Protein AF-W2ZXK8-F1 (afdb_monomer)

Organism: NCBI:txid1317064

Structure (mmCIF, N/CA/C/O backbone):
data_AF-W2ZXK8-F1
#
_entry.id   AF-W2ZXK8-F1
#
loop_
_atom_site.group_PDB
_atom_site.id
_atom_site.type_symbol
_atom_site.label_atom_id
_atom_site.label_alt_id
_atom_site.label_comp_id
_atom_site.label_asym_id
_atom_site.label_entity_id
_atom_site.label_seq_id
_atom_site.pdbx_PDB_ins_code
_atom_site.Cartn_x
_atom_site.Cartn_y
_atom_site.Cartn_z
_atom_site.occupancy
_atom_site.B_iso_or_equiv
_atom_site.auth_seq_id
_atom_site.auth_comp_id
_atom_site.auth_asym_id
_atom_site.auth_atom_id
_atom_site.pdbx_PDB_model_num
ATOM 1 N N . MET A 1 1 ? 7.400 41.493 -54.726 1.00 33.91 1 MET A N 1
ATOM 2 C CA . MET A 1 1 ? 8.840 41.157 -54.790 1.00 33.91 1 MET A CA 1
ATOM 3 C C . MET A 1 1 ? 8.996 39.826 -55.519 1.00 33.91 1 MET A C 1
ATOM 5 O O . MET A 1 1 ? 8.579 38.809 -54.984 1.00 33.91 1 MET A O 1
ATOM 9 N N . ASN A 1 2 ? 9.531 39.827 -56.746 1.00 36.31 2 ASN A N 1
ATOM 10 C CA . ASN A 1 2 ? 9.874 38.605 -57.488 1.00 36.31 2 ASN A CA 1
ATOM 11 C C . ASN A 1 2 ? 11.132 37.977 -56.869 1.00 36.31 2 ASN A C 1
ATOM 13 O O . ASN A 1 2 ? 12.253 38.271 -57.280 1.00 36.31 2 ASN A O 1
ATOM 17 N N . GLY A 1 3 ? 10.952 37.157 -55.834 1.00 37.53 3 GLY A N 1
ATOM 18 C CA . GLY A 1 3 ? 12.049 36.441 -55.190 1.00 37.53 3 GLY A CA 1
ATOM 19 C C . GLY A 1 3 ? 12.521 35.282 -56.063 1.00 37.53 3 GLY A C 1
ATOM 20 O O . GLY A 1 3 ? 11.876 34.235 -56.096 1.00 37.53 3 GLY A O 1
ATOM 21 N N . LYS A 1 4 ? 13.651 35.444 -56.762 1.00 41.91 4 LYS A N 1
ATOM 22 C CA . LYS A 1 4 ? 14.374 34.310 -57.355 1.00 41.91 4 LYS A CA 1
ATOM 23 C C . LYS A 1 4 ? 14.779 33.368 -56.218 1.00 41.91 4 LYS A C 1
ATOM 25 O O . LYS A 1 4 ? 15.616 33.715 -55.390 1.00 41.91 4 LYS A O 1
ATOM 30 N N . SER A 1 5 ? 14.157 32.196 -56.146 1.00 55.75 5 SER A N 1
ATOM 31 C CA . SER A 1 5 ? 14.516 31.159 -55.180 1.00 55.75 5 SER A CA 1
ATOM 32 C C . SER A 1 5 ? 15.868 30.574 -55.595 1.00 55.75 5 SER A C 1
ATOM 34 O O . SER A 1 5 ? 15.981 30.003 -56.677 1.00 55.75 5 SER A O 1
ATOM 36 N N . TYR A 1 6 ? 16.903 30.724 -54.767 1.00 61.38 6 TYR A N 1
ATOM 37 C CA . TYR A 1 6 ? 18.185 30.063 -55.012 1.00 61.38 6 TYR A CA 1
ATOM 38 C C . TYR A 1 6 ? 18.042 28.563 -54.726 1.00 61.38 6 TYR A C 1
ATOM 40 O O . TYR A 1 6 ? 17.986 28.136 -53.571 1.00 61.38 6 TYR A O 1
ATOM 48 N N . VAL A 1 7 ? 17.942 27.761 -55.787 1.00 70.19 7 VAL A N 1
ATOM 49 C CA . VAL A 1 7 ? 17.949 26.296 -55.709 1.00 70.19 7 VAL A CA 1
ATOM 50 C C . VAL A 1 7 ? 19.379 25.825 -55.934 1.00 70.19 7 VAL A C 1
ATOM 52 O O . VAL A 1 7 ? 19.975 26.123 -56.966 1.00 70.19 7 VAL A O 1
ATOM 55 N N . ARG A 1 8 ? 19.939 25.087 -54.972 1.00 77.38 8 ARG A N 1
ATOM 56 C CA . ARG A 1 8 ? 21.278 24.508 -55.122 1.00 77.38 8 ARG A CA 1
ATOM 57 C C . ARG A 1 8 ? 21.256 23.442 -56.212 1.00 77.38 8 ARG A C 1
ATOM 59 O O . ARG A 1 8 ? 20.374 22.586 -56.217 1.00 77.38 8 ARG A O 1
ATOM 66 N N . GLU A 1 9 ? 22.270 23.440 -57.066 1.00 82.50 9 GLU A N 1
ATOM 67 C CA . GLU A 1 9 ? 22.397 22.497 -58.185 1.00 82.50 9 GLU A CA 1
ATOM 68 C C . GLU A 1 9 ? 22.334 21.026 -57.730 1.00 82.50 9 GLU A C 1
ATOM 70 O O . GLU A 1 9 ? 21.686 20.185 -58.353 1.00 82.50 9 GLU A O 1
ATOM 75 N N . CYS A 1 10 ? 22.907 20.723 -56.560 1.00 82.81 10 CYS A N 1
ATOM 76 C CA . CYS A 1 10 ? 22.916 19.374 -56.000 1.00 82.81 10 CYS A CA 1
ATOM 77 C C . CYS A 1 10 ? 21.535 18.858 -55.555 1.00 82.81 10 CYS A C 1
ATOM 79 O O . CYS A 1 10 ? 21.362 17.647 -55.434 1.00 82.81 10 CYS A O 1
ATOM 81 N N . TYR A 1 11 ? 20.536 19.725 -55.340 1.00 87.69 11 TYR A N 1
ATOM 82 C CA . TYR A 1 11 ? 19.218 19.295 -54.855 1.00 87.69 11 TYR A CA 1
ATOM 83 C C . TYR A 1 11 ? 18.483 18.424 -55.864 1.00 87.69 11 TYR A C 1
ATOM 85 O O . TYR A 1 11 ? 17.853 17.449 -55.469 1.00 87.69 11 TYR A O 1
ATOM 93 N N . SER A 1 12 ? 18.595 18.728 -57.160 1.00 86.00 12 SER A N 1
ATOM 94 C CA . SER A 1 12 ? 17.983 17.879 -58.185 1.00 86.00 12 SER A CA 1
ATOM 95 C C . SER A 1 12 ? 18.607 16.485 -58.173 1.00 86.00 12 SER A C 1
ATOM 97 O O . SER A 1 12 ? 17.892 15.492 -58.187 1.00 86.00 12 SER A O 1
ATOM 99 N N . ARG A 1 13 ? 19.938 16.395 -58.055 1.00 89.75 13 ARG A N 1
ATOM 100 C CA . ARG A 1 13 ? 20.642 15.108 -57.993 1.00 89.75 13 ARG A CA 1
ATOM 101 C C . ARG A 1 13 ? 20.260 14.299 -56.751 1.00 89.75 13 ARG A C 1
ATOM 103 O O . ARG A 1 13 ? 20.017 13.103 -56.862 1.00 89.75 13 ARG A O 1
ATOM 110 N N . TYR A 1 14 ? 20.184 14.935 -55.583 1.00 88.56 14 TYR A N 1
ATOM 111 C CA . TYR A 1 14 ? 19.782 14.250 -54.351 1.00 88.56 14 TYR A CA 1
ATOM 112 C C . TYR A 1 14 ? 18.307 13.845 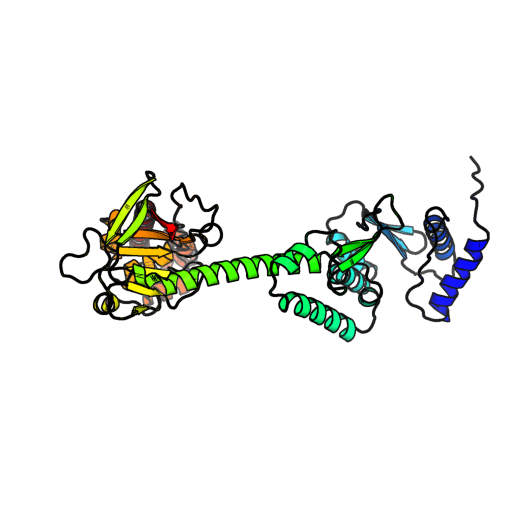-54.343 1.00 88.56 14 TYR A C 1
ATOM 114 O O . TYR A 1 14 ? 17.976 12.813 -53.768 1.00 88.56 14 TYR A O 1
ATOM 122 N N . TYR A 1 15 ? 17.434 14.609 -55.005 1.00 88.62 15 TYR A N 1
ATOM 123 C CA . TYR A 1 15 ? 16.035 14.233 -55.202 1.00 88.62 15 TYR A CA 1
ATOM 124 C C . TYR A 1 15 ? 15.919 12.922 -55.986 1.00 88.62 15 TYR A C 1
ATOM 126 O O . TYR A 1 15 ? 15.291 11.984 -55.501 1.00 88.62 15 TYR A O 1
ATOM 134 N N . GLU A 1 16 ? 16.593 12.821 -57.137 1.00 89.25 16 GLU A N 1
ATOM 135 C CA . GLU A 1 16 ? 16.587 11.588 -57.937 1.00 89.25 16 GLU A CA 1
ATOM 136 C C . GLU A 1 16 ? 17.197 10.408 -57.171 1.00 89.25 16 GLU A C 1
ATOM 138 O O . GLU A 1 16 ? 16.662 9.304 -57.206 1.00 89.25 16 GLU A O 1
ATOM 143 N N . LEU A 1 17 ? 18.285 10.634 -56.424 1.00 87.69 17 LEU A N 1
ATOM 144 C CA . LEU A 1 17 ? 18.901 9.590 -55.599 1.00 87.69 17 LEU A CA 1
ATOM 145 C C . LEU A 1 17 ? 17.955 9.083 -54.510 1.00 87.69 17 LEU A C 1
ATOM 147 O O . LEU A 1 17 ? 17.857 7.876 -54.312 1.00 87.69 17 LEU A O 1
ATOM 151 N N . ALA A 1 18 ? 17.247 9.985 -53.829 1.00 86.88 18 ALA A N 1
ATOM 152 C CA . ALA A 1 18 ? 16.287 9.616 -52.797 1.00 86.88 18 ALA A CA 1
ATOM 153 C C . ALA A 1 18 ? 15.098 8.836 -53.378 1.00 86.88 18 ALA A C 1
ATOM 155 O O . ALA A 1 18 ? 14.675 7.849 -52.779 1.00 86.88 18 ALA A O 1
ATOM 156 N N . LEU A 1 19 ? 14.598 9.219 -54.559 1.00 87.75 19 LEU A N 1
ATOM 157 C CA . LEU A 1 19 ? 13.543 8.473 -55.248 1.00 87.75 19 LEU A CA 1
ATOM 158 C C . LEU A 1 19 ? 14.010 7.105 -55.729 1.00 87.75 19 LEU A C 1
ATOM 160 O O . LEU A 1 19 ? 13.320 6.118 -55.506 1.00 87.75 19 LEU A O 1
ATOM 164 N N . HIS A 1 20 ? 15.179 7.032 -56.356 1.00 83.62 20 HIS A N 1
ATOM 165 C CA . HIS A 1 20 ? 15.743 5.777 -56.831 1.00 83.62 20 HIS A CA 1
ATOM 166 C C . HIS A 1 20 ? 15.989 4.809 -55.668 1.00 83.62 20 HIS A C 1
ATOM 168 O O . HIS A 1 20 ? 15.623 3.635 -55.727 1.00 83.62 20 HIS A O 1
ATOM 174 N N . ASP A 1 21 ? 16.560 5.300 -54.567 1.00 81.62 21 ASP A N 1
ATOM 175 C CA . ASP A 1 21 ? 16.740 4.484 -53.374 1.00 81.62 21 ASP A CA 1
ATOM 176 C C . ASP A 1 21 ? 15.386 4.034 -52.797 1.00 81.62 21 ASP A C 1
ATOM 178 O O . ASP A 1 21 ? 15.251 2.863 -52.446 1.00 81.62 21 ASP A O 1
ATOM 182 N N . ARG A 1 22 ? 14.366 4.905 -52.777 1.00 78.62 22 ARG A N 1
ATOM 183 C CA . ARG A 1 22 ? 13.041 4.590 -52.220 1.00 78.62 22 ARG A CA 1
ATOM 184 C C . ARG A 1 22 ? 12.197 3.643 -53.077 1.00 78.62 22 ARG A C 1
ATOM 186 O O . ARG A 1 22 ? 11.584 2.733 -52.530 1.00 78.62 22 ARG A O 1
ATOM 193 N N . PHE A 1 23 ? 12.126 3.877 -54.384 1.00 77.44 23 PHE A N 1
ATOM 194 C CA . PHE A 1 23 ? 11.174 3.231 -55.296 1.00 77.44 23 PHE A CA 1
ATOM 195 C C . PHE A 1 23 ? 11.812 2.185 -56.212 1.00 77.44 23 PHE A C 1
ATOM 197 O O . PHE A 1 23 ? 11.107 1.318 -56.715 1.00 77.44 23 PHE A O 1
ATOM 204 N N . THR A 1 24 ? 13.128 2.241 -56.434 1.00 74.25 24 THR A N 1
ATOM 205 C CA . THR A 1 24 ? 13.837 1.284 -57.303 1.00 74.25 24 THR A CA 1
ATOM 206 C C . THR A 1 24 ? 14.644 0.272 -56.499 1.00 74.25 24 THR A C 1
ATOM 208 O O . THR A 1 24 ? 14.690 -0.899 -56.859 1.00 74.25 24 THR A O 1
ATOM 211 N N . ARG A 1 25 ? 15.265 0.693 -55.392 1.00 70.88 25 ARG A N 1
ATOM 212 C CA . ARG A 1 25 ? 16.035 -0.197 -54.500 1.00 70.88 25 ARG A CA 1
ATOM 213 C C . ARG A 1 25 ? 15.262 -0.662 -53.265 1.00 70.88 25 ARG A C 1
ATOM 215 O O . ARG A 1 25 ? 15.863 -1.277 -52.390 1.00 70.88 25 ARG A O 1
ATOM 222 N N . ASP A 1 26 ? 13.975 -0.324 -53.186 1.00 72.88 26 ASP A N 1
ATOM 223 C CA . ASP A 1 26 ? 13.073 -0.621 -52.063 1.00 72.88 26 ASP A CA 1
ATOM 224 C C . ASP A 1 26 ? 13.656 -0.260 -50.680 1.00 72.88 26 ASP A C 1
ATOM 226 O O . ASP A 1 26 ? 13.364 -0.877 -49.652 1.00 72.88 26 ASP A O 1
ATOM 230 N N . LYS A 1 27 ? 14.509 0.773 -50.616 1.00 68.69 27 LYS A N 1
ATOM 231 C CA . LYS A 1 27 ? 14.998 1.264 -49.329 1.00 68.69 27 LYS A CA 1
ATOM 232 C C . LYS A 1 27 ? 13.866 1.986 -48.625 1.00 68.69 27 LYS A C 1
ATOM 234 O O . LYS A 1 27 ? 13.267 2.920 -49.156 1.00 68.69 27 LYS A O 1
ATOM 239 N N . ARG A 1 28 ? 13.590 1.590 -47.387 1.00 64.62 28 ARG A N 1
ATOM 240 C CA . ARG A 1 28 ? 12.499 2.179 -46.598 1.00 64.62 28 ARG A CA 1
ATOM 241 C C . ARG A 1 28 ? 12.864 3.487 -45.913 1.00 64.62 28 ARG A C 1
ATOM 243 O O . ARG A 1 28 ? 11.969 4.250 -45.572 1.00 64.62 28 ARG A O 1
ATOM 250 N N . CYS A 1 29 ? 14.158 3.769 -45.783 1.00 70.94 29 CYS A N 1
ATOM 251 C CA . CYS A 1 29 ? 14.667 4.998 -45.198 1.00 70.94 29 CYS A CA 1
ATOM 252 C C . CYS A 1 29 ? 15.804 5.575 -46.045 1.00 70.94 29 CYS A C 1
ATOM 254 O O . CYS A 1 29 ? 16.671 4.844 -46.530 1.00 70.94 29 CYS A O 1
ATOM 256 N N . VAL A 1 30 ? 15.783 6.896 -46.212 1.00 78.88 30 VAL A N 1
ATOM 257 C CA . VAL A 1 30 ? 16.837 7.671 -46.863 1.00 78.88 30 VAL A CA 1
ATOM 258 C C . VAL A 1 30 ? 17.208 8.812 -45.926 1.00 78.88 30 VAL A C 1
ATOM 260 O O . VAL A 1 30 ? 16.400 9.706 -45.681 1.00 78.88 30 VAL A O 1
ATOM 263 N N . THR A 1 31 ? 18.442 8.796 -45.427 1.00 78.06 31 THR A N 1
ATOM 264 C CA . THR A 1 31 ? 18.939 9.805 -44.487 1.00 78.06 31 THR A CA 1
ATOM 265 C C . THR A 1 31 ? 19.837 10.802 -45.209 1.00 78.06 31 THR A C 1
ATOM 267 O O . THR A 1 31 ? 20.860 10.433 -45.784 1.00 78.06 31 THR A O 1
ATOM 270 N N . ALA A 1 32 ? 19.482 12.087 -45.157 1.00 78.75 32 ALA A N 1
ATOM 271 C CA . ALA A 1 32 ? 20.325 13.170 -45.658 1.00 78.75 32 ALA A CA 1
ATOM 272 C C . ALA A 1 32 ? 21.224 13.720 -44.536 1.00 78.75 32 ALA A C 1
ATOM 274 O O . ALA A 1 32 ? 20.740 14.361 -43.601 1.00 78.75 32 ALA A O 1
ATOM 275 N N . THR A 1 33 ? 22.537 13.507 -44.639 1.00 77.81 33 THR A N 1
ATOM 276 C CA . THR A 1 33 ? 23.538 13.946 -43.649 1.00 77.81 33 THR A CA 1
ATOM 277 C C . THR A 1 33 ? 24.401 15.101 -44.178 1.00 77.81 33 THR A C 1
ATOM 279 O O . THR A 1 33 ? 24.376 15.434 -45.361 1.00 77.81 33 THR A O 1
ATOM 282 N N . GLY A 1 34 ? 25.130 15.783 -43.288 1.00 74.25 34 GLY A N 1
ATOM 283 C CA . GLY A 1 34 ? 26.052 16.867 -43.651 1.00 74.25 34 GLY A CA 1
ATOM 284 C C . GLY A 1 34 ? 26.190 17.931 -42.565 1.00 74.25 34 GLY A C 1
ATOM 285 O O . GLY A 1 34 ? 25.432 17.937 -41.592 1.00 74.25 34 GLY A O 1
ATOM 286 N N . SE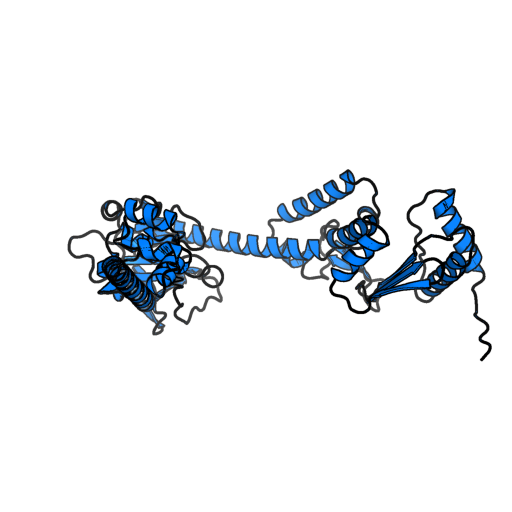R A 1 35 ? 27.118 18.870 -42.742 1.00 69.50 35 SER A N 1
ATOM 287 C CA . SER A 1 35 ? 27.425 19.908 -41.747 1.00 69.50 35 SER A CA 1
ATOM 288 C C . SER A 1 35 ? 26.239 20.850 -41.457 1.00 69.50 35 SER A C 1
ATOM 290 O O . SER A 1 35 ? 25.345 21.018 -42.303 1.00 69.50 35 SER A O 1
ATOM 292 N N . PRO A 1 36 ? 26.173 21.470 -40.263 1.00 71.56 36 PRO A N 1
ATOM 293 C CA . PRO A 1 36 ? 25.211 22.536 -39.971 1.00 71.56 36 PRO A CA 1
ATOM 294 C C . PRO A 1 36 ? 25.262 23.662 -41.019 1.00 71.56 36 PRO A C 1
ATOM 296 O O . PRO A 1 36 ? 26.309 23.930 -41.600 1.00 71.56 36 PRO A O 1
ATOM 299 N N . GLY A 1 37 ? 24.122 24.289 -41.326 1.00 69.69 37 GLY A N 1
ATOM 300 C CA . GLY A 1 37 ? 24.052 25.409 -42.283 1.00 69.69 37 GLY A CA 1
ATOM 301 C C . GLY A 1 37 ? 24.168 25.049 -43.776 1.00 69.69 37 GLY A C 1
ATOM 302 O O . GLY A 1 37 ? 23.891 25.890 -44.628 1.00 69.69 37 GLY A O 1
ATOM 303 N N . ILE A 1 38 ? 24.474 23.796 -44.139 1.00 79.50 38 ILE A N 1
ATOM 304 C CA . ILE A 1 38 ? 24.652 23.396 -45.552 1.00 79.50 38 ILE A CA 1
ATOM 305 C C . ILE A 1 38 ? 23.343 23.325 -46.367 1.00 79.50 38 ILE A C 1
ATOM 307 O O . ILE A 1 38 ? 23.369 23.078 -47.569 1.00 79.50 38 ILE A O 1
ATOM 311 N N . GLY A 1 39 ? 22.191 23.562 -45.732 1.00 77.38 39 GLY A N 1
ATOM 312 C CA . GLY A 1 39 ? 20.891 23.620 -46.407 1.00 77.38 39 GLY A CA 1
ATOM 313 C C . GLY A 1 39 ? 20.071 22.327 -46.379 1.00 77.38 39 GLY A C 1
ATOM 314 O O . GLY A 1 39 ? 19.111 22.227 -47.131 1.00 77.38 39 GLY A O 1
ATOM 315 N N . LYS A 1 40 ? 20.370 21.357 -45.502 1.00 83.12 40 LYS A N 1
ATOM 316 C CA . LYS A 1 40 ? 19.600 20.096 -45.390 1.00 83.12 40 LYS A CA 1
ATOM 317 C C . LYS A 1 40 ? 18.091 20.323 -45.228 1.00 83.12 40 LYS A C 1
ATOM 319 O O . LYS A 1 40 ? 17.305 19.740 -45.962 1.00 83.12 40 LYS A O 1
ATOM 324 N N . SER A 1 41 ? 17.678 21.233 -44.344 1.00 78.69 41 SER A N 1
ATOM 325 C CA . SER A 1 41 ? 16.257 21.573 -44.154 1.00 78.69 41 SER A CA 1
ATOM 326 C C . SER A 1 41 ? 15.631 22.192 -45.412 1.00 78.69 41 SER A C 1
ATOM 328 O O . SER A 1 41 ? 14.486 21.905 -45.749 1.00 78.69 41 SER A O 1
ATOM 330 N N . MET A 1 42 ? 16.404 22.985 -46.162 1.00 80.38 42 MET A N 1
ATOM 331 C CA . MET A 1 42 ? 15.968 23.544 -47.446 1.00 80.38 42 MET A CA 1
ATOM 332 C C . MET A 1 42 ? 15.879 22.472 -48.538 1.00 80.38 42 MET A C 1
ATOM 334 O O . MET A 1 42 ? 15.009 22.564 -49.401 1.00 80.38 42 MET A O 1
ATOM 338 N N . PHE A 1 43 ? 16.735 21.445 -48.498 1.00 83.50 43 PHE A N 1
ATOM 339 C CA . PHE A 1 43 ? 16.614 20.272 -49.362 1.00 83.50 43 PHE A CA 1
ATOM 340 C C . PHE A 1 43 ? 15.339 19.480 -49.052 1.00 83.50 43 PHE A C 1
ATOM 342 O O . PHE A 1 43 ? 14.617 19.152 -49.986 1.00 83.50 43 PHE A O 1
ATOM 349 N N . TYR A 1 44 ? 15.002 19.252 -47.776 1.00 83.12 44 TYR A N 1
ATOM 350 C CA . TYR A 1 44 ? 13.720 18.640 -47.396 1.00 83.12 44 TYR A CA 1
ATOM 351 C C . TYR A 1 44 ? 12.525 19.425 -47.957 1.00 83.12 44 TYR A C 1
ATOM 353 O O . TYR A 1 44 ? 11.637 18.836 -48.572 1.00 83.12 44 TYR A O 1
ATOM 361 N N . GLY A 1 45 ? 12.530 20.757 -47.827 1.00 80.38 45 GLY A N 1
ATOM 362 C CA . GLY A 1 45 ? 11.495 21.614 -48.416 1.00 80.38 45 GLY A CA 1
ATOM 363 C C . GLY A 1 45 ? 11.438 21.540 -49.949 1.00 80.38 45 GLY A C 1
ATOM 364 O O . GLY A 1 45 ? 10.351 21.477 -50.526 1.00 80.38 45 GLY A O 1
ATOM 365 N N . TYR A 1 46 ? 12.596 21.496 -50.620 1.00 84.06 46 TYR A N 1
ATOM 366 C CA . TYR A 1 46 ? 12.689 21.308 -52.072 1.00 84.06 46 TYR A CA 1
ATOM 367 C C . TYR A 1 46 ? 12.137 19.946 -52.508 1.00 84.06 46 TYR A C 1
ATOM 369 O O . TYR A 1 46 ? 11.318 19.890 -53.426 1.00 84.06 46 TYR A O 1
ATOM 377 N N . PHE A 1 47 ? 12.554 18.869 -51.834 1.00 87.88 47 PHE A N 1
ATOM 378 C CA . PHE A 1 47 ? 12.110 17.505 -52.101 1.00 87.88 47 PHE A CA 1
ATOM 379 C C . PHE A 1 47 ? 10.594 17.419 -51.987 1.00 87.88 47 PHE A C 1
ATOM 381 O O . PHE A 1 47 ? 9.931 17.015 -52.934 1.00 87.88 47 PHE A O 1
ATOM 388 N N . PHE A 1 48 ? 10.048 17.887 -50.867 1.00 84.00 48 PHE A N 1
ATOM 389 C CA . PHE A 1 48 ? 8.617 17.904 -50.603 1.00 84.00 48 PHE A CA 1
ATOM 390 C C . PHE A 1 48 ? 7.835 18.660 -51.685 1.00 84.00 48 PHE A C 1
ATOM 392 O O . PHE A 1 48 ? 6.905 18.115 -52.279 1.00 84.00 48 PHE A O 1
ATOM 399 N N . ASN A 1 49 ? 8.237 19.899 -51.986 1.00 81.62 49 ASN A N 1
ATOM 400 C CA . ASN A 1 49 ? 7.537 20.736 -52.959 1.00 81.62 49 ASN A CA 1
ATOM 401 C C . ASN A 1 49 ? 7.580 20.137 -54.374 1.00 81.62 49 ASN A C 1
ATOM 403 O O . ASN A 1 49 ? 6.612 20.252 -55.124 1.00 81.62 49 ASN A O 1
ATOM 407 N N . ARG A 1 50 ? 8.691 19.492 -54.750 1.00 86.44 50 ARG A N 1
ATOM 408 C CA . ARG A 1 50 ? 8.825 18.820 -56.046 1.00 86.44 50 ARG A CA 1
ATOM 409 C C . ARG A 1 50 ? 8.021 17.518 -56.093 1.00 86.44 50 ARG A C 1
ATOM 411 O O . ARG A 1 50 ? 7.255 17.335 -57.033 1.00 86.44 50 ARG A O 1
ATOM 418 N N . PHE A 1 51 ? 8.131 16.680 -55.063 1.00 87.25 51 PHE A N 1
ATOM 419 C CA . PHE A 1 51 ? 7.454 15.385 -54.964 1.00 87.25 51 PHE A CA 1
ATOM 420 C C . PHE A 1 51 ? 5.931 15.523 -55.033 1.00 87.25 51 PHE A C 1
ATOM 422 O O . PHE A 1 51 ? 5.277 14.799 -55.772 1.00 87.25 51 PHE A O 1
ATOM 429 N N . GLN A 1 52 ? 5.359 16.515 -54.344 1.00 80.25 52 GLN A N 1
ATOM 430 C CA . GLN A 1 52 ? 3.912 16.761 -54.371 1.00 80.25 52 GLN A CA 1
ATOM 431 C C . GLN A 1 52 ? 3.358 17.207 -55.725 1.00 80.25 52 GLN A C 1
ATOM 433 O O . GLN A 1 52 ? 2.164 17.055 -55.983 1.00 80.25 52 GLN A O 1
ATOM 438 N N . ARG A 1 53 ? 4.190 17.825 -56.567 1.00 79.19 53 ARG A N 1
ATOM 439 C CA . ARG A 1 53 ? 3.777 18.329 -57.885 1.00 79.19 53 ARG A CA 1
ATOM 440 C C . ARG A 1 53 ? 3.911 17.273 -58.974 1.00 79.19 53 ARG A C 1
ATOM 442 O O . ARG A 1 53 ? 3.327 17.436 -60.046 1.00 79.19 53 ARG A O 1
ATOM 449 N N . ASP A 1 54 ? 4.676 16.223 -58.711 1.00 83.25 54 ASP A N 1
ATOM 450 C CA . ASP A 1 54 ? 4.889 15.134 -59.646 1.00 83.25 54 ASP A CA 1
ATOM 451 C C . ASP A 1 54 ? 3.644 14.237 -59.704 1.00 83.25 54 ASP A C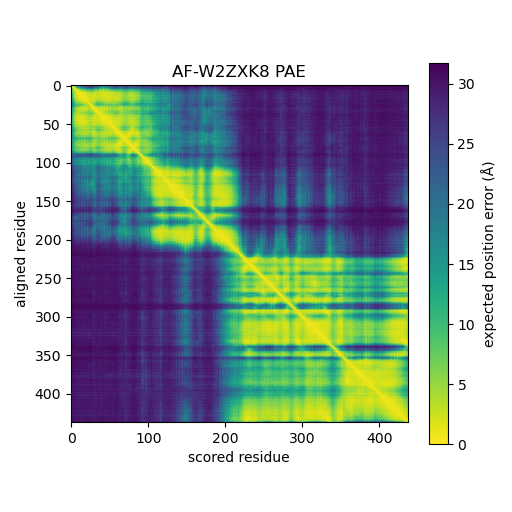 1
ATOM 453 O O . ASP A 1 54 ? 3.144 13.731 -58.697 1.00 83.25 54 ASP A O 1
ATOM 457 N N . LYS A 1 55 ? 3.107 14.060 -60.914 1.00 82.12 55 LYS A N 1
ATOM 458 C CA . LYS A 1 55 ? 1.869 13.305 -61.138 1.00 82.12 55 LYS A CA 1
ATOM 459 C C . LYS A 1 55 ? 2.037 11.818 -60.833 1.00 82.12 55 LYS A C 1
ATOM 461 O O . LYS A 1 55 ? 1.043 11.181 -60.492 1.00 82.12 55 LYS A O 1
ATOM 466 N N . ASN A 1 56 ? 3.260 11.297 -60.925 1.00 83.25 56 ASN A N 1
ATOM 467 C CA . ASN A 1 56 ? 3.562 9.885 -60.692 1.00 83.25 56 ASN A CA 1
ATOM 468 C C . ASN A 1 56 ? 3.407 9.480 -59.220 1.00 83.25 56 ASN A C 1
ATOM 470 O O . ASN A 1 56 ? 3.245 8.301 -58.927 1.00 83.25 56 ASN A O 1
ATOM 474 N N . TYR A 1 57 ? 3.409 10.453 -58.304 1.00 81.50 57 TYR A N 1
ATOM 475 C CA . TYR A 1 57 ? 3.312 10.223 -56.861 1.00 81.50 57 TYR A CA 1
ATOM 476 C C . TYR A 1 57 ? 2.032 10.814 -56.249 1.00 81.50 57 TYR A C 1
ATOM 478 O O . TYR A 1 57 ? 1.960 11.065 -55.044 1.00 81.50 57 TYR A O 1
ATOM 486 N N . ARG A 1 58 ? 0.992 11.033 -57.065 1.00 78.44 58 ARG A N 1
ATOM 487 C CA . ARG A 1 58 ? -0.345 11.390 -56.562 1.00 78.44 58 ARG A CA 1
ATOM 488 C C . ARG A 1 58 ? -0.911 10.282 -55.675 1.00 78.44 58 ARG A C 1
ATOM 490 O O . ARG A 1 58 ? -0.651 9.104 -55.891 1.00 78.44 58 ARG A O 1
ATOM 497 N N . GLY A 1 59 ? -1.694 10.671 -54.674 1.00 76.94 59 GLY A N 1
ATOM 498 C CA . GLY A 1 59 ? -2.280 9.766 -53.687 1.00 76.94 59 GLY A CA 1
ATOM 499 C C . GLY A 1 59 ? -1.399 9.497 -52.464 1.00 76.94 59 GLY A C 1
ATOM 500 O O . GLY A 1 59 ? -1.932 9.062 -51.440 1.00 76.94 59 GLY A O 1
ATOM 501 N N . PHE A 1 60 ? -0.099 9.815 -52.508 1.00 81.19 60 PHE A N 1
ATOM 502 C CA . PHE A 1 60 ? 0.773 9.704 -51.339 1.00 81.19 60 PHE A CA 1
ATOM 503 C C . PHE A 1 60 ? 0.419 10.755 -50.280 1.00 81.19 60 PHE A C 1
ATOM 505 O O . PHE A 1 60 ? 0.302 11.952 -50.565 1.00 81.19 60 PHE A O 1
ATOM 512 N N . ALA A 1 61 ? 0.288 10.300 -49.033 1.00 80.50 61 ALA A N 1
ATOM 513 C CA . ALA A 1 61 ? 0.269 11.173 -47.870 1.00 80.50 61 ALA A CA 1
ATOM 514 C C . ALA A 1 61 ? 1.712 11.452 -47.431 1.00 80.50 61 ALA A C 1
ATOM 516 O O . ALA A 1 61 ? 2.513 10.529 -47.288 1.00 80.50 61 ALA A O 1
ATOM 517 N N . ILE A 1 62 ? 2.043 12.722 -47.212 1.00 81.38 62 ILE A N 1
ATOM 518 C CA . ILE A 1 62 ? 3.355 13.142 -46.718 1.00 81.38 62 ILE A CA 1
ATOM 519 C C . ILE A 1 62 ? 3.185 13.753 -45.337 1.00 81.38 62 ILE A C 1
ATOM 521 O O . ILE A 1 62 ? 2.395 14.682 -45.160 1.00 81.38 62 ILE A O 1
ATOM 525 N N . ILE A 1 63 ? 3.958 13.252 -44.380 1.00 80.06 63 ILE A N 1
ATOM 526 C CA . ILE A 1 63 ? 3.977 13.731 -43.001 1.00 80.06 63 ILE A CA 1
ATOM 527 C C . ILE A 1 63 ? 5.339 14.364 -42.753 1.00 80.06 63 ILE A C 1
ATOM 529 O O . ILE A 1 63 ? 6.374 13.747 -42.997 1.00 80.06 63 ILE A O 1
ATOM 533 N N . THR A 1 64 ? 5.339 15.601 -42.274 1.00 80.44 64 THR A N 1
ATOM 534 C CA . THR A 1 64 ? 6.555 16.327 -41.909 1.00 80.44 64 THR A CA 1
ATOM 535 C C . THR A 1 64 ? 6.525 16.639 -40.425 1.00 80.44 64 THR A C 1
ATOM 537 O O . THR A 1 64 ? 5.541 17.207 -39.949 1.00 80.44 64 THR A O 1
ATOM 540 N N . ALA A 1 65 ? 7.603 16.313 -39.717 1.00 78.06 65 ALA A N 1
ATOM 541 C CA . ALA A 1 65 ? 7.791 16.631 -38.309 1.00 78.06 65 ALA A CA 1
ATOM 542 C C . ALA A 1 65 ? 9.006 17.551 -38.139 1.00 78.06 65 ALA A C 1
ATOM 544 O O . ALA A 1 65 ? 10.026 17.371 -38.807 1.00 78.06 65 ALA A O 1
ATOM 545 N N . SER A 1 66 ? 8.894 18.539 -37.254 1.00 75.00 66 SER A N 1
ATOM 546 C CA . SER A 1 66 ? 10.007 19.412 -36.869 1.00 75.00 66 SER A CA 1
ATOM 547 C C . SER A 1 66 ? 10.344 19.228 -35.400 1.00 75.00 66 SER A C 1
ATOM 549 O O . SER A 1 66 ? 9.433 19.161 -34.574 1.00 75.00 66 SER A O 1
ATOM 551 N N . PHE A 1 67 ? 11.636 19.234 -35.087 1.00 71.88 67 PHE A N 1
ATOM 552 C CA . PHE A 1 67 ? 12.160 19.030 -33.742 1.00 71.88 67 PHE A CA 1
ATOM 553 C C . PHE A 1 67 ? 13.000 20.232 -33.300 1.00 71.88 67 PHE A C 1
ATOM 555 O O . PHE A 1 67 ? 13.547 20.949 -34.143 1.00 71.88 67 PHE A O 1
ATOM 562 N N . SER A 1 68 ? 13.099 20.460 -31.990 1.00 69.38 68 SER A N 1
ATOM 563 C CA . SER A 1 68 ? 14.075 21.394 -31.425 1.00 69.38 68 SER A CA 1
ATOM 564 C C . SER A 1 68 ? 15.496 20.846 -31.520 1.00 69.38 68 SER A C 1
ATOM 566 O O . SER A 1 68 ? 15.724 19.684 -31.859 1.00 69.38 68 SER A O 1
ATOM 568 N N . ASN A 1 69 ? 16.464 21.685 -31.151 1.00 60.69 69 ASN A N 1
ATOM 569 C CA . ASN A 1 69 ? 17.857 21.269 -30.995 1.00 60.69 69 ASN A CA 1
ATOM 570 C C . ASN A 1 69 ? 18.035 20.185 -29.915 1.00 60.69 69 ASN A C 1
ATOM 572 O O . ASN A 1 69 ? 19.008 19.438 -29.963 1.00 60.69 69 ASN A O 1
ATOM 576 N N . ASP A 1 70 ? 17.074 20.056 -28.998 1.00 56.97 70 ASP A N 1
ATOM 577 C CA . ASP A 1 70 ? 17.041 19.028 -27.956 1.00 56.97 70 ASP A CA 1
ATOM 578 C C . ASP A 1 70 ? 16.307 17.750 -28.392 1.00 56.97 70 ASP A C 1
ATOM 580 O O . ASP A 1 70 ? 16.095 16.857 -27.580 1.00 56.97 70 ASP A O 1
ATOM 584 N N . SER A 1 71 ? 15.963 17.631 -29.681 1.00 59.06 71 SER A N 1
ATOM 585 C CA . SER A 1 71 ? 15.176 16.524 -30.253 1.00 59.06 71 SER A CA 1
ATOM 586 C C . SER A 1 71 ? 13.734 16.437 -29.740 1.00 59.06 71 SER A C 1
ATOM 588 O O . SER A 1 71 ? 13.077 15.416 -29.903 1.00 59.06 71 SER A O 1
ATOM 590 N N . GLU A 1 72 ? 13.192 17.519 -29.180 1.00 59.06 72 GLU A N 1
ATOM 591 C CA . GLU A 1 72 ? 11.780 17.567 -28.797 1.00 59.06 72 GLU A CA 1
ATOM 592 C C . GLU A 1 72 ? 10.908 17.853 -30.016 1.00 59.06 72 GLU A C 1
ATOM 594 O O . GLU A 1 72 ? 11.167 18.803 -30.761 1.00 59.06 72 GLU A O 1
ATOM 599 N N . LEU A 1 73 ? 9.835 17.087 -30.203 1.00 63.84 73 LEU A N 1
ATOM 600 C CA . LEU A 1 73 ? 8.867 17.325 -31.270 1.00 63.84 73 LEU A CA 1
ATOM 601 C C . LEU A 1 73 ? 8.163 18.679 -31.067 1.00 63.84 73 LEU A C 1
ATOM 603 O O . LEU A 1 73 ? 7.545 18.915 -30.034 1.00 63.84 73 LEU A O 1
ATOM 607 N N . LYS A 1 74 ? 8.232 19.572 -32.062 1.00 73.62 74 LYS A N 1
ATOM 608 C CA . LYS A 1 74 ? 7.617 20.913 -32.005 1.00 73.62 74 LYS A CA 1
ATOM 609 C C . LYS A 1 74 ? 6.352 21.048 -32.844 1.00 73.62 74 LYS A C 1
ATOM 611 O O . LYS A 1 74 ? 5.440 21.770 -32.454 1.00 73.62 74 LYS A O 1
ATOM 616 N N . ASN A 1 75 ? 6.294 20.401 -34.007 1.00 74.81 75 ASN A N 1
ATOM 617 C CA . ASN A 1 75 ? 5.145 20.516 -34.905 1.00 74.81 75 ASN A CA 1
ATOM 618 C C . ASN A 1 75 ? 5.078 19.321 -35.858 1.00 74.81 75 ASN A C 1
ATOM 620 O O . ASN A 1 75 ? 6.120 18.828 -36.304 1.00 74.81 75 ASN A O 1
ATOM 624 N N . VAL A 1 76 ? 3.859 18.904 -36.204 1.00 77.44 76 VAL A N 1
ATOM 625 C CA . VAL A 1 76 ? 3.601 17.921 -37.258 1.00 77.44 76 VAL A CA 1
ATOM 626 C C . VAL A 1 76 ? 2.557 18.439 -38.239 1.00 77.44 76 VAL A C 1
ATOM 628 O O . VAL A 1 76 ? 1.490 18.924 -37.861 1.00 77.44 76 VAL A O 1
ATOM 631 N N . VAL A 1 77 ? 2.853 18.295 -39.529 1.00 79.06 77 VAL A N 1
ATOM 632 C CA . VAL A 1 77 ? 1.966 18.702 -40.621 1.00 79.06 77 VAL A CA 1
ATOM 633 C C . VAL A 1 77 ? 1.821 17.555 -41.612 1.00 79.06 77 VAL A C 1
ATOM 635 O O . VAL A 1 77 ? 2.814 16.952 -42.018 1.00 79.06 77 VAL A O 1
ATOM 638 N N . ALA A 1 78 ? 0.582 17.265 -42.007 1.00 81.75 78 ALA A N 1
ATOM 639 C CA . ALA A 1 78 ? 0.270 16.238 -42.994 1.00 81.75 78 ALA A CA 1
ATOM 640 C C . ALA A 1 78 ? -0.310 16.863 -44.266 1.00 81.75 78 ALA A C 1
ATOM 642 O O . ALA A 1 78 ? -1.120 17.796 -44.213 1.00 81.75 78 ALA A O 1
ATOM 643 N N . PHE A 1 79 ? 0.082 16.317 -45.413 1.00 80.94 79 PHE A N 1
ATOM 644 C CA . PHE A 1 79 ? -0.350 16.770 -46.727 1.00 80.94 79 PHE A CA 1
ATOM 645 C C . PHE A 1 79 ? -0.733 15.599 -47.629 1.00 80.94 79 PHE A C 1
ATOM 647 O O . PHE A 1 79 ? -0.088 14.553 -47.594 1.00 80.94 79 PHE A O 1
ATOM 654 N N . LYS A 1 80 ? -1.732 15.801 -48.488 1.00 82.81 80 LYS A N 1
ATOM 655 C CA . LYS A 1 80 ? -2.134 14.852 -49.530 1.00 82.81 80 LYS A CA 1
ATOM 656 C C . LYS A 1 80 ? -2.537 15.615 -50.785 1.00 82.81 80 LYS A C 1
ATOM 658 O O . LYS A 1 80 ? -3.237 16.621 -50.694 1.00 82.81 80 LYS A O 1
ATOM 663 N N . ASP A 1 81 ? -2.046 15.172 -51.940 1.00 80.56 81 ASP A N 1
ATOM 664 C CA . ASP A 1 81 ? -2.331 15.782 -53.250 1.00 80.56 81 ASP A CA 1
ATOM 665 C C . ASP A 1 81 ? -2.113 17.309 -53.282 1.00 80.56 81 ASP A C 1
ATOM 667 O O . ASP A 1 81 ? -2.914 18.076 -53.818 1.00 80.56 81 ASP A O 1
ATOM 671 N N . GLY A 1 82 ? -1.026 17.764 -52.646 1.00 76.12 82 GLY A N 1
ATOM 672 C CA . GLY A 1 82 ? -0.649 19.180 -52.561 1.00 76.12 82 GLY A CA 1
ATOM 673 C C . GLY A 1 82 ? -1.499 20.024 -51.604 1.00 76.12 82 GLY A C 1
ATOM 674 O O . GLY A 1 82 ? -1.266 21.226 -51.486 1.00 76.12 82 GLY A O 1
ATOM 675 N N . LYS A 1 83 ? -2.467 19.427 -50.899 1.00 81.06 83 LYS A N 1
ATOM 676 C CA . LYS A 1 83 ? -3.288 20.100 -49.887 1.00 81.06 83 LYS A CA 1
ATOM 677 C C . LYS A 1 83 ? -2.833 19.712 -48.490 1.00 81.06 83 LYS A C 1
ATOM 679 O O . LYS A 1 83 ? -2.581 18.544 -48.203 1.00 81.06 83 LYS A O 1
ATOM 684 N N . LYS A 1 84 ? -2.746 20.702 -47.603 1.00 84.12 84 LYS A N 1
ATOM 685 C CA . LYS A 1 84 ? -2.559 20.470 -46.170 1.00 84.12 84 LYS A CA 1
ATOM 686 C C . LYS A 1 84 ? -3.845 19.874 -45.604 1.00 84.12 84 LYS A C 1
ATOM 688 O O . LYS A 1 84 ? -4.905 20.472 -45.766 1.00 84.12 84 LYS A O 1
ATOM 693 N N . ILE A 1 85 ? -3.737 18.714 -44.966 1.00 83.19 85 ILE A N 1
ATOM 694 C CA . ILE A 1 85 ? -4.881 17.982 -44.403 1.00 83.19 85 ILE A CA 1
ATOM 695 C C . ILE A 1 85 ? -4.901 18.005 -42.872 1.00 83.19 85 ILE A C 1
ATOM 697 O O . ILE A 1 85 ? -5.961 17.802 -42.295 1.00 83.19 85 ILE A O 1
ATOM 701 N N . ALA A 1 86 ? -3.772 18.316 -42.219 1.00 76.12 86 ALA A N 1
ATOM 702 C CA . ALA A 1 86 ? -3.741 18.603 -40.785 1.00 76.12 86 ALA A CA 1
ATOM 703 C C . ALA A 1 86 ? -2.550 19.463 -40.345 1.00 76.12 86 ALA A C 1
ATOM 705 O O . ALA A 1 86 ? -1.540 19.564 -41.047 1.00 76.12 86 ALA A O 1
ATOM 706 N N . ASN A 1 87 ? -2.693 20.085 -39.172 1.00 80.38 87 ASN A N 1
ATOM 707 C CA . ASN A 1 87 ? -1.670 20.867 -38.482 1.00 80.38 87 ASN A CA 1
ATOM 708 C C . ASN A 1 87 ? -1.749 20.613 -36.985 1.00 80.38 87 ASN A C 1
ATOM 710 O O . ASN A 1 87 ? -2.820 20.788 -36.407 1.00 80.38 87 ASN A O 1
ATOM 714 N N . PHE A 1 88 ? -0.623 20.298 -36.369 1.00 71.69 88 PHE A N 1
ATOM 715 C CA . PHE A 1 88 ? -0.578 19.942 -34.965 1.00 71.69 88 PHE A CA 1
ATOM 716 C C . PHE A 1 88 ? 0.551 20.713 -34.279 1.00 71.69 88 PHE A C 1
ATOM 718 O O . PHE A 1 88 ? 1.667 20.218 -34.135 1.00 71.69 88 PHE A O 1
ATOM 725 N N . SER A 1 89 ? 0.242 21.950 -33.885 1.00 63.03 89 SER A N 1
ATOM 726 C CA . SER A 1 89 ? 1.110 22.801 -33.069 1.00 63.03 89 SER A CA 1
ATOM 727 C C . SER A 1 89 ? 0.760 22.622 -31.591 1.00 63.03 89 SER A C 1
ATOM 729 O O . SER A 1 89 ? -0.403 22.789 -31.236 1.00 63.03 89 SER A O 1
ATOM 731 N N . GLU A 1 90 ? 1.758 22.297 -30.763 1.00 58.97 90 GLU A N 1
ATOM 732 C CA . GLU A 1 90 ? 1.648 22.181 -29.293 1.00 58.97 90 GLU A CA 1
ATOM 733 C C . GLU A 1 90 ? 0.607 21.167 -28.782 1.00 58.97 90 GLU A C 1
ATOM 735 O O . GLU A 1 90 ? -0.284 21.506 -28.006 1.00 58.97 90 GLU A O 1
ATOM 740 N N . LEU A 1 91 ? 0.698 19.898 -29.195 1.00 52.38 91 LEU A N 1
ATOM 741 C CA . LEU A 1 91 ? -0.293 18.894 -28.794 1.00 52.38 91 LEU A CA 1
ATOM 742 C C . LEU A 1 91 ? 0.150 17.922 -27.711 1.00 52.38 91 LEU A C 1
ATOM 744 O O . LEU A 1 91 ? 1.216 17.312 -27.771 1.00 52.38 91 LEU A O 1
ATOM 748 N N . ILE A 1 92 ? -0.799 17.723 -26.792 1.00 51.88 92 ILE A N 1
ATOM 749 C CA . ILE A 1 92 ? -0.987 16.546 -25.948 1.00 51.88 92 ILE A CA 1
ATOM 750 C C . ILE A 1 92 ? -0.774 15.295 -26.831 1.00 51.88 92 ILE A C 1
ATOM 752 O O . ILE A 1 92 ? -1.513 15.132 -27.808 1.00 51.88 92 ILE A O 1
ATOM 756 N N . PRO A 1 93 ? 0.204 14.419 -26.521 1.00 53.28 93 PRO A N 1
ATOM 757 C CA . PRO A 1 93 ? 0.736 13.401 -27.439 1.00 53.28 93 PRO A CA 1
ATOM 758 C C . PRO A 1 93 ? -0.288 12.465 -28.102 1.00 53.28 93 PRO A C 1
ATOM 760 O O . PRO A 1 93 ? -0.008 11.905 -29.156 1.00 53.28 93 PRO A O 1
ATOM 763 N N . TYR A 1 94 ? -1.475 12.295 -27.520 1.00 52.34 94 TYR A N 1
ATOM 764 C CA . TYR A 1 94 ? -2.417 11.238 -27.891 1.00 52.34 94 TYR A CA 1
ATOM 765 C C . TYR A 1 94 ? -3.429 11.627 -28.986 1.00 52.34 94 TYR A C 1
ATOM 767 O O . TYR A 1 94 ? -3.718 10.811 -29.857 1.00 52.34 94 TYR A O 1
ATOM 775 N N . ALA A 1 95 ? -3.898 12.881 -29.037 1.00 56.31 95 ALA A N 1
ATOM 776 C CA . ALA A 1 95 ? -4.944 13.298 -29.989 1.00 56.31 95 ALA A CA 1
ATOM 777 C C . ALA A 1 95 ? -4.471 13.289 -31.459 1.00 56.31 95 ALA A C 1
ATOM 779 O O . ALA A 1 95 ? -5.225 12.979 -32.382 1.00 56.31 95 ALA A O 1
ATOM 780 N N . PHE A 1 96 ? -3.192 13.596 -31.682 1.00 59.19 96 PHE A N 1
ATOM 781 C CA . PHE A 1 96 ? -2.546 13.493 -32.990 1.00 59.19 96 PHE A CA 1
ATOM 782 C C . PHE A 1 96 ? -2.444 12.037 -33.472 1.00 59.19 96 PHE A C 1
ATOM 784 O O . PHE A 1 96 ? -2.704 11.755 -34.642 1.00 59.19 96 PHE A O 1
ATOM 791 N N . LEU A 1 97 ? -2.082 11.115 -32.575 1.00 56.66 97 LEU A N 1
ATOM 792 C CA . LEU A 1 97 ? -1.866 9.703 -32.900 1.00 56.66 97 LEU A CA 1
ATOM 793 C C . LEU A 1 97 ? -3.165 9.011 -33.320 1.00 56.66 97 LEU A C 1
ATOM 795 O O . LEU A 1 97 ? -3.162 8.238 -34.279 1.00 56.66 97 LEU A O 1
ATOM 799 N N . GLU A 1 98 ? -4.274 9.334 -32.657 1.00 61.62 98 GLU A N 1
ATOM 800 C CA . GLU A 1 98 ? -5.602 8.827 -33.013 1.00 61.62 98 GLU A CA 1
ATOM 801 C C . GLU A 1 98 ? -6.053 9.332 -34.390 1.00 61.62 98 GLU A C 1
ATOM 803 O O . GLU A 1 98 ? -6.446 8.531 -35.243 1.00 61.62 98 GLU A O 1
ATOM 808 N N . TRP A 1 99 ? -5.914 10.639 -34.658 1.00 66.31 99 TRP A N 1
ATOM 809 C CA . TRP A 1 99 ? -6.251 11.213 -35.966 1.00 66.31 99 TRP A CA 1
ATOM 810 C C . TRP A 1 99 ? -5.416 10.599 -37.091 1.00 66.31 99 TRP A C 1
ATOM 812 O O . TRP A 1 99 ? -5.927 10.306 -38.178 1.00 66.31 99 TRP A O 1
ATOM 822 N N . LEU A 1 100 ? -4.121 10.398 -36.843 1.00 61.12 100 LEU A N 1
ATOM 823 C CA . LEU A 1 100 ? -3.206 9.948 -37.877 1.00 61.12 100 LEU A CA 1
ATOM 824 C C . LEU A 1 100 ? -3.329 8.447 -38.159 1.00 61.12 100 LEU A C 1
ATOM 826 O O . LEU A 1 100 ? -3.252 8.051 -39.322 1.00 61.12 100 LEU A O 1
ATOM 830 N N . SER A 1 101 ? -3.645 7.643 -37.140 1.00 61.16 101 SER A N 1
ATOM 831 C CA . SER A 1 101 ? -4.063 6.244 -37.300 1.00 61.16 101 SER A CA 1
ATOM 832 C C . SER A 1 101 ? -5.329 6.125 -38.156 1.00 61.16 101 SER A C 1
ATOM 834 O O . SER A 1 101 ? -5.368 5.337 -39.101 1.00 61.16 101 SER A O 1
ATOM 836 N N . ALA A 1 102 ? -6.333 6.973 -37.899 1.00 62.94 102 ALA A N 1
ATOM 837 C CA . ALA A 1 102 ? -7.588 6.976 -38.649 1.00 62.94 102 ALA A CA 1
ATOM 838 C C . ALA A 1 102 ? -7.435 7.460 -40.106 1.00 62.94 102 ALA A C 1
ATOM 840 O O . ALA A 1 102 ? -8.175 7.020 -40.984 1.00 62.94 102 ALA A O 1
ATOM 841 N N . THR A 1 103 ? -6.483 8.362 -40.374 1.00 60.81 103 THR A N 1
ATOM 842 C CA . THR A 1 103 ? -6.359 9.048 -41.677 1.00 60.81 103 THR A CA 1
ATOM 843 C C . THR A 1 103 ? -5.292 8.443 -42.594 1.00 60.81 103 THR A C 1
ATOM 845 O O . THR A 1 103 ? -5.454 8.447 -43.816 1.00 60.81 103 THR A O 1
ATOM 848 N N . VAL A 1 104 ? -4.182 7.959 -42.030 1.00 58.75 104 VAL A N 1
ATOM 849 C CA . VAL A 1 104 ? -3.016 7.452 -42.781 1.00 58.75 104 VAL A CA 1
ATOM 850 C C . VAL A 1 104 ? -2.822 5.945 -42.587 1.00 58.75 104 VAL A C 1
ATOM 852 O O . VAL A 1 104 ? -2.183 5.300 -43.414 1.00 58.75 104 VAL A O 1
ATOM 855 N N . GLY A 1 105 ? -3.436 5.370 -41.551 1.00 59.28 105 GLY A N 1
ATOM 856 C CA . GLY A 1 105 ? -3.376 3.950 -41.225 1.00 59.28 105 GLY A CA 1
ATOM 857 C C . GLY A 1 105 ? -2.557 3.660 -39.959 1.00 59.28 105 GLY A C 1
ATOM 858 O O . GLY A 1 105 ? -1.783 4.502 -39.491 1.00 59.28 105 GLY A O 1
ATOM 859 N N . PRO A 1 106 ? -2.692 2.445 -39.397 1.00 59.22 106 PRO A N 1
ATOM 860 C CA . PRO A 1 106 ? -2.137 2.078 -38.089 1.00 59.22 106 PRO A CA 1
ATOM 861 C C . PRO A 1 106 ? -0.600 2.032 -38.043 1.00 59.22 106 PRO A C 1
ATOM 863 O O . PRO A 1 106 ? -0.012 2.014 -36.963 1.00 59.22 106 PRO A O 1
ATOM 866 N N . GLU A 1 107 ? 0.076 2.043 -39.195 1.00 59.12 107 GLU A N 1
ATOM 867 C CA . GLU A 1 107 ? 1.540 1.971 -39.297 1.00 59.12 107 GLU A CA 1
ATOM 868 C C . GLU A 1 107 ? 2.253 3.153 -38.621 1.00 59.12 107 GLU A C 1
ATOM 870 O O . GLU A 1 107 ? 3.373 3.012 -38.128 1.00 59.12 107 GLU A O 1
ATOM 875 N N . VAL A 1 108 ? 1.593 4.309 -38.514 1.00 57.06 108 VAL A N 1
ATOM 876 C CA . VAL A 1 108 ? 2.177 5.489 -37.859 1.00 57.06 108 VAL A CA 1
ATOM 877 C C . VAL A 1 108 ? 2.170 5.358 -36.334 1.00 57.06 108 VAL A C 1
ATOM 879 O O . VAL A 1 108 ? 3.125 5.780 -35.678 1.00 57.06 108 VAL A O 1
ATOM 882 N N . PHE A 1 109 ? 1.159 4.698 -35.762 1.00 57.16 109 PHE A N 1
ATOM 883 C CA . PHE A 1 109 ? 1.144 4.386 -34.330 1.00 57.16 109 PHE A CA 1
ATOM 884 C C . PHE A 1 109 ? 2.313 3.466 -33.958 1.00 57.16 109 PHE A C 1
ATOM 886 O O . PHE A 1 109 ? 2.968 3.671 -32.938 1.00 57.16 109 PHE A O 1
ATOM 893 N N . ILE A 1 110 ? 2.635 2.505 -34.830 1.00 64.25 110 ILE A N 1
ATOM 894 C CA . ILE A 1 110 ? 3.773 1.595 -34.652 1.00 64.25 110 ILE A CA 1
ATOM 895 C C . ILE A 1 110 ? 5.088 2.383 -34.596 1.00 64.25 110 ILE A C 1
ATOM 897 O O . ILE A 1 110 ? 5.895 2.158 -33.698 1.00 64.25 110 ILE A O 1
ATOM 901 N N . TYR A 1 111 ? 5.295 3.334 -35.510 1.00 63.81 111 TYR A N 1
ATOM 902 C CA . TYR A 1 111 ? 6.520 4.137 -35.550 1.00 63.81 111 TYR A CA 1
ATOM 903 C C . TYR A 1 111 ? 6.675 5.052 -34.324 1.00 63.81 111 TYR A C 1
ATOM 905 O O . TYR A 1 111 ? 7.733 5.079 -33.700 1.00 63.81 111 TYR A O 1
ATOM 913 N N . MET A 1 112 ? 5.612 5.754 -33.923 1.00 60.94 112 MET A N 1
ATOM 914 C CA . MET A 1 112 ? 5.662 6.660 -32.767 1.00 60.94 112 MET A CA 1
ATOM 915 C C . MET A 1 112 ? 5.788 5.913 -31.434 1.00 60.94 112 MET A C 1
ATOM 917 O O . MET A 1 112 ? 6.545 6.340 -30.566 1.00 60.94 112 MET A O 1
ATOM 921 N N . ASN A 1 113 ? 5.130 4.758 -31.288 1.00 66.06 113 ASN A N 1
ATOM 922 C CA . ASN A 1 113 ? 5.326 3.885 -30.128 1.00 66.06 113 ASN A CA 1
ATOM 923 C C . ASN A 1 113 ? 6.784 3.403 -30.034 1.00 66.06 113 ASN A C 1
ATOM 925 O O . ASN A 1 113 ? 7.358 3.320 -28.952 1.00 66.06 113 ASN A O 1
ATOM 929 N N . ARG A 1 114 ? 7.432 3.130 -31.169 1.00 74.94 114 ARG A N 1
ATOM 930 C CA . ARG A 1 114 ? 8.853 2.764 -31.169 1.00 74.94 114 ARG A CA 1
ATOM 931 C C . ARG A 1 114 ? 9.760 3.927 -30.796 1.00 74.94 114 ARG A C 1
ATOM 933 O O . ARG A 1 114 ? 10.701 3.689 -30.053 1.00 74.94 114 ARG A O 1
ATOM 940 N N . ILE A 1 115 ? 9.449 5.156 -31.211 1.00 67.94 115 ILE A N 1
ATOM 941 C CA . ILE A 1 115 ? 10.180 6.343 -30.739 1.00 67.94 115 ILE A CA 1
ATOM 942 C C . ILE A 1 115 ? 10.040 6.491 -29.223 1.00 67.94 115 ILE A C 1
ATOM 944 O O . ILE A 1 115 ? 11.020 6.759 -28.536 1.00 67.94 115 ILE A O 1
ATOM 948 N N . TYR A 1 116 ? 8.847 6.262 -28.679 1.00 69.44 116 TYR A N 1
ATOM 949 C CA . TYR A 1 116 ? 8.652 6.282 -27.232 1.00 69.44 116 TYR A CA 1
ATOM 950 C C . TYR A 1 116 ? 9.479 5.202 -26.511 1.00 69.44 116 TYR A C 1
ATOM 952 O O . TYR A 1 116 ? 10.114 5.490 -25.499 1.00 69.44 116 TYR A O 1
ATOM 960 N N . ASN A 1 117 ? 9.524 3.979 -27.045 1.00 69.62 117 ASN A N 1
ATOM 961 C CA . ASN A 1 117 ? 10.226 2.857 -26.416 1.00 69.62 117 ASN A CA 1
ATOM 962 C C . ASN A 1 117 ? 11.754 2.922 -26.578 1.00 69.62 117 ASN A C 1
ATOM 964 O O . ASN A 1 117 ? 12.491 2.731 -25.610 1.00 69.62 117 ASN A O 1
ATOM 968 N N . PHE A 1 118 ? 12.233 3.212 -27.785 1.00 71.75 118 PHE A N 1
ATOM 969 C CA . PHE A 1 118 ? 13.638 3.103 -28.189 1.00 71.75 118 PHE A CA 1
ATOM 970 C C . PHE A 1 118 ? 14.293 4.452 -28.488 1.00 71.75 118 PHE A C 1
ATOM 972 O O . PHE A 1 118 ? 15.466 4.485 -28.842 1.00 71.75 118 PHE A O 1
ATOM 979 N N . GLY A 1 119 ? 13.567 5.564 -28.372 1.00 70.25 119 GLY A N 1
ATOM 980 C CA . GLY A 1 119 ? 14.062 6.879 -28.766 1.00 70.25 119 GLY A CA 1
ATOM 981 C C . GLY A 1 119 ? 14.171 7.007 -30.276 1.00 70.25 119 GLY A C 1
ATOM 982 O O . GLY A 1 119 ? 13.610 6.224 -31.029 1.00 70.25 119 GLY A O 1
ATOM 983 N N . HIS A 1 120 ? 14.958 7.964 -30.753 1.00 69.06 120 HIS A N 1
ATOM 984 C CA . HIS A 1 120 ? 15.219 8.137 -32.187 1.00 69.06 120 HIS A CA 1
ATOM 985 C C . HIS A 1 120 ? 16.255 7.140 -32.741 1.00 69.06 120 HIS A C 1
ATOM 987 O O . HIS A 1 120 ? 17.029 7.479 -33.634 1.00 69.06 120 HIS A O 1
ATOM 993 N N . VAL A 1 121 ? 16.316 5.917 -32.201 1.00 71.56 121 VAL A N 1
ATOM 994 C CA . VAL A 1 121 ? 17.243 4.893 -32.690 1.00 71.56 121 VAL A CA 1
ATOM 995 C C . VAL A 1 121 ? 16.651 4.235 -33.933 1.00 71.56 121 VAL A C 1
ATOM 997 O O . VAL A 1 121 ? 15.688 3.468 -33.867 1.00 71.56 121 VAL A O 1
ATOM 1000 N N . ASP A 1 122 ? 17.247 4.557 -35.081 1.00 64.19 122 ASP A N 1
ATOM 1001 C CA . ASP A 1 122 ? 16.773 4.143 -36.405 1.00 64.19 122 ASP A CA 1
ATOM 1002 C C . ASP A 1 122 ? 16.604 2.627 -36.535 1.00 64.19 122 ASP A C 1
ATOM 1004 O O . ASP A 1 122 ? 15.630 2.171 -37.137 1.00 64.19 122 ASP A O 1
ATOM 1008 N N . ARG A 1 123 ? 17.528 1.848 -35.955 1.00 73.06 123 ARG A N 1
ATOM 1009 C CA . ARG A 1 123 ? 17.536 0.385 -36.059 1.00 73.06 123 ARG A CA 1
ATOM 1010 C C . ARG A 1 123 ? 16.239 -0.216 -35.527 1.00 73.06 123 ARG A C 1
ATOM 1012 O O . ARG A 1 123 ? 15.631 -1.004 -36.228 1.00 73.06 123 ARG A O 1
ATOM 1019 N N . GLU A 1 124 ? 15.803 0.152 -34.330 1.00 76.25 124 GLU A N 1
ATOM 1020 C CA . GLU A 1 124 ? 14.589 -0.384 -33.713 1.00 76.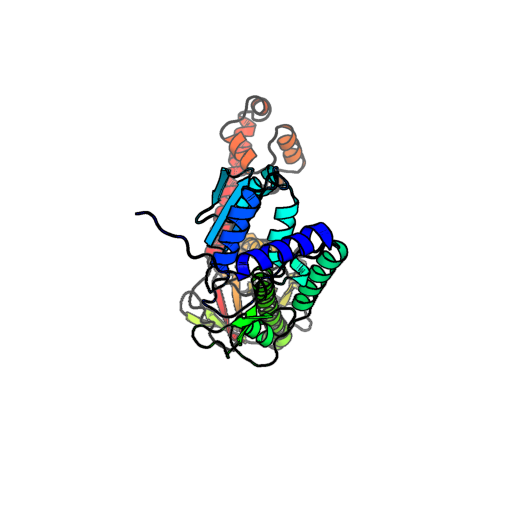25 124 GLU A CA 1
ATOM 1021 C C . GLU A 1 124 ? 13.322 0.336 -34.204 1.00 76.25 124 GLU A C 1
ATOM 1023 O O . GLU A 1 124 ? 12.273 -0.291 -34.366 1.00 76.25 124 GLU A O 1
ATOM 1028 N N . CYS A 1 125 ? 13.399 1.641 -34.493 1.00 69.75 125 CYS A N 1
ATOM 1029 C CA . CYS A 1 125 ? 12.229 2.416 -34.916 1.00 69.75 125 CYS A CA 1
ATOM 1030 C C . CYS A 1 125 ? 11.742 2.068 -36.322 1.00 69.75 125 CYS A C 1
ATOM 1032 O O . CYS A 1 125 ? 10.531 2.048 -36.567 1.00 69.75 125 CYS A O 1
ATOM 1034 N N . LEU A 1 126 ? 12.663 1.763 -37.235 1.00 67.69 126 LEU A N 1
ATOM 1035 C CA . LEU A 1 126 ? 12.364 1.507 -38.644 1.00 67.69 126 LEU A CA 1
ATOM 1036 C C . LEU A 1 126 ? 12.312 0.011 -38.993 1.00 67.69 126 LEU A C 1
ATOM 1038 O O . LEU A 1 126 ? 12.030 -0.325 -40.143 1.00 67.69 126 LEU A O 1
ATOM 1042 N N . GLU A 1 127 ? 12.542 -0.882 -38.024 1.00 72.25 127 GLU A N 1
ATOM 1043 C CA . GLU A 1 127 ? 12.560 -2.331 -38.255 1.00 72.25 127 GLU A CA 1
ATOM 1044 C C . GLU A 1 127 ? 11.180 -2.892 -38.618 1.00 72.25 127 GLU A C 1
ATOM 1046 O O . GLU A 1 127 ? 10.140 -2.490 -38.108 1.00 72.25 127 GLU A O 1
ATOM 1051 N N . LEU A 1 128 ? 11.140 -3.860 -39.512 1.00 66.06 128 LEU A N 1
ATOM 1052 C CA . LEU A 1 128 ? 9.908 -4.401 -40.073 1.00 66.06 128 LEU A CA 1
ATOM 1053 C C . LEU A 1 128 ? 9.526 -5.716 -39.422 1.00 66.06 128 LEU A C 1
ATOM 1055 O O . LEU A 1 128 ? 8.341 -6.036 -39.325 1.00 66.06 128 LEU A O 1
ATOM 1059 N N . ASP A 1 129 ? 10.533 -6.455 -38.970 1.00 75.81 129 ASP A N 1
ATOM 1060 C CA . ASP A 1 129 ? 10.331 -7.661 -38.199 1.00 75.81 129 ASP A CA 1
ATOM 1061 C C . ASP A 1 129 ? 9.767 -7.307 -36.813 1.00 75.81 129 ASP A C 1
ATOM 1063 O O . ASP A 1 129 ? 10.458 -6.787 -35.933 1.00 75.81 129 ASP A O 1
ATOM 1067 N N . ARG A 1 130 ? 8.473 -7.587 -36.618 1.00 74.19 130 ARG A N 1
ATOM 1068 C CA . ARG A 1 130 ? 7.796 -7.372 -35.332 1.00 74.19 130 ARG A CA 1
ATOM 1069 C C . ARG A 1 130 ? 8.433 -8.194 -34.220 1.00 74.19 130 ARG A C 1
ATOM 1071 O O . ARG A 1 130 ? 8.592 -7.670 -33.123 1.00 74.19 130 ARG A O 1
ATOM 1078 N N . TYR A 1 131 ? 8.855 -9.420 -34.525 1.00 77.19 131 TYR A N 1
ATOM 1079 C CA . TYR A 1 131 ? 9.495 -10.294 -33.550 1.00 77.19 131 TYR A CA 1
ATOM 1080 C C . TYR A 1 131 ? 10.834 -9.712 -33.089 1.00 77.19 131 TYR A C 1
ATOM 1082 O O . TYR A 1 131 ? 11.127 -9.707 -31.894 1.00 77.19 131 TYR A O 1
ATOM 1090 N N . PHE A 1 132 ? 11.624 -9.145 -34.007 1.00 83.38 132 PHE A N 1
ATOM 1091 C CA . PHE A 1 132 ? 12.844 -8.428 -33.637 1.00 83.38 132 PHE A CA 1
ATOM 1092 C C . PHE A 1 132 ? 12.550 -7.265 -32.684 1.00 83.38 132 PHE A C 1
ATOM 1094 O O . PHE A 1 132 ? 13.205 -7.139 -31.652 1.00 83.38 132 PHE A O 1
ATOM 1101 N N . VAL A 1 133 ? 11.566 -6.422 -33.007 1.00 74.81 133 VAL A N 1
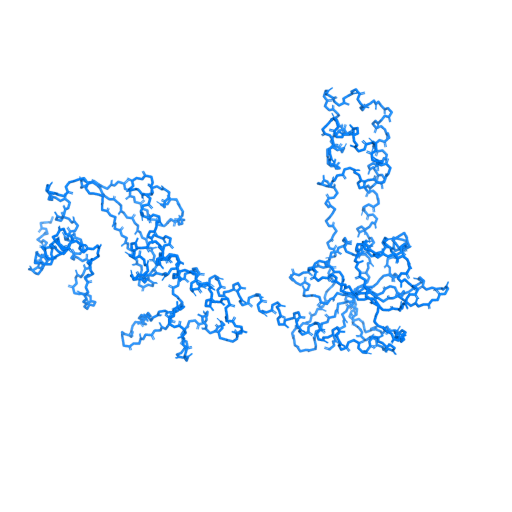ATOM 1102 C CA . VAL A 1 133 ? 11.244 -5.235 -32.198 1.00 74.81 133 VAL A CA 1
ATOM 1103 C C . VAL A 1 133 ? 10.741 -5.622 -30.809 1.00 74.81 133 VAL A C 1
ATOM 1105 O O . VAL A 1 133 ? 11.189 -5.049 -29.817 1.00 74.81 133 VAL A O 1
ATOM 1108 N N . GLU A 1 134 ? 9.860 -6.617 -30.720 1.00 78.81 134 GLU A N 1
ATOM 1109 C CA . GLU A 1 134 ? 9.371 -7.152 -29.445 1.00 78.81 134 GLU A CA 1
ATOM 1110 C C . GLU A 1 134 ? 10.524 -7.718 -28.610 1.00 78.81 134 GLU A C 1
ATOM 1112 O O . GLU A 1 134 ? 10.692 -7.340 -27.451 1.00 78.81 134 GLU A O 1
ATOM 1117 N N . LYS A 1 135 ? 11.407 -8.514 -29.222 1.00 84.69 135 LYS A N 1
ATOM 1118 C CA . LYS A 1 135 ? 12.593 -9.067 -28.557 1.00 84.69 135 LYS A CA 1
ATOM 1119 C C . LYS A 1 135 ? 13.557 -7.986 -28.065 1.00 84.69 135 LYS A C 1
ATOM 1121 O O . LYS A 1 135 ? 14.172 -8.141 -27.006 1.00 84.69 135 LYS A O 1
ATOM 1126 N N . GLN A 1 136 ? 13.710 -6.888 -28.804 1.00 83.44 136 GLN A N 1
ATOM 1127 C CA . GLN A 1 136 ? 14.534 -5.757 -28.371 1.00 83.44 136 GLN A CA 1
ATOM 1128 C C . GLN A 1 136 ? 13.895 -5.008 -27.201 1.00 83.44 136 GLN A C 1
ATOM 1130 O O . GLN A 1 136 ? 14.607 -4.647 -26.263 1.00 83.44 136 GLN A O 1
ATOM 1135 N N . LEU A 1 137 ? 12.570 -4.831 -27.205 1.00 79.19 137 LEU A N 1
ATOM 1136 C CA . LEU A 1 137 ? 11.850 -4.246 -26.073 1.00 79.19 137 LEU A CA 1
ATOM 1137 C C . LEU A 1 137 ? 11.987 -5.122 -24.824 1.00 79.19 137 LEU A C 1
ATOM 1139 O O . LEU A 1 137 ? 12.319 -4.620 -23.752 1.00 79.19 137 LEU A O 1
ATOM 1143 N N . GLU A 1 138 ? 11.799 -6.434 -24.966 1.00 79.81 138 GLU A N 1
ATOM 1144 C CA . GLU A 1 138 ? 12.003 -7.401 -23.886 1.00 79.81 138 GLU A CA 1
ATOM 1145 C C . GLU A 1 138 ? 13.431 -7.345 -23.353 1.00 79.81 138 GLU A C 1
ATOM 1147 O O . GLU A 1 138 ? 13.636 -7.257 -22.146 1.00 79.81 138 GLU A O 1
ATOM 1152 N N . THR A 1 139 ? 14.427 -7.334 -24.240 1.00 84.88 139 THR A N 1
ATOM 1153 C CA . THR A 1 139 ? 15.840 -7.245 -23.854 1.00 84.88 139 THR A CA 1
ATOM 1154 C C . THR A 1 139 ? 16.121 -5.964 -23.072 1.00 84.88 139 THR A C 1
ATOM 1156 O O . THR A 1 139 ? 16.849 -5.995 -22.079 1.00 84.88 139 THR A O 1
ATOM 1159 N N . LEU A 1 140 ? 15.534 -4.842 -23.485 1.00 81.69 140 LEU A N 1
ATOM 1160 C CA . LEU A 1 140 ? 15.671 -3.547 -22.824 1.00 81.69 140 LEU A CA 1
ATOM 1161 C C . LEU A 1 140 ? 15.013 -3.557 -21.434 1.00 81.69 140 LEU A C 1
ATOM 1163 O O . LEU A 1 140 ? 15.655 -3.177 -20.455 1.00 81.69 140 LEU A O 1
ATOM 1167 N N . VAL A 1 141 ? 13.801 -4.105 -21.310 1.00 76.12 141 VAL A N 1
ATOM 1168 C CA . VAL A 1 141 ? 13.124 -4.299 -20.016 1.00 76.12 141 VAL A CA 1
ATOM 1169 C C . VAL A 1 141 ? 13.918 -5.236 -19.100 1.00 76.12 141 VAL A C 1
ATOM 1171 O O . VAL A 1 141 ? 14.100 -4.929 -17.924 1.00 76.12 141 VAL A O 1
ATOM 1174 N N . GLN A 1 142 ? 14.416 -6.362 -19.615 1.00 79.12 142 GLN A N 1
ATOM 1175 C CA . GLN A 1 142 ? 15.205 -7.321 -18.836 1.00 79.12 142 GLN A CA 1
ATOM 1176 C C . GLN A 1 142 ? 16.538 -6.733 -18.382 1.00 79.12 142 GLN A C 1
ATOM 1178 O O . GLN A 1 142 ? 16.950 -6.961 -17.248 1.00 79.12 142 GLN A O 1
ATOM 1183 N N . THR A 1 143 ? 17.172 -5.916 -19.228 1.00 85.31 143 THR A N 1
ATOM 1184 C CA . THR A 1 143 ? 18.396 -5.198 -18.862 1.00 85.31 143 THR A CA 1
ATOM 1185 C C . THR A 1 143 ? 18.135 -4.320 -17.637 1.00 85.31 143 THR A C 1
ATOM 1187 O O . THR A 1 143 ? 18.837 -4.474 -16.644 1.00 85.31 143 THR A O 1
ATOM 1190 N N . ILE A 1 144 ? 17.079 -3.495 -17.644 1.00 81.81 144 ILE A N 1
ATOM 1191 C CA . ILE A 1 144 ? 16.708 -2.649 -16.491 1.00 81.81 144 ILE A CA 1
ATOM 1192 C C . ILE A 1 144 ? 16.361 -3.500 -15.261 1.00 81.81 144 ILE A C 1
ATOM 1194 O O . ILE A 1 144 ? 16.801 -3.196 -14.155 1.00 81.81 144 ILE A O 1
ATOM 1198 N N . LYS A 1 145 ? 15.602 -4.590 -15.436 1.00 78.38 145 LYS A N 1
ATOM 1199 C CA . LYS A 1 145 ? 15.226 -5.486 -14.328 1.00 78.38 145 LYS A CA 1
ATOM 1200 C C . LYS A 1 145 ? 16.434 -6.118 -13.639 1.00 78.38 145 LYS A C 1
ATOM 1202 O O . LYS A 1 145 ? 16.393 -6.253 -12.420 1.00 78.38 145 LYS A O 1
ATOM 1207 N N . SER A 1 146 ? 17.467 -6.474 -14.406 1.00 85.25 146 SER A N 1
ATOM 1208 C CA . SER A 1 146 ? 18.704 -7.095 -13.909 1.00 85.25 146 SER A CA 1
ATOM 1209 C C . SER A 1 146 ? 19.668 -6.130 -13.212 1.00 85.25 146 SER A C 1
ATOM 1211 O O . SER A 1 146 ? 20.664 -6.566 -12.643 1.00 85.25 146 SER A O 1
ATOM 1213 N N . MET A 1 147 ? 19.411 -4.820 -13.273 1.00 83.69 147 MET A N 1
ATOM 1214 C CA . MET A 1 147 ? 20.242 -3.825 -12.601 1.00 83.69 147 MET A CA 1
ATOM 1215 C C . MET A 1 147 ? 19.864 -3.715 -11.127 1.00 83.69 147 MET A C 1
ATOM 1217 O O . MET A 1 147 ? 18.809 -3.179 -10.803 1.00 83.69 147 MET A O 1
ATOM 1221 N N . ASP A 1 148 ? 20.757 -4.129 -10.234 1.00 82.56 148 ASP A N 1
ATOM 1222 C CA . ASP A 1 148 ? 20.515 -4.089 -8.782 1.00 82.56 148 ASP A CA 1
ATOM 1223 C C . ASP A 1 148 ? 21.379 -3.045 -8.049 1.00 82.56 148 ASP A C 1
ATOM 1225 O O . ASP A 1 148 ? 21.352 -2.929 -6.825 1.00 82.56 148 ASP A O 1
ATOM 1229 N N . SER A 1 149 ? 22.141 -2.245 -8.802 1.00 83.31 149 SER A N 1
ATOM 1230 C CA . SER A 1 149 ? 23.000 -1.182 -8.279 1.00 83.31 149 SER A CA 1
ATOM 1231 C C . SER A 1 149 ? 22.294 0.174 -8.321 1.00 83.31 149 SER A C 1
ATOM 1233 O O . SER A 1 149 ? 22.164 0.822 -9.362 1.00 83.31 149 SER A O 1
ATOM 1235 N N . LEU A 1 150 ? 21.869 0.641 -7.148 1.00 78.44 150 LEU A N 1
ATOM 1236 C CA . LEU A 1 150 ? 21.229 1.944 -6.964 1.00 78.44 150 LEU A CA 1
ATOM 1237 C C . LEU A 1 150 ? 22.125 3.127 -7.404 1.00 78.44 150 LEU A C 1
ATOM 1239 O O . LEU A 1 150 ? 21.621 4.043 -8.063 1.00 78.44 150 LEU A O 1
ATOM 1243 N N . PRO A 1 151 ? 23.449 3.127 -7.130 1.00 81.06 151 PRO A N 1
ATOM 1244 C CA . PRO A 1 151 ? 24.365 4.131 -7.673 1.00 81.06 151 PRO A CA 1
ATOM 1245 C C . PRO A 1 151 ? 24.442 4.127 -9.205 1.00 81.06 151 PRO A C 1
ATOM 1247 O O . PRO A 1 151 ? 24.477 5.195 -9.813 1.00 81.06 151 PRO A O 1
ATOM 1250 N N . GLU A 1 152 ? 24.438 2.950 -9.835 1.00 80.56 152 GLU A N 1
ATOM 1251 C CA . GLU A 1 152 ? 24.501 2.815 -11.295 1.00 80.56 152 GLU A CA 1
ATOM 1252 C C . GLU A 1 152 ? 23.227 3.352 -11.961 1.00 80.56 152 GLU A C 1
ATOM 1254 O O . GLU A 1 152 ? 23.300 4.174 -12.874 1.00 80.56 152 GLU A O 1
ATOM 1259 N N . LEU A 1 153 ? 22.053 2.988 -11.438 1.00 80.06 153 LEU A N 1
ATOM 1260 C CA . LEU A 1 153 ? 20.769 3.496 -11.928 1.00 80.06 153 LEU A CA 1
ATOM 1261 C C . LEU A 1 153 ? 20.645 5.020 -11.762 1.00 80.06 153 LEU A C 1
ATOM 1263 O O . LEU A 1 153 ? 20.175 5.708 -12.667 1.00 80.06 153 LEU A O 1
ATOM 1267 N N . ARG A 1 154 ? 21.114 5.586 -10.638 1.00 78.81 154 ARG A N 1
ATOM 1268 C CA . ARG A 1 154 ? 21.122 7.048 -10.424 1.00 78.81 154 ARG A CA 1
ATOM 1269 C C . ARG A 1 154 ? 22.023 7.780 -11.421 1.00 78.81 154 ARG A C 1
ATOM 1271 O O . ARG A 1 154 ? 21.669 8.883 -11.838 1.00 78.81 154 ARG A O 1
ATOM 1278 N N . ARG A 1 155 ? 23.158 7.187 -11.811 1.00 75.94 155 ARG A N 1
ATOM 1279 C CA . ARG A 1 155 ? 24.043 7.745 -12.848 1.00 75.94 155 ARG A CA 1
ATOM 1280 C C . ARG A 1 155 ? 23.374 7.778 -14.220 1.00 75.94 155 ARG A C 1
ATOM 1282 O O . ARG A 1 155 ? 23.573 8.741 -14.944 1.00 75.94 155 ARG A O 1
ATOM 1289 N N . LEU A 1 156 ? 22.533 6.794 -14.553 1.00 76.12 156 LEU A N 1
ATOM 1290 C CA . LEU A 1 156 ? 21.780 6.807 -15.817 1.00 76.12 156 LEU A CA 1
ATOM 1291 C C . LEU A 1 156 ? 20.789 7.977 -15.907 1.00 76.12 156 LEU A C 1
ATOM 1293 O O . LEU A 1 156 ? 20.578 8.522 -16.986 1.00 76.12 156 LEU A O 1
ATOM 1297 N N . VAL A 1 157 ? 20.187 8.372 -14.780 1.00 71.19 157 VAL A N 1
ATOM 1298 C CA . VAL A 1 157 ? 19.229 9.493 -14.728 1.00 71.19 157 VAL A CA 1
ATOM 1299 C C . VAL A 1 157 ? 19.940 10.850 -14.650 1.00 71.19 157 VAL A C 1
ATOM 1301 O O . VAL A 1 157 ? 19.444 11.837 -15.193 1.00 71.19 157 VAL A O 1
ATOM 1304 N N . LYS A 1 158 ? 21.107 10.919 -13.995 1.00 68.31 158 LYS A N 1
ATOM 1305 C CA . LYS A 1 158 ? 21.967 12.112 -13.966 1.00 68.31 158 LYS A CA 1
ATOM 1306 C C . LYS A 1 158 ? 22.784 12.202 -15.260 1.00 68.31 158 LYS A C 1
ATOM 1308 O O . LYS A 1 158 ? 23.948 11.826 -15.309 1.00 68.31 158 LYS A O 1
ATOM 1313 N N . GLU A 1 159 ? 22.150 12.694 -16.319 1.00 61.25 159 GLU A N 1
ATOM 1314 C CA . GLU A 1 159 ? 22.774 12.903 -17.632 1.00 61.25 159 GLU A CA 1
ATOM 1315 C C . GLU A 1 159 ? 24.116 13.666 -17.525 1.00 61.25 159 GLU A C 1
ATOM 1317 O O . GLU A 1 159 ? 24.169 14.759 -16.957 1.00 61.25 159 GLU A O 1
ATOM 1322 N N . GLY A 1 160 ? 25.200 13.130 -18.113 1.00 54.81 160 GLY A N 1
ATOM 1323 C CA . GLY A 1 160 ? 26.466 13.861 -18.298 1.00 54.81 160 GLY A CA 1
ATOM 1324 C C . GLY A 1 160 ? 27.738 13.357 -17.595 1.00 54.81 160 GLY A C 1
ATOM 1325 O O . GLY A 1 160 ? 28.749 14.045 -17.716 1.00 54.81 160 GLY A O 1
ATOM 1326 N N . GLU A 1 161 ? 27.751 12.201 -16.918 1.00 52.44 161 GLU A N 1
ATOM 1327 C CA . GLU A 1 161 ? 28.986 11.607 -16.350 1.00 52.44 161 GLU A CA 1
ATOM 1328 C C . GLU A 1 161 ? 29.567 10.482 -17.240 1.00 52.44 161 GLU A C 1
ATOM 1330 O O . GLU A 1 161 ? 28.898 9.500 -17.538 1.00 52.44 161 GLU A O 1
ATOM 1335 N N . GLU A 1 162 ? 30.830 10.601 -17.669 1.00 52.25 162 GLU A N 1
ATOM 1336 C CA . GLU A 1 162 ? 31.465 9.767 -18.715 1.00 52.25 162 GLU A CA 1
ATOM 1337 C C . GLU A 1 162 ? 31.856 8.324 -18.320 1.00 52.25 162 GLU A C 1
ATOM 1339 O O . GLU A 1 162 ? 32.360 7.576 -19.159 1.00 52.25 162 GLU A O 1
ATOM 1344 N N . SER A 1 163 ? 31.641 7.871 -17.083 1.00 45.12 163 SER A N 1
ATOM 1345 C CA . SER A 1 163 ? 32.163 6.560 -16.661 1.00 45.12 163 SER A CA 1
ATOM 1346 C C . SER A 1 163 ? 31.163 5.412 -16.882 1.00 45.12 163 SER A C 1
ATOM 1348 O O . SER A 1 163 ? 30.155 5.320 -16.185 1.00 45.12 163 SER A O 1
ATOM 1350 N N . SER A 1 164 ? 31.476 4.553 -17.864 1.00 51.28 164 SER A N 1
ATOM 1351 C CA . SER A 1 164 ? 30.866 3.246 -18.188 1.00 51.28 164 SER A CA 1
ATOM 1352 C C . SER A 1 164 ? 29.331 3.212 -18.250 1.00 51.28 164 SER A C 1
ATOM 1354 O O . SER A 1 164 ? 28.675 2.640 -17.382 1.00 51.28 164 SER A O 1
ATOM 1356 N N . MET A 1 165 ? 28.742 3.797 -19.296 1.00 58.34 165 MET A N 1
ATOM 1357 C CA . MET A 1 165 ? 27.295 3.712 -19.517 1.00 58.34 165 MET A CA 1
ATOM 1358 C C . MET A 1 165 ? 26.902 2.501 -20.370 1.00 58.34 165 MET A C 1
ATOM 1360 O O . MET A 1 165 ? 27.556 2.166 -21.359 1.00 58.34 165 MET A O 1
ATOM 1364 N N . ASN A 1 166 ? 25.789 1.866 -20.006 1.00 63.34 166 ASN A N 1
ATOM 1365 C CA . ASN A 1 166 ? 25.180 0.791 -20.778 1.00 63.34 166 ASN A CA 1
ATOM 1366 C C . ASN A 1 166 ? 24.628 1.349 -22.105 1.00 63.34 166 ASN A C 1
ATOM 1368 O O . ASN A 1 166 ? 23.597 2.021 -22.125 1.00 63.34 166 ASN A O 1
ATOM 1372 N N . LEU A 1 167 ? 25.305 1.048 -23.219 1.00 62.28 167 LEU A N 1
ATOM 1373 C CA . LEU A 1 167 ? 24.970 1.529 -24.572 1.00 62.28 167 LEU A CA 1
ATOM 1374 C C . LEU A 1 167 ? 23.571 1.113 -25.065 1.00 62.28 167 LEU A C 1
ATOM 1376 O O . LEU A 1 167 ? 23.126 1.588 -26.104 1.00 62.28 167 LEU A O 1
ATOM 1380 N N . ARG A 1 168 ? 22.875 0.215 -24.355 1.00 68.19 168 ARG A N 1
ATOM 1381 C CA . ARG A 1 168 ? 21.478 -0.140 -24.655 1.00 68.19 168 ARG A CA 1
ATOM 1382 C C . ARG A 1 168 ? 20.467 0.824 -24.042 1.00 68.19 168 ARG A C 1
ATOM 1384 O O . ARG A 1 168 ? 19.338 0.884 -24.510 1.00 68.19 168 ARG A O 1
ATOM 1391 N N . LEU A 1 169 ? 20.851 1.531 -22.981 1.00 74.81 169 LEU A N 1
ATOM 1392 C CA . LEU A 1 169 ? 19.975 2.431 -22.226 1.00 74.81 169 LEU A CA 1
ATOM 1393 C C . LEU A 1 169 ? 20.292 3.905 -22.486 1.00 74.81 169 LEU A C 1
ATOM 1395 O O . LEU A 1 169 ? 19.478 4.762 -22.147 1.00 74.81 169 LEU A O 1
ATOM 1399 N N . CYS A 1 170 ? 21.435 4.198 -23.112 1.00 73.69 170 CYS A N 1
ATOM 1400 C CA . CYS A 1 170 ? 21.882 5.549 -23.426 1.00 73.69 170 CYS A CA 1
ATOM 1401 C C . CYS A 1 170 ? 22.376 5.670 -24.874 1.00 73.69 170 CYS A C 1
ATOM 1403 O O . CYS A 1 170 ? 22.956 4.733 -25.417 1.00 73.69 170 CYS A O 1
ATOM 1405 N N . HIS A 1 171 ? 22.227 6.857 -25.465 1.00 68.69 171 HIS A N 1
ATOM 1406 C CA . HIS A 1 171 ? 22.877 7.254 -26.716 1.00 68.69 171 HIS A CA 1
ATOM 1407 C C . HIS A 1 171 ? 23.733 8.509 -26.509 1.00 68.69 171 HIS A C 1
ATOM 1409 O O . HIS A 1 171 ? 23.551 9.258 -25.552 1.00 68.69 171 HIS A O 1
ATOM 1415 N N . TYR A 1 172 ? 24.663 8.769 -27.426 1.00 65.38 172 TYR A N 1
ATOM 1416 C CA . TYR A 1 172 ? 25.468 9.989 -27.412 1.00 65.38 172 TYR A CA 1
ATOM 1417 C C . TYR A 1 172 ? 24.761 11.115 -28.170 1.00 65.38 172 TYR A C 1
ATOM 1419 O O . TYR A 1 172 ? 24.515 11.003 -29.369 1.00 65.38 172 TYR A O 1
ATOM 1427 N N . GLY A 1 173 ? 24.443 12.203 -27.468 1.00 58.81 173 GLY A N 1
ATOM 1428 C CA . GLY A 1 173 ? 23.898 13.435 -28.038 1.00 58.81 173 GLY A CA 1
ATOM 1429 C C . GLY A 1 173 ? 24.956 14.548 -28.121 1.00 58.81 173 GLY A C 1
ATOM 1430 O O . GLY A 1 173 ? 25.856 14.599 -27.277 1.00 58.81 173 GLY A O 1
ATOM 1431 N N . PRO A 1 174 ? 24.875 15.453 -29.113 1.00 52.28 174 PRO A N 1
ATOM 1432 C CA . PRO A 1 174 ? 25.798 16.581 -29.232 1.00 52.28 174 PRO A CA 1
ATOM 1433 C C . PRO A 1 174 ? 25.621 17.582 -28.079 1.00 52.28 174 PRO A C 1
ATOM 1435 O O . PRO A 1 174 ? 24.503 17.836 -27.630 1.00 52.28 174 PRO A O 1
ATOM 1438 N N . VAL A 1 175 ? 26.722 18.177 -27.612 1.00 58.41 175 VAL A N 1
ATOM 1439 C CA . VAL A 1 175 ? 26.690 19.267 -26.624 1.00 58.41 175 VAL A CA 1
ATOM 1440 C C . VAL A 1 175 ? 26.515 20.608 -27.331 1.00 58.41 175 VAL A C 1
ATOM 1442 O O . VAL A 1 175 ? 27.237 20.918 -28.283 1.00 58.41 175 VAL A O 1
ATOM 1445 N N . GLN A 1 176 ? 25.569 21.414 -26.842 1.00 49.25 176 GLN A N 1
ATOM 1446 C CA . GLN A 1 176 ? 25.330 22.768 -27.339 1.00 49.25 176 GLN A CA 1
ATOM 1447 C C . GLN A 1 176 ? 26.642 23.574 -27.323 1.00 49.25 176 GLN A C 1
ATOM 1449 O O . GLN A 1 176 ? 27.397 23.539 -26.351 1.00 49.25 176 GLN A O 1
ATOM 1454 N N . ASP A 1 177 ? 26.943 24.222 -28.448 1.00 54.22 177 ASP A N 1
ATOM 1455 C CA . ASP A 1 177 ? 28.132 25.055 -28.686 1.00 54.22 177 ASP A CA 1
ATOM 1456 C C . ASP A 1 177 ? 29.498 24.341 -28.689 1.00 54.22 177 ASP A C 1
ATOM 1458 O O . ASP A 1 177 ? 30.530 24.989 -28.876 1.00 54.22 177 ASP A O 1
ATOM 1462 N N . LYS A 1 178 ? 29.541 23.004 -28.561 1.00 57.16 178 LYS A N 1
ATOM 1463 C CA . LYS A 1 178 ? 30.784 22.214 -28.651 1.00 57.16 178 LYS A CA 1
ATOM 1464 C C . LYS A 1 178 ? 30.571 20.907 -29.415 1.00 57.16 178 LYS A C 1
ATOM 1466 O O . LYS A 1 178 ? 30.428 19.840 -28.829 1.00 57.16 178 LYS A O 1
ATOM 1471 N N . ALA A 1 179 ? 30.616 20.984 -30.745 1.00 53.31 179 ALA A N 1
ATOM 1472 C CA . ALA A 1 179 ? 30.341 19.858 -31.647 1.00 53.31 179 ALA A CA 1
ATOM 1473 C C . ALA A 1 179 ? 31.290 18.644 -31.503 1.00 53.31 179 ALA A C 1
ATOM 1475 O O . ALA A 1 179 ? 30.957 17.564 -31.978 1.00 53.31 179 ALA A O 1
ATOM 1476 N N . TRP A 1 180 ? 32.455 18.807 -30.865 1.00 55.66 180 TRP A N 1
ATOM 1477 C CA . TRP A 1 180 ? 33.398 17.716 -30.570 1.00 55.66 180 TRP A CA 1
ATOM 1478 C C . TRP A 1 180 ? 33.143 17.022 -29.222 1.00 55.66 180 TRP A C 1
ATOM 1480 O O . TRP A 1 180 ? 33.854 16.081 -28.884 1.00 55.66 180 TRP A O 1
ATOM 1490 N N . LEU A 1 181 ? 32.164 17.485 -28.439 1.00 56.59 181 LEU A N 1
ATOM 1491 C CA . LEU A 1 181 ? 31.772 16.876 -27.171 1.00 56.59 181 LEU A CA 1
ATOM 1492 C C . LEU A 1 181 ? 30.423 16.176 -27.334 1.00 56.59 181 LEU A C 1
ATOM 1494 O O . LEU A 1 181 ? 29.442 16.768 -27.788 1.00 56.59 181 LEU A O 1
ATOM 1498 N N . SER A 1 182 ? 30.378 14.913 -26.922 1.00 59.19 182 SER A N 1
ATOM 1499 C CA . SER A 1 182 ? 29.164 14.107 -26.865 1.00 59.19 182 SER A CA 1
ATOM 1500 C C . SER A 1 182 ? 28.808 13.802 -25.417 1.00 59.19 182 SER A C 1
ATOM 1502 O O . SER A 1 182 ? 29.653 13.310 -24.674 1.00 59.19 182 SER A O 1
ATOM 1504 N N . LYS A 1 183 ? 27.557 14.039 -25.018 1.00 63.31 183 LYS A N 1
ATOM 1505 C CA . LYS A 1 183 ? 27.036 13.612 -23.713 1.00 63.31 183 LYS A CA 1
ATOM 1506 C C . LYS A 1 183 ? 26.169 12.381 -23.888 1.00 63.31 183 LYS A C 1
ATOM 1508 O O . LYS A 1 183 ? 25.333 12.337 -24.788 1.00 63.31 183 LYS A O 1
ATOM 1513 N N . ALA A 1 184 ? 26.347 11.401 -23.014 1.00 67.62 184 ALA A N 1
ATOM 1514 C CA . ALA A 1 184 ? 25.415 10.294 -22.929 1.00 67.62 184 ALA A CA 1
ATOM 1515 C C . ALA A 1 184 ? 24.075 10.799 -22.369 1.00 67.62 184 ALA A C 1
ATOM 1517 O O . ALA A 1 184 ? 24.033 11.446 -21.319 1.00 67.62 184 ALA A O 1
ATOM 1518 N N . LYS A 1 185 ? 22.998 10.521 -23.100 1.00 69.31 185 LYS A N 1
ATOM 1519 C CA . LYS A 1 185 ? 21.609 10.786 -22.732 1.00 69.31 185 LYS A CA 1
ATOM 1520 C C . LYS A 1 185 ? 20.854 9.469 -22.686 1.00 69.31 185 LYS A C 1
ATOM 1522 O O . LYS A 1 185 ? 21.139 8.570 -23.477 1.00 69.31 185 LYS A O 1
ATOM 1527 N N . ILE A 1 186 ? 19.889 9.368 -21.778 1.00 76.31 186 ILE A N 1
ATOM 1528 C CA . ILE A 1 186 ? 18.997 8.211 -21.719 1.00 76.31 186 ILE A CA 1
ATOM 1529 C C . ILE A 1 186 ? 18.263 8.060 -23.053 1.00 76.31 186 ILE A C 1
ATOM 1531 O O . ILE A 1 186 ? 17.900 9.048 -23.694 1.00 76.31 186 ILE A O 1
ATOM 1535 N N . VAL A 1 187 ? 18.107 6.819 -23.504 1.00 74.25 187 VAL A N 1
ATOM 1536 C CA . VAL A 1 187 ? 17.744 6.551 -24.895 1.00 74.25 187 VAL A CA 1
ATOM 1537 C C . VAL A 1 187 ? 16.317 6.989 -25.223 1.00 74.25 187 VAL A C 1
ATOM 1539 O O . VAL A 1 187 ? 16.073 7.438 -26.338 1.00 74.25 187 VAL A O 1
ATOM 1542 N N . SER A 1 188 ? 15.401 6.911 -24.257 1.00 74.94 188 SER A N 1
ATOM 1543 C CA . SER A 1 188 ? 13.986 7.226 -24.438 1.00 74.94 188 SER A CA 1
ATOM 1544 C C . SER A 1 188 ? 13.297 7.585 -23.120 1.00 74.94 188 SER A C 1
ATOM 1546 O O . SER A 1 188 ? 13.792 7.263 -22.033 1.00 74.94 188 SER A O 1
ATOM 1548 N N . ASP A 1 189 ? 12.119 8.206 -23.209 1.00 67.88 189 ASP A N 1
ATOM 1549 C CA . ASP A 1 189 ? 11.279 8.492 -22.040 1.00 67.88 189 ASP A CA 1
ATOM 1550 C C . ASP A 1 189 ? 10.761 7.215 -21.376 1.00 67.88 189 ASP A C 1
ATOM 1552 O O . ASP A 1 189 ? 10.684 7.150 -20.148 1.00 67.88 189 ASP A O 1
ATOM 1556 N N . PHE A 1 190 ? 10.482 6.167 -22.159 1.00 73.75 190 PHE A N 1
ATOM 1557 C CA . PHE A 1 190 ? 10.156 4.852 -21.615 1.00 73.75 190 PHE A CA 1
ATOM 1558 C C . PHE A 1 190 ? 11.277 4.333 -20.705 1.00 73.75 190 PHE A C 1
ATOM 1560 O O . PHE A 1 190 ? 11.020 3.947 -19.565 1.00 73.75 190 PHE A O 1
ATOM 1567 N N . VAL A 1 191 ? 12.532 4.365 -21.168 1.00 76.81 191 VAL A N 1
ATOM 1568 C CA . VAL A 1 191 ? 13.679 3.913 -20.364 1.00 76.81 191 VAL A CA 1
ATOM 1569 C C . VAL A 1 191 ? 13.853 4.781 -19.122 1.00 76.81 191 VAL A C 1
ATOM 1571 O O . VAL A 1 191 ? 14.084 4.241 -18.041 1.00 76.81 191 VAL A O 1
ATOM 1574 N N . ARG A 1 192 ? 13.674 6.103 -19.238 1.00 73.94 192 ARG A N 1
ATOM 1575 C CA . ARG A 1 192 ? 13.726 7.030 -18.097 1.00 73.94 192 ARG A CA 1
ATOM 1576 C C . ARG A 1 192 ? 12.726 6.654 -17.008 1.00 73.94 192 ARG A C 1
ATOM 1578 O O . ARG A 1 192 ? 13.127 6.513 -15.854 1.00 73.94 192 ARG A O 1
ATOM 1585 N N . LEU A 1 193 ? 11.467 6.436 -17.380 1.00 65.06 193 LEU A N 1
ATOM 1586 C CA . LEU A 1 193 ? 10.410 6.044 -16.448 1.00 65.06 193 LEU A CA 1
ATOM 1587 C C . LEU A 1 193 ? 10.710 4.693 -15.789 1.00 65.06 193 LEU A C 1
ATOM 1589 O O . LEU A 1 193 ? 10.661 4.580 -14.569 1.00 65.06 193 LEU A O 1
ATOM 1593 N N . ARG A 1 194 ? 11.108 3.678 -16.565 1.00 73.69 194 ARG A N 1
ATOM 1594 C CA . ARG A 1 194 ? 11.411 2.339 -16.027 1.00 73.69 194 ARG A CA 1
ATOM 1595 C C . ARG A 1 194 ? 12.625 2.313 -15.101 1.00 73.69 194 ARG A C 1
ATOM 1597 O O . ARG A 1 194 ? 12.625 1.586 -14.109 1.00 73.69 194 ARG A O 1
ATOM 1604 N N . VAL A 1 195 ? 13.655 3.104 -15.399 1.00 77.44 195 VAL A N 1
ATOM 1605 C CA . VAL A 1 195 ? 14.819 3.262 -14.515 1.00 77.44 195 VAL A CA 1
ATOM 1606 C C . VAL A 1 195 ? 14.411 3.957 -13.214 1.00 77.44 195 VAL A C 1
ATOM 1608 O O . VAL A 1 195 ? 14.834 3.521 -12.147 1.00 77.44 195 VAL A O 1
ATOM 1611 N N . GLN A 1 196 ? 13.559 4.985 -13.272 1.00 67.56 196 GLN A N 1
ATOM 1612 C CA . GLN A 1 196 ? 13.021 5.645 -12.076 1.00 67.56 196 GLN A CA 1
ATOM 1613 C C . GLN A 1 196 ? 12.181 4.686 -11.220 1.00 67.56 196 GLN A C 1
ATOM 1615 O O . GLN A 1 196 ? 12.423 4.590 -10.021 1.00 67.56 196 GLN A O 1
ATOM 1620 N N . GLU A 1 197 ? 11.276 3.914 -11.828 1.00 64.81 197 GLU A N 1
ATOM 1621 C CA . GLU A 1 197 ? 10.502 2.868 -11.139 1.00 64.81 197 GLU A CA 1
ATOM 1622 C C . GLU A 1 197 ? 11.423 1.871 -10.414 1.00 64.81 197 GLU A C 1
ATOM 1624 O O . GLU A 1 197 ? 11.238 1.597 -9.229 1.00 64.81 197 GLU A O 1
ATOM 1629 N N . LYS A 1 198 ? 12.461 1.357 -11.092 1.00 78.50 198 LYS A N 1
ATOM 1630 C CA . LYS A 1 198 ? 13.421 0.412 -10.495 1.00 78.50 198 LYS A CA 1
ATOM 1631 C C . LYS A 1 198 ? 14.241 1.047 -9.365 1.00 78.50 198 LYS A C 1
ATOM 1633 O O . LYS A 1 198 ? 14.531 0.359 -8.389 1.00 78.50 198 LYS A O 1
ATOM 1638 N N . ILE A 1 199 ? 14.594 2.334 -9.458 1.00 71.94 199 ILE A N 1
ATOM 1639 C CA . ILE A 1 199 ? 15.250 3.064 -8.359 1.00 71.94 199 ILE A CA 1
ATOM 1640 C C . ILE A 1 199 ? 14.350 3.083 -7.124 1.00 71.94 199 ILE A C 1
ATOM 1642 O O . ILE A 1 199 ? 14.841 2.796 -6.036 1.00 71.94 199 ILE A O 1
ATOM 1646 N N . GLU A 1 200 ? 13.065 3.399 -7.275 1.00 59.44 200 GLU A N 1
ATOM 1647 C CA . GLU A 1 200 ? 12.134 3.438 -6.142 1.00 59.44 200 GLU A CA 1
ATOM 1648 C C . GLU A 1 200 ? 11.910 2.045 -5.539 1.00 59.44 200 GLU A C 1
ATOM 1650 O O . GLU A 1 200 ? 11.960 1.895 -4.319 1.00 59.44 200 GLU A O 1
ATOM 1655 N N . ILE A 1 201 ? 11.796 1.007 -6.376 1.00 63.34 201 ILE A N 1
ATOM 1656 C CA . ILE A 1 201 ? 11.720 -0.390 -5.920 1.00 63.34 201 ILE A CA 1
ATOM 1657 C C . ILE A 1 201 ? 12.968 -0.773 -5.117 1.00 63.34 201 ILE A C 1
ATOM 1659 O O . ILE A 1 201 ? 12.844 -1.279 -4.007 1.00 63.34 201 ILE A O 1
ATOM 1663 N N . LEU A 1 202 ? 14.174 -0.508 -5.629 1.00 66.12 202 LEU A N 1
ATOM 1664 C CA . LEU A 1 202 ? 15.407 -0.862 -4.919 1.00 66.12 202 LEU A CA 1
ATOM 1665 C C . LEU A 1 202 ? 15.604 -0.045 -3.642 1.00 66.12 202 LEU A C 1
ATOM 1667 O O . LEU A 1 202 ? 16.115 -0.584 -2.666 1.00 66.12 202 LEU A O 1
ATOM 1671 N N . ARG A 1 203 ? 15.187 1.229 -3.611 1.00 64.75 203 ARG A N 1
ATOM 1672 C CA . ARG A 1 203 ? 15.184 2.028 -2.373 1.00 64.75 203 ARG A CA 1
ATOM 1673 C C . ARG A 1 203 ? 14.279 1.391 -1.337 1.00 64.75 203 ARG A C 1
ATOM 1675 O O . ARG A 1 203 ? 14.693 1.220 -0.198 1.00 64.75 203 ARG A O 1
ATOM 1682 N N . PHE A 1 204 ? 13.071 1.021 -1.742 1.00 55.34 204 PHE A N 1
ATOM 1683 C CA . PHE A 1 204 ? 12.114 0.349 -0.881 1.00 55.34 204 PHE A CA 1
ATOM 1684 C C . PHE A 1 204 ? 12.628 -1.017 -0.406 1.00 55.34 204 PHE A C 1
ATOM 1686 O O . PHE A 1 204 ? 12.493 -1.347 0.767 1.00 55.34 204 PHE A O 1
ATOM 1693 N N . GLU A 1 205 ? 13.269 -1.803 -1.271 1.00 58.72 205 GLU A N 1
ATOM 1694 C CA . GLU A 1 205 ? 13.866 -3.093 -0.912 1.00 58.72 205 GLU A CA 1
ATOM 1695 C C . GLU A 1 205 ? 15.087 -2.955 0.006 1.00 58.72 205 GLU A C 1
ATOM 1697 O O . GLU A 1 205 ? 15.223 -3.739 0.944 1.00 58.72 205 GLU A O 1
ATOM 1702 N N . GLU A 1 206 ? 15.972 -1.983 -0.232 1.00 62.88 206 GLU A N 1
ATOM 1703 C CA . GLU A 1 206 ? 17.133 -1.690 0.618 1.00 62.88 206 GLU A CA 1
ATOM 1704 C C . GLU A 1 206 ? 16.684 -1.203 1.995 1.00 62.88 206 GLU A C 1
ATOM 1706 O O . GLU A 1 206 ? 17.167 -1.708 3.010 1.00 62.88 206 GLU A O 1
ATOM 1711 N N . HIS A 1 207 ? 15.689 -0.313 2.024 1.00 54.16 207 HIS A N 1
ATOM 1712 C CA . HIS A 1 207 ? 15.004 0.111 3.236 1.00 54.16 207 HIS A CA 1
ATOM 1713 C C . HIS A 1 207 ? 14.416 -1.122 3.934 1.00 54.16 207 HIS A C 1
ATOM 1715 O O . HIS A 1 207 ? 14.895 -1.527 4.982 1.00 54.16 207 HIS A O 1
ATOM 1721 N N . ASN A 1 208 ? 13.513 -1.872 3.313 1.00 52.09 208 ASN A N 1
ATOM 1722 C CA . ASN A 1 208 ? 12.942 -3.075 3.924 1.00 52.09 208 ASN A CA 1
ATOM 1723 C C . ASN A 1 208 ? 13.977 -4.121 4.358 1.00 52.09 208 ASN A C 1
ATOM 1725 O O . ASN A 1 208 ? 13.748 -4.826 5.338 1.00 52.09 208 ASN A O 1
ATOM 1729 N N . ARG A 1 209 ? 15.120 -4.249 3.677 1.00 54.12 209 ARG A N 1
ATOM 1730 C CA . ARG A 1 209 ? 16.207 -5.146 4.086 1.00 54.12 209 ARG A CA 1
ATOM 1731 C C . ARG A 1 209 ? 16.886 -4.648 5.357 1.00 54.12 209 ARG A C 1
ATOM 1733 O O . ARG A 1 209 ? 17.042 -5.444 6.277 1.00 54.12 209 ARG A O 1
ATOM 1740 N N . GLN A 1 210 ? 17.232 -3.364 5.436 1.00 53.03 210 GLN A N 1
ATOM 1741 C CA . GLN A 1 210 ? 17.762 -2.741 6.656 1.00 53.03 210 GLN A CA 1
ATOM 1742 C C . GLN A 1 210 ? 16.764 -2.858 7.817 1.00 53.03 210 GLN A C 1
ATOM 1744 O O . GLN A 1 210 ? 17.157 -3.144 8.943 1.00 53.03 210 GLN A O 1
ATOM 1749 N N . TYR A 1 211 ? 15.466 -2.750 7.537 1.00 51.53 211 TYR A N 1
ATOM 1750 C CA . TYR A 1 211 ? 14.410 -2.861 8.541 1.00 51.53 211 TYR A CA 1
ATOM 1751 C C . TYR A 1 211 ? 14.130 -4.305 8.976 1.00 51.53 211 TYR A C 1
ATOM 1753 O O . TYR A 1 211 ? 13.962 -4.565 10.163 1.00 51.53 211 TYR A O 1
ATOM 1761 N N . ARG A 1 212 ? 14.176 -5.284 8.063 1.00 51.19 212 ARG A N 1
ATOM 1762 C CA . ARG A 1 212 ? 14.148 -6.720 8.408 1.00 51.19 212 ARG A CA 1
ATOM 1763 C C . ARG A 1 212 ? 15.402 -7.144 9.173 1.00 51.19 212 ARG A C 1
ATOM 1765 O O . ARG A 1 212 ? 15.315 -8.016 10.034 1.00 51.19 212 ARG A O 1
ATOM 1772 N N . GLN A 1 213 ? 16.551 -6.533 8.880 1.00 51.19 213 GLN A N 1
ATOM 1773 C CA . GLN A 1 213 ? 17.777 -6.693 9.663 1.00 51.19 213 GLN A CA 1
ATOM 1774 C C . GLN A 1 213 ? 17.583 -6.117 11.075 1.00 51.19 213 GLN A C 1
ATOM 1776 O O . GLN A 1 213 ? 17.869 -6.812 12.038 1.00 51.19 213 GLN A O 1
ATOM 1781 N N . LEU A 1 214 ? 16.964 -4.937 11.207 1.00 50.81 214 LEU A N 1
ATOM 1782 C CA . LEU A 1 214 ? 16.546 -4.341 12.485 1.00 50.81 214 LEU A CA 1
ATOM 1783 C C . LEU A 1 214 ? 15.588 -5.250 13.279 1.00 50.81 214 LEU A C 1
ATOM 1785 O O . LEU A 1 214 ? 15.734 -5.384 14.490 1.00 50.81 214 LEU A O 1
ATOM 1789 N N . ILE A 1 215 ? 14.622 -5.893 12.603 1.00 52.16 215 ILE A N 1
ATOM 1790 C CA . ILE A 1 215 ? 13.705 -6.884 13.197 1.00 52.16 215 ILE A CA 1
ATOM 1791 C C . ILE A 1 215 ? 14.479 -8.123 13.672 1.00 52.16 215 ILE A C 1
ATOM 1793 O O . ILE A 1 215 ? 14.196 -8.644 14.746 1.00 52.16 215 ILE A O 1
ATOM 1797 N N . ARG A 1 216 ? 15.493 -8.579 12.927 1.00 48.53 216 ARG A N 1
ATOM 1798 C CA . ARG A 1 216 ? 16.401 -9.649 13.382 1.00 48.53 216 ARG A CA 1
ATOM 1799 C C . ARG A 1 216 ? 17.289 -9.206 14.551 1.00 48.53 216 ARG A C 1
ATOM 1801 O O . ARG A 1 216 ? 17.522 -10.002 15.457 1.00 48.53 216 ARG A O 1
ATOM 1808 N N . ASP A 1 217 ? 17.690 -7.939 14.588 1.00 48.69 217 ASP A N 1
ATOM 1809 C CA . ASP A 1 217 ? 18.461 -7.329 15.675 1.00 48.69 217 ASP A CA 1
ATOM 1810 C C . ASP A 1 217 ? 17.591 -6.962 16.902 1.00 48.69 217 ASP A C 1
ATOM 1812 O O . ASP A 1 217 ? 18.127 -6.559 17.941 1.00 48.69 217 ASP A O 1
ATOM 1816 N N . GLN A 1 218 ? 16.271 -7.242 16.882 1.00 50.75 218 GLN A N 1
ATOM 1817 C CA . GLN A 1 218 ? 15.346 -7.175 18.038 1.00 50.75 218 GLN A CA 1
ATOM 1818 C C . GLN A 1 218 ? 15.675 -8.145 19.189 1.00 50.75 218 GLN A C 1
ATOM 1820 O O . GLN A 1 218 ? 14.885 -8.299 20.126 1.00 50.75 218 GLN A O 1
ATOM 1825 N N . SER A 1 219 ? 16.885 -8.702 19.221 1.00 49.06 219 SER A N 1
ATOM 1826 C CA . SER A 1 219 ? 17.530 -9.167 20.453 1.00 49.06 219 SER A CA 1
ATOM 1827 C C . SER A 1 219 ? 17.353 -8.186 21.634 1.00 49.06 219 SER A C 1
ATOM 1829 O O . SER A 1 219 ? 17.237 -8.629 22.771 1.00 49.06 219 SER A O 1
ATOM 1831 N N . GLN A 1 220 ? 17.206 -6.873 21.383 1.00 50.50 220 GLN A N 1
ATOM 1832 C CA . GLN A 1 220 ? 16.914 -5.861 22.413 1.00 50.50 220 GLN A CA 1
ATOM 1833 C C . GLN A 1 220 ? 15.462 -5.843 22.943 1.00 50.50 220 GLN A C 1
ATOM 1835 O O . GLN A 1 220 ? 15.235 -5.383 24.064 1.00 50.50 220 GLN A O 1
ATOM 1840 N N . ILE A 1 221 ? 14.462 -6.331 22.193 1.00 54.28 221 ILE A N 1
ATOM 1841 C CA . ILE A 1 221 ? 13.076 -6.463 22.702 1.00 54.28 221 ILE A CA 1
ATOM 1842 C C . ILE A 1 221 ? 12.960 -7.683 23.626 1.00 54.28 221 ILE A C 1
ATOM 1844 O O . ILE A 1 221 ? 12.118 -7.722 24.526 1.00 54.28 221 ILE A O 1
ATOM 1848 N N . ARG A 1 222 ? 13.866 -8.648 23.462 1.00 52.41 222 ARG A N 1
ATOM 1849 C CA . ARG A 1 222 ? 13.988 -9.859 24.267 1.00 52.41 222 ARG A CA 1
ATOM 1850 C C . ARG A 1 222 ? 14.591 -9.533 25.643 1.00 52.41 222 ARG A C 1
ATOM 1852 O O . ARG A 1 222 ? 15.774 -9.711 25.887 1.00 52.41 222 ARG A O 1
ATOM 1859 N N . GLY A 1 223 ? 13.767 -9.014 26.554 1.00 55.66 223 GLY A N 1
ATOM 1860 C CA . GLY A 1 223 ? 14.176 -8.770 27.947 1.00 55.66 223 GLY A CA 1
ATOM 1861 C C . GLY A 1 223 ? 14.855 -7.422 28.205 1.00 55.66 223 GLY A C 1
ATOM 1862 O O . GLY A 1 223 ? 15.473 -7.238 29.254 1.00 55.66 223 GLY A O 1
ATOM 1863 N N . GLY A 1 224 ? 14.739 -6.467 27.276 1.00 71.69 224 GLY A N 1
ATOM 1864 C CA . GLY A 1 224 ? 15.426 -5.176 27.339 1.00 71.69 224 GLY A CA 1
ATOM 1865 C C . GLY A 1 224 ? 14.555 -3.953 27.655 1.00 71.69 224 GLY A C 1
ATOM 1866 O O . GLY A 1 224 ? 13.374 -4.022 28.023 1.00 71.69 224 GLY A O 1
ATOM 1867 N N . LYS A 1 225 ? 15.188 -2.781 27.529 1.00 80.56 225 LYS A N 1
ATOM 1868 C CA . LYS A 1 225 ? 14.561 -1.458 27.629 1.00 80.56 225 LYS A CA 1
ATOM 1869 C C . LYS A 1 225 ? 14.483 -0.843 26.236 1.00 80.56 225 LYS A C 1
ATOM 1871 O O . LYS A 1 225 ? 15.508 -0.624 25.607 1.00 80.56 225 LYS A O 1
ATOM 1876 N N . ILE A 1 226 ? 13.276 -0.509 25.800 1.00 83.06 226 ILE A N 1
ATOM 1877 C CA . ILE A 1 226 ? 13.037 0.230 24.561 1.00 83.06 226 ILE A CA 1
ATOM 1878 C C . ILE A 1 226 ? 13.011 1.717 24.904 1.00 83.06 226 ILE A C 1
ATOM 1880 O O . ILE A 1 226 ? 12.118 2.169 25.628 1.00 83.06 226 ILE A O 1
ATOM 1884 N N . HIS A 1 227 ? 13.987 2.470 24.402 1.00 86.19 227 HIS A N 1
ATOM 1885 C CA . HIS A 1 227 ? 14.067 3.917 24.575 1.00 86.19 227 HIS A CA 1
ATOM 1886 C C . HIS A 1 227 ? 13.380 4.621 23.410 1.00 86.19 227 HIS A C 1
ATOM 1888 O O . HIS A 1 227 ? 13.773 4.478 22.258 1.00 86.19 227 HIS A O 1
ATOM 1894 N N . THR A 1 228 ? 12.341 5.386 23.715 1.00 88.25 228 THR A N 1
ATOM 1895 C CA . THR A 1 228 ? 11.495 6.031 22.712 1.00 88.25 228 THR A CA 1
ATOM 1896 C C . THR A 1 228 ? 11.352 7.519 22.975 1.00 88.25 228 THR A C 1
ATOM 1898 O O . THR A 1 228 ? 11.555 7.978 24.097 1.00 88.25 228 THR A O 1
ATOM 1901 N N . ILE A 1 229 ? 10.952 8.262 21.952 1.00 88.88 229 ILE A N 1
ATOM 1902 C CA . ILE A 1 229 ? 10.578 9.672 22.039 1.00 88.88 229 ILE A CA 1
ATOM 1903 C C . ILE A 1 229 ? 9.089 9.776 21.720 1.00 88.88 229 ILE A C 1
ATOM 1905 O O . ILE A 1 229 ? 8.618 9.228 20.725 1.00 88.88 229 ILE A O 1
ATOM 1909 N N . SER A 1 230 ? 8.333 10.440 22.585 1.00 89.56 230 SER A N 1
ATOM 1910 C CA . SER A 1 230 ? 6.912 10.718 22.385 1.00 89.56 230 SER A CA 1
ATOM 1911 C C . SER A 1 230 ? 6.710 11.740 21.269 1.00 89.56 230 SER A C 1
ATOM 1913 O O . SER A 1 230 ? 7.287 12.823 21.308 1.00 89.56 230 SER A O 1
ATOM 1915 N N . LEU A 1 231 ? 5.846 11.428 20.302 1.00 89.00 231 LEU A N 1
ATOM 1916 C CA . LEU A 1 231 ? 5.511 12.341 19.199 1.00 89.00 231 LEU A CA 1
ATOM 1917 C C . LEU A 1 231 ? 4.515 13.444 19.590 1.00 89.00 231 LEU A C 1
ATOM 1919 O O . LEU A 1 231 ? 4.166 14.274 18.758 1.00 89.00 231 LEU A O 1
ATOM 1923 N N . ALA A 1 232 ? 4.011 13.432 20.827 1.00 86.69 232 ALA A N 1
ATOM 1924 C CA . ALA A 1 232 ? 3.084 14.451 21.318 1.00 86.69 232 ALA A CA 1
ATOM 1925 C C . ALA A 1 232 ? 3.799 15.632 21.991 1.00 86.69 232 ALA A C 1
ATOM 1927 O O . ALA A 1 232 ? 3.337 16.762 21.895 1.00 86.69 232 ALA A O 1
ATOM 1928 N N . ASP A 1 233 ? 4.889 15.358 22.706 1.00 87.12 233 ASP A N 1
ATOM 1929 C CA . ASP A 1 233 ? 5.567 16.314 23.590 1.00 87.12 233 ASP A CA 1
ATOM 1930 C C . ASP A 1 233 ? 7.102 16.221 23.528 1.00 87.12 233 ASP A C 1
ATOM 1932 O O . ASP A 1 233 ? 7.791 16.912 24.275 1.00 87.12 233 ASP A O 1
ATOM 1936 N N . GLY A 1 234 ? 7.658 15.354 22.674 1.00 84.88 234 GLY A N 1
ATOM 1937 C CA . GLY A 1 234 ? 9.102 15.154 22.535 1.00 84.88 234 GLY A CA 1
ATOM 1938 C C . GLY A 1 234 ? 9.768 14.488 23.743 1.00 84.88 234 GLY A C 1
ATOM 1939 O O . GLY A 1 234 ? 10.992 14.358 23.770 1.00 84.88 234 GLY A O 1
ATOM 1940 N N . GLN A 1 235 ? 9.007 14.052 24.753 1.00 88.62 235 GLN A N 1
ATOM 1941 C CA . GLN A 1 235 ? 9.591 13.494 25.969 1.00 88.62 235 GLN A CA 1
ATOM 1942 C C . GLN A 1 235 ? 10.111 12.074 25.752 1.00 88.62 235 GLN A C 1
ATOM 1944 O O . GLN A 1 235 ? 9.457 11.225 25.135 1.00 88.62 235 GLN A O 1
ATOM 1949 N N . SER A 1 236 ? 11.283 11.797 26.327 1.00 88.31 236 SER A N 1
ATOM 1950 C CA . SER A 1 236 ? 11.843 10.450 26.354 1.00 88.31 236 SER A CA 1
ATOM 1951 C C . SER A 1 236 ? 10.999 9.533 27.237 1.00 88.31 236 SER A C 1
ATOM 1953 O O . SER A 1 236 ? 10.628 9.871 28.364 1.00 88.31 236 SER A O 1
ATOM 1955 N N . LYS A 1 237 ? 10.708 8.336 26.733 1.00 89.50 237 LYS A N 1
ATOM 1956 C CA . LYS A 1 237 ? 9.947 7.308 27.433 1.00 89.50 237 LYS A CA 1
ATOM 1957 C C . LYS A 1 237 ? 10.583 5.950 27.234 1.00 89.50 237 LYS A C 1
ATOM 1959 O O . LYS A 1 237 ? 10.905 5.553 26.120 1.00 89.50 237 LYS A O 1
ATOM 1964 N N . THR A 1 238 ? 10.724 5.215 28.330 1.00 88.31 238 THR A N 1
ATOM 1965 C CA . THR A 1 238 ? 11.316 3.877 28.313 1.00 88.31 238 THR A CA 1
ATOM 1966 C C . THR A 1 238 ? 10.258 2.815 28.587 1.00 88.31 238 THR A C 1
ATOM 1968 O O . THR A 1 238 ? 9.569 2.878 29.610 1.00 88.31 238 THR A O 1
ATOM 1971 N N . PHE A 1 239 ? 10.157 1.818 27.710 1.00 86.00 239 PHE A N 1
ATOM 1972 C CA . PHE A 1 239 ? 9.327 0.628 27.911 1.00 86.00 239 PHE A CA 1
ATOM 1973 C C . PHE A 1 239 ? 10.204 -0.551 28.325 1.00 86.00 239 PHE A C 1
ATOM 1975 O O . PHE A 1 239 ? 11.260 -0.772 27.747 1.00 86.00 239 PHE A O 1
ATOM 1982 N N . ARG A 1 240 ? 9.786 -1.296 29.353 1.00 83.44 240 ARG A N 1
ATOM 1983 C CA . ARG A 1 240 ? 10.468 -2.528 29.774 1.00 83.44 240 ARG A CA 1
ATOM 1984 C C . ARG A 1 240 ? 9.737 -3.725 29.184 1.00 83.44 240 ARG A C 1
ATOM 1986 O O . ARG A 1 240 ? 8.537 -3.872 29.443 1.00 83.44 240 ARG A O 1
ATOM 1993 N N . CYS A 1 241 ? 10.465 -4.558 28.455 1.00 78.25 241 CYS A N 1
ATOM 1994 C CA . CYS A 1 241 ? 9.937 -5.749 27.807 1.00 78.25 241 CYS A CA 1
ATOM 1995 C C . CYS A 1 241 ? 10.394 -6.998 28.567 1.00 78.25 241 CYS A C 1
ATOM 1997 O O . CYS A 1 241 ? 11.524 -7.062 29.045 1.00 78.25 241 CYS A O 1
ATOM 1999 N N . GLN A 1 242 ? 9.489 -7.960 28.747 1.00 77.88 242 GLN A N 1
ATOM 2000 C CA . GLN A 1 242 ? 9.818 -9.267 29.308 1.00 77.88 242 GLN A CA 1
ATOM 2001 C C . GLN A 1 242 ? 10.683 -10.039 28.314 1.00 77.88 242 GLN A C 1
ATOM 2003 O O . GLN A 1 242 ? 10.542 -9.885 27.101 1.00 77.88 242 GLN A O 1
ATOM 2008 N N . GLU A 1 243 ? 11.579 -10.866 28.838 1.00 70.88 243 GLU A N 1
ATOM 2009 C CA . GLU A 1 243 ? 12.365 -11.770 28.011 1.00 70.88 243 GLU A CA 1
ATOM 2010 C C . GLU A 1 243 ? 11.446 -12.799 27.352 1.00 70.88 243 GLU A C 1
ATOM 2012 O O . GLU A 1 243 ? 10.554 -13.355 27.998 1.00 70.88 243 GLU A O 1
ATOM 2017 N N . SER A 1 244 ? 11.644 -13.015 26.052 1.00 62.84 244 SER A N 1
ATOM 2018 C CA . SER A 1 244 ? 10.992 -14.094 25.316 1.00 62.84 244 SER A CA 1
ATOM 2019 C C . SER A 1 244 ? 12.010 -15.202 25.093 1.00 62.84 244 SER A C 1
ATOM 2021 O O . SER A 1 244 ? 13.120 -14.917 24.659 1.00 62.84 244 SER A O 1
ATOM 2023 N N . GLN A 1 245 ? 11.668 -16.457 25.382 1.00 58.38 245 GLN A N 1
ATOM 2024 C CA . GLN A 1 245 ? 12.586 -17.581 25.153 1.00 58.38 245 GLN A CA 1
ATOM 2025 C C . GLN A 1 245 ? 12.599 -18.065 23.703 1.00 58.38 245 GLN A C 1
ATOM 2027 O O . GLN A 1 245 ? 13.602 -18.635 23.274 1.00 58.38 245 GLN A O 1
ATOM 2032 N N . GLU A 1 246 ? 11.557 -17.751 22.927 1.00 60.84 246 GLU A N 1
ATOM 2033 C CA . GLU A 1 246 ? 11.398 -18.082 21.503 1.00 60.84 246 GLU A CA 1
ATOM 2034 C C . GLU A 1 246 ? 10.805 -16.887 20.731 1.00 60.84 246 GLU A C 1
ATOM 2036 O O . GLU A 1 246 ? 10.508 -15.846 21.326 1.00 60.84 246 GLU A O 1
ATOM 2041 N N . PHE A 1 247 ? 10.752 -16.984 19.402 1.00 62.25 247 PHE A N 1
ATOM 2042 C CA . PHE A 1 247 ? 10.030 -16.024 18.566 1.00 62.25 247 PHE A CA 1
ATOM 2043 C C . PHE A 1 247 ? 8.625 -16.558 18.326 1.00 62.25 247 PHE A C 1
ATOM 2045 O O . PHE A 1 247 ? 8.473 -17.635 17.751 1.00 62.25 247 PHE A O 1
ATOM 2052 N N . ASP A 1 248 ? 7.613 -15.798 18.730 1.00 69.81 248 ASP A N 1
ATOM 2053 C CA . ASP A 1 248 ? 6.237 -16.105 18.379 1.00 69.81 248 ASP A CA 1
ATOM 2054 C C . ASP A 1 248 ? 5.882 -15.392 17.080 1.00 69.81 248 ASP A C 1
ATOM 2056 O O . ASP A 1 248 ? 6.073 -14.184 16.941 1.00 69.81 248 ASP A O 1
ATOM 2060 N N . PHE A 1 249 ? 5.355 -16.143 16.123 1.00 74.44 249 PHE A N 1
ATOM 2061 C CA . PHE A 1 249 ? 4.892 -15.603 14.853 1.00 74.44 249 PHE A CA 1
ATOM 2062 C C . PHE A 1 249 ? 3.370 -15.649 14.793 1.00 74.44 249 PHE A C 1
ATOM 2064 O O . PHE A 1 249 ? 2.751 -16.539 15.379 1.00 74.44 249 PHE A O 1
ATOM 2071 N N . PHE A 1 250 ? 2.758 -14.710 14.076 1.00 72.19 250 PHE A N 1
ATOM 2072 C CA . PHE A 1 250 ? 1.319 -14.728 13.842 1.00 72.19 250 PHE A CA 1
ATOM 2073 C C . PHE A 1 250 ? 0.963 -14.389 12.398 1.00 72.19 250 PHE A C 1
ATOM 2075 O O . PHE A 1 250 ? 1.602 -13.558 11.759 1.00 72.19 250 PHE A O 1
ATOM 2082 N N . ASP A 1 251 ? -0.101 -15.017 11.908 1.00 74.06 251 ASP A N 1
ATOM 2083 C CA . ASP A 1 251 ? -0.834 -14.570 10.728 1.00 74.06 251 ASP A CA 1
ATOM 2084 C C . ASP A 1 251 ? -2.083 -13.790 11.190 1.00 74.06 251 ASP A C 1
ATOM 2086 O O . ASP A 1 251 ? -2.811 -14.289 12.057 1.00 74.06 251 ASP A O 1
ATOM 2090 N N . PRO A 1 252 ? -2.364 -12.580 10.665 1.00 71.62 252 PRO A N 1
ATOM 2091 C CA . PRO A 1 252 ? -3.541 -11.802 11.059 1.00 71.62 252 PRO A CA 1
ATOM 2092 C C . PRO A 1 252 ? -4.876 -12.536 10.851 1.00 71.62 252 PRO A C 1
ATOM 2094 O O . PRO A 1 252 ? -5.824 -12.315 11.607 1.00 71.62 252 PRO A O 1
ATOM 2097 N N . GLY A 1 253 ? -4.960 -13.417 9.848 1.00 75.69 253 GLY A N 1
ATOM 2098 C CA . GLY A 1 253 ? -6.159 -14.201 9.555 1.00 75.69 253 GLY A CA 1
ATOM 2099 C C . GLY A 1 253 ? -6.461 -15.244 10.631 1.00 75.69 253 GLY A C 1
ATOM 2100 O O . GLY A 1 253 ? -7.625 -15.417 11.010 1.00 75.69 253 GLY A O 1
ATOM 2101 N N . SER A 1 254 ? -5.420 -15.888 11.167 1.00 78.69 254 SER A N 1
ATOM 2102 C CA . SER A 1 254 ? -5.526 -16.926 12.202 1.00 78.69 254 SER A CA 1
ATOM 2103 C C . SER A 1 254 ? -5.256 -16.442 13.634 1.00 78.69 254 SER A C 1
ATOM 2105 O O . SER A 1 254 ? -5.258 -17.259 14.560 1.00 78.69 254 SER A O 1
ATOM 2107 N N . LEU A 1 255 ? -4.987 -15.148 13.843 1.00 84.00 255 LEU A N 1
ATOM 2108 C CA . LEU A 1 255 ? -4.707 -14.588 15.167 1.00 84.00 255 LEU A CA 1
ATOM 2109 C C . LEU A 1 255 ? -5.908 -14.778 16.108 1.00 84.00 255 LEU A C 1
ATOM 2111 O O . LEU A 1 255 ? -7.061 -14.621 15.711 1.00 84.00 255 LEU A O 1
ATOM 2115 N N . SER A 1 256 ? -5.636 -15.110 17.369 1.00 86.81 256 SER A N 1
ATOM 2116 C CA . SER A 1 256 ? -6.650 -15.271 18.417 1.00 86.81 256 SER A CA 1
ATOM 2117 C C . SER A 1 256 ? -6.068 -14.976 19.801 1.00 86.81 256 SER A C 1
ATOM 2119 O O . SER A 1 256 ? -4.851 -14.839 19.962 1.00 86.81 256 SER A O 1
ATOM 2121 N N . THR A 1 257 ? -6.915 -14.953 20.831 1.00 86.94 257 THR A N 1
ATOM 2122 C CA . THR A 1 257 ? -6.509 -14.805 22.241 1.00 86.94 257 THR A CA 1
ATOM 2123 C C . THR A 1 257 ? -5.501 -15.854 22.716 1.00 86.94 257 THR A C 1
ATOM 2125 O O . THR A 1 257 ? -4.747 -15.586 23.656 1.00 86.94 257 THR A O 1
ATOM 2128 N N . ALA A 1 258 ? -5.414 -17.013 22.050 1.00 82.94 258 ALA A N 1
ATOM 2129 C CA . ALA A 1 258 ? -4.407 -18.035 22.332 1.00 82.94 258 ALA A CA 1
ATOM 2130 C C . ALA A 1 258 ? -2.970 -17.511 22.161 1.00 82.94 258 ALA A C 1
ATOM 2132 O O . ALA A 1 258 ? -2.084 -17.914 22.916 1.00 82.94 258 ALA A O 1
ATOM 2133 N N . ALA A 1 259 ? -2.745 -16.554 21.249 1.00 80.50 259 ALA A N 1
ATOM 2134 C CA . ALA A 1 259 ? -1.436 -15.931 21.047 1.00 80.50 259 ALA A CA 1
ATOM 2135 C C . ALA A 1 259 ? -0.912 -15.265 22.331 1.00 80.50 259 ALA A C 1
ATOM 2137 O O . ALA A 1 259 ? 0.276 -15.332 22.626 1.00 80.50 259 ALA A O 1
ATOM 2138 N N . LEU A 1 260 ? -1.794 -14.719 23.178 1.00 80.50 260 LEU A N 1
ATOM 2139 C CA . LEU A 1 260 ? -1.396 -14.085 24.443 1.00 80.50 260 LEU A CA 1
ATOM 2140 C C . LEU A 1 260 ? -0.772 -15.068 25.455 1.00 80.50 260 LEU A C 1
ATOM 2142 O O . LEU A 1 260 ? -0.210 -14.634 26.462 1.00 80.50 260 LEU A O 1
ATOM 2146 N N . GLN A 1 261 ? -0.881 -16.380 25.218 1.00 77.69 261 GLN A N 1
ATOM 2147 C CA . GLN A 1 261 ? -0.308 -17.421 26.075 1.00 77.69 261 GLN A CA 1
ATOM 2148 C C . GLN A 1 261 ? 1.088 -17.873 25.623 1.00 77.69 261 GLN A C 1
ATOM 2150 O O . GLN A 1 261 ? 1.871 -18.352 26.453 1.00 77.69 261 GLN A O 1
ATOM 2155 N N . THR A 1 262 ? 1.430 -17.706 24.342 1.00 72.38 262 THR A N 1
ATOM 2156 C CA . THR A 1 262 ? 2.639 -18.296 23.745 1.00 72.38 262 THR A CA 1
ATOM 2157 C C . THR A 1 262 ? 3.897 -17.526 24.149 1.00 72.38 262 THR A C 1
ATOM 2159 O O . THR A 1 262 ? 4.809 -18.091 24.756 1.00 72.38 262 THR A O 1
ATOM 2162 N N . GLY A 1 263 ? 3.856 -16.198 24.070 1.00 74.81 263 GLY A N 1
ATOM 2163 C CA . GLY A 1 263 ? 4.962 -15.325 24.453 1.00 74.81 263 GLY A CA 1
ATOM 2164 C C . GLY A 1 263 ? 4.545 -13.867 24.562 1.00 74.81 263 GLY A C 1
ATOM 2165 O O . GLY A 1 263 ? 3.372 -13.551 24.384 1.00 74.81 263 GLY A O 1
ATOM 2166 N N . PRO A 1 264 ? 5.469 -12.974 24.950 1.00 79.56 264 PRO A N 1
ATOM 2167 C CA . PRO A 1 264 ? 5.165 -11.564 25.075 1.00 79.56 264 PRO A CA 1
ATOM 2168 C C . PRO A 1 264 ? 5.407 -10.749 23.799 1.00 79.56 264 PRO A C 1
ATOM 2170 O O . PRO A 1 264 ? 4.968 -9.606 23.763 1.00 79.56 264 PRO A O 1
ATOM 2173 N N . LEU A 1 265 ? 6.119 -11.273 22.796 1.00 81.50 265 LEU A N 1
ATOM 2174 C CA . LEU A 1 265 ? 6.437 -10.582 21.541 1.00 81.50 265 LEU A CA 1
ATOM 2175 C C . LEU A 1 265 ? 6.026 -11.452 20.358 1.00 81.50 265 LEU A C 1
ATOM 2177 O O . LEU A 1 265 ? 6.525 -12.565 20.230 1.00 81.50 265 LEU A O 1
ATOM 2181 N N . HIS A 1 266 ? 5.207 -10.897 19.471 1.00 78.94 266 HIS A N 1
ATOM 2182 C CA . HIS A 1 266 ? 4.654 -11.584 18.312 1.00 78.94 266 HIS A CA 1
ATOM 2183 C C . HIS A 1 266 ? 4.995 -10.843 17.028 1.00 78.94 266 HIS A C 1
ATOM 2185 O O . HIS A 1 266 ? 4.728 -9.647 16.915 1.00 78.94 266 HIS A O 1
ATOM 2191 N N . ILE A 1 267 ? 5.560 -11.550 16.056 1.00 76.75 267 ILE A N 1
ATOM 2192 C CA . ILE A 1 267 ? 5.995 -11.004 14.769 1.00 76.75 267 ILE A CA 1
ATOM 2193 C C . ILE A 1 267 ? 5.029 -11.457 13.677 1.00 76.75 267 ILE A C 1
ATOM 2195 O O . ILE A 1 267 ? 4.695 -12.638 13.580 1.00 76.75 267 ILE A O 1
ATOM 2199 N N . SER A 1 268 ? 4.571 -10.515 12.861 1.00 77.00 268 SER A N 1
ATOM 2200 C CA . SER A 1 268 ? 3.677 -10.803 11.747 1.00 77.00 268 SER A CA 1
ATOM 2201 C C . SER A 1 268 ? 4.403 -11.614 10.673 1.00 77.00 268 SER A C 1
ATOM 2203 O O . SER A 1 268 ? 5.550 -11.332 10.325 1.00 77.00 268 SER A O 1
ATOM 2205 N N . LEU A 1 269 ? 3.724 -12.624 10.135 1.00 66.62 269 LEU A N 1
ATOM 2206 C CA . LEU A 1 269 ? 4.123 -13.311 8.904 1.00 66.62 269 LEU A CA 1
ATOM 2207 C C . LEU A 1 269 ? 3.667 -12.548 7.652 1.00 66.62 269 LEU A C 1
ATOM 2209 O O . LEU A 1 269 ? 4.155 -12.817 6.553 1.00 66.62 269 LEU A O 1
ATOM 2213 N N . ASP A 1 270 ? 2.742 -11.601 7.814 1.00 66.31 270 ASP A N 1
ATOM 2214 C CA . ASP A 1 270 ? 2.269 -10.734 6.745 1.00 66.31 270 ASP A CA 1
ATOM 2215 C C . ASP A 1 270 ? 3.308 -9.647 6.454 1.00 66.31 270 ASP A C 1
ATOM 2217 O O . ASP A 1 270 ? 3.828 -8.999 7.360 1.00 66.31 270 ASP A O 1
ATOM 2221 N N . SER A 1 271 ? 3.612 -9.461 5.171 1.00 57.84 271 SER A N 1
ATOM 2222 C CA . SER A 1 271 ? 4.582 -8.475 4.694 1.00 57.84 271 SER A CA 1
ATOM 2223 C C . SER A 1 271 ? 3.943 -7.351 3.882 1.00 57.84 271 SER A C 1
ATOM 2225 O O . SER A 1 271 ? 4.680 -6.546 3.311 1.00 57.84 271 SER A O 1
ATOM 2227 N N . ARG A 1 272 ? 2.604 -7.258 3.840 1.00 66.19 272 ARG A N 1
ATOM 2228 C CA . ARG A 1 272 ? 1.868 -6.167 3.178 1.00 66.19 272 ARG A CA 1
ATOM 2229 C C . ARG A 1 272 ? 2.116 -4.820 3.837 1.00 66.19 272 ARG A C 1
ATOM 2231 O O . ARG A 1 272 ? 2.380 -4.731 5.035 1.00 66.19 272 ARG A O 1
ATOM 2238 N N . ASP A 1 273 ? 2.099 -3.760 3.043 1.00 61.12 273 ASP A N 1
ATOM 2239 C CA . ASP A 1 273 ? 2.543 -2.418 3.442 1.00 61.12 273 ASP A CA 1
ATOM 2240 C C . ASP A 1 273 ? 1.670 -1.710 4.468 1.00 61.12 273 ASP A C 1
ATOM 2242 O O . ASP A 1 273 ? 2.163 -0.895 5.241 1.00 61.12 273 ASP A O 1
ATOM 2246 N N . ASP A 1 274 ? 0.408 -2.094 4.537 1.00 64.38 274 ASP A N 1
ATOM 2247 C CA . ASP A 1 274 ? -0.578 -1.607 5.489 1.00 64.38 274 ASP A CA 1
ATOM 2248 C C . ASP A 1 274 ? -0.640 -2.438 6.784 1.00 64.38 274 ASP A C 1
ATOM 2250 O O . ASP A 1 274 ? -1.403 -2.100 7.692 1.00 64.38 274 ASP A O 1
ATOM 2254 N N . SER A 1 275 ? 0.142 -3.519 6.889 1.00 68.62 275 SER A N 1
ATOM 2255 C CA . SER A 1 275 ? 0.118 -4.426 8.038 1.00 68.62 275 SER A CA 1
ATOM 2256 C C . SER A 1 275 ? 0.979 -3.931 9.205 1.00 68.62 275 SER A C 1
ATOM 2258 O O . SER A 1 275 ? 1.941 -3.185 9.040 1.00 68.62 275 SER A O 1
ATOM 2260 N N . ILE A 1 276 ? 0.617 -4.367 10.413 1.00 80.88 276 ILE A N 1
ATOM 2261 C CA . ILE A 1 276 ? 1.449 -4.201 11.605 1.00 80.88 276 ILE A CA 1
ATOM 2262 C C . ILE A 1 276 ? 2.542 -5.268 11.586 1.00 80.88 276 ILE A C 1
ATOM 2264 O O . ILE A 1 276 ? 2.237 -6.456 11.497 1.00 80.88 276 ILE A O 1
ATOM 2268 N N . ASP A 1 277 ? 3.796 -4.856 11.761 1.00 78.75 277 ASP A N 1
ATOM 2269 C CA . ASP A 1 277 ? 4.941 -5.768 11.690 1.00 78.75 277 ASP A CA 1
ATOM 2270 C C . ASP A 1 277 ? 5.081 -6.649 12.938 1.00 78.75 277 ASP A C 1
ATOM 2272 O O . ASP A 1 277 ? 5.443 -7.822 12.847 1.00 78.75 277 ASP A O 1
ATOM 2276 N N . SER A 1 278 ? 4.810 -6.105 14.127 1.00 83.31 278 SER A N 1
ATOM 2277 C CA . SER A 1 278 ? 4.829 -6.884 15.367 1.00 83.31 278 SER A CA 1
ATOM 2278 C C . SER A 1 278 ? 4.025 -6.233 16.487 1.00 83.31 278 SER A C 1
ATOM 2280 O O . SER A 1 278 ? 3.714 -5.040 16.463 1.00 83.31 278 SER A O 1
ATOM 2282 N N . PHE A 1 279 ? 3.690 -7.014 17.511 1.00 87.88 279 PHE A N 1
ATOM 2283 C CA . PHE A 1 279 ? 3.128 -6.490 18.748 1.00 87.88 279 PHE A CA 1
ATOM 2284 C C . PHE A 1 279 ? 3.772 -7.133 19.974 1.00 87.88 279 PHE A C 1
ATOM 2286 O O . PHE A 1 279 ? 4.237 -8.267 19.942 1.00 87.88 279 PHE A O 1
ATOM 2293 N N . TYR A 1 280 ? 3.786 -6.393 21.079 1.00 86.88 280 TYR A N 1
ATOM 2294 C CA . TYR A 1 280 ? 4.221 -6.873 22.383 1.00 86.88 280 TYR A CA 1
ATOM 2295 C C . TYR A 1 280 ? 3.085 -6.770 23.400 1.00 86.88 280 TYR A C 1
ATOM 2297 O O . TYR A 1 280 ? 2.474 -5.706 23.566 1.00 86.88 280 TYR A O 1
ATOM 2305 N N . TYR A 1 281 ? 2.847 -7.862 24.123 1.00 85.94 281 TYR A N 1
ATOM 2306 C CA . TYR A 1 281 ? 1.875 -7.968 25.202 1.00 85.94 281 TYR A CA 1
ATOM 2307 C C . TYR A 1 281 ? 2.411 -8.847 26.351 1.00 85.94 281 TYR A C 1
ATOM 2309 O O . TYR A 1 281 ? 2.589 -10.044 26.174 1.00 85.94 281 TYR A O 1
ATOM 2317 N N . PRO A 1 282 ? 2.656 -8.314 27.561 1.00 78.62 282 PRO A N 1
ATOM 2318 C CA . PRO A 1 282 ? 3.291 -9.090 28.629 1.00 78.62 282 PRO A CA 1
ATOM 2319 C C . PRO A 1 282 ? 2.384 -10.182 29.214 1.00 78.62 282 PRO A C 1
ATOM 2321 O O . PRO A 1 282 ? 1.172 -10.002 29.310 1.00 78.62 282 PRO A O 1
ATOM 2324 N N . LYS A 1 283 ? 2.974 -11.263 29.742 1.00 72.25 283 LYS A N 1
ATOM 2325 C CA . LYS A 1 283 ? 2.225 -12.323 30.446 1.00 72.25 283 LYS A CA 1
ATOM 2326 C C . LYS A 1 283 ? 1.801 -11.867 31.860 1.00 72.25 283 LYS A C 1
ATOM 2328 O O . LYS A 1 283 ? 2.601 -11.260 32.579 1.00 72.25 283 LYS A O 1
ATOM 2333 N N . GLY A 1 284 ? 0.559 -12.164 32.288 1.00 63.72 284 GLY A N 1
ATOM 2334 C CA . GLY A 1 284 ? 0.088 -11.992 33.683 1.00 63.72 284 GLY A CA 1
ATOM 2335 C C . GLY A 1 284 ? -1.401 -11.626 33.893 1.00 63.72 284 GLY A C 1
ATOM 2336 O O . GLY A 1 284 ? -2.097 -11.205 32.977 1.00 63.72 284 GLY A O 1
ATOM 2337 N N . LYS A 1 285 ? -1.903 -11.735 35.139 1.00 49.31 285 LYS A N 1
ATOM 2338 C CA . LYS A 1 285 ? -3.333 -11.544 35.517 1.00 49.31 285 LYS A CA 1
ATOM 2339 C C . LYS A 1 285 ? -3.847 -10.083 35.552 1.00 49.31 285 LYS A C 1
ATOM 2341 O O . LYS A 1 285 ? -5.036 -9.867 35.749 1.00 49.31 285 LYS A O 1
ATOM 2346 N N . LEU A 1 286 ? -2.989 -9.070 35.375 1.00 51.84 286 LEU A N 1
ATOM 2347 C CA . LEU A 1 286 ? -3.312 -7.635 35.582 1.00 51.84 286 LEU A CA 1
ATOM 2348 C C . LEU A 1 286 ? -2.785 -6.719 34.454 1.00 51.84 286 LEU A C 1
ATOM 2350 O O . LEU A 1 286 ? -2.400 -5.570 34.675 1.00 51.84 286 LEU A O 1
ATOM 2354 N N . VAL A 1 287 ? -2.731 -7.236 33.226 1.00 59.56 287 VAL A N 1
ATOM 2355 C CA . VAL A 1 287 ? -1.887 -6.684 32.148 1.00 59.56 287 VAL A CA 1
ATOM 2356 C C . VAL A 1 287 ? -2.465 -5.447 31.445 1.00 59.56 287 VAL A C 1
ATOM 2358 O O . VAL A 1 287 ? -1.704 -4.597 30.975 1.00 59.56 287 VAL A O 1
ATOM 2361 N N . TRP A 1 288 ? -3.791 -5.276 31.422 1.00 61.88 288 TRP A N 1
ATOM 2362 C CA . TRP A 1 288 ? -4.419 -4.292 30.531 1.00 61.88 288 TRP A CA 1
ATOM 2363 C C . TRP A 1 288 ? -4.057 -2.827 30.818 1.00 61.88 288 TRP A C 1
ATOM 2365 O O . TRP A 1 288 ? -3.953 -2.033 29.889 1.00 61.88 288 TRP A O 1
ATOM 2375 N N . LYS A 1 289 ? -3.789 -2.444 32.076 1.00 57.19 289 LYS A N 1
ATOM 2376 C CA . LYS A 1 289 ? -3.699 -1.021 32.457 1.00 57.19 289 LYS A CA 1
ATOM 2377 C C . LYS A 1 289 ? -2.614 -0.213 31.724 1.00 57.19 289 LYS A C 1
ATOM 2379 O O . LYS A 1 289 ? -2.664 1.010 31.833 1.00 57.19 289 LYS A O 1
ATOM 2384 N N . LYS A 1 290 ? -1.630 -0.816 31.022 1.00 55.28 290 LYS A N 1
ATOM 2385 C CA . LYS A 1 290 ? -0.521 -0.049 30.409 1.00 55.28 290 LYS A CA 1
ATOM 2386 C C . LYS A 1 290 ? 0.227 -0.643 29.187 1.00 55.28 290 LYS A C 1
ATOM 2388 O O . LYS A 1 290 ? 1.312 -0.119 28.971 1.00 55.28 290 LYS A O 1
ATOM 2393 N N . ARG A 1 291 ? -0.147 -1.710 28.452 1.00 71.88 291 ARG A N 1
ATOM 2394 C CA . ARG A 1 291 ? 0.951 -2.511 27.821 1.00 71.88 291 ARG A CA 1
ATOM 2395 C C . ARG A 1 291 ? 0.807 -3.172 26.439 1.00 71.88 291 ARG A C 1
ATOM 2397 O O . ARG A 1 291 ? 1.733 -3.907 26.117 1.00 71.88 291 ARG A O 1
ATOM 2404 N N . LEU A 1 292 ? -0.210 -2.906 25.610 1.00 88.44 292 LEU A N 1
ATOM 2405 C CA . LEU A 1 292 ? -0.095 -3.334 24.203 1.00 88.44 292 LEU A CA 1
ATOM 2406 C C . LEU A 1 292 ? 0.816 -2.346 23.464 1.00 88.44 292 LEU A C 1
ATOM 2408 O O . LEU A 1 292 ? 0.494 -1.157 23.377 1.00 88.44 292 LEU A O 1
ATOM 2412 N N . LEU A 1 293 ? 1.963 -2.828 22.992 1.00 89.62 293 LEU A N 1
ATOM 2413 C CA . LEU A 1 293 ? 2.834 -2.080 22.090 1.00 89.62 293 LEU A CA 1
ATOM 2414 C C . LEU A 1 293 ? 2.652 -2.661 20.697 1.00 89.62 293 LEU A C 1
ATOM 2416 O O . LEU A 1 293 ? 2.747 -3.868 20.520 1.00 89.62 293 LEU A O 1
ATOM 2420 N N . VAL A 1 294 ? 2.373 -1.802 19.736 1.00 90.12 294 VAL A N 1
ATOM 2421 C CA . VAL A 1 294 ? 2.218 -2.148 18.330 1.00 90.12 294 VAL A CA 1
ATOM 2422 C C . VAL A 1 294 ? 3.385 -1.500 17.610 1.00 90.12 294 VAL A C 1
ATOM 2424 O O . VAL A 1 294 ? 3.603 -0.299 17.774 1.00 90.12 294 VAL A O 1
ATOM 2427 N N . PHE A 1 295 ? 4.154 -2.283 16.870 1.00 86.38 295 PHE A N 1
ATOM 2428 C CA . PHE A 1 295 ? 5.333 -1.805 16.169 1.00 86.38 295 PHE A CA 1
ATOM 2429 C C . PHE A 1 295 ? 5.033 -1.689 14.685 1.00 86.38 295 PHE A C 1
ATOM 2431 O O . PHE A 1 295 ? 4.519 -2.617 14.063 1.00 86.38 295 PHE A O 1
ATOM 2438 N N . HIS A 1 296 ? 5.388 -0.532 14.141 1.00 83.62 296 HIS A N 1
ATOM 2439 C CA . HIS A 1 296 ? 5.382 -0.276 12.712 1.00 83.62 296 HIS A CA 1
ATOM 2440 C C . HIS A 1 296 ? 6.791 0.103 12.299 1.00 83.62 296 HIS A C 1
ATOM 2442 O O . HIS A 1 296 ? 7.385 1.041 12.837 1.00 83.62 296 HIS A O 1
ATOM 2448 N N . THR A 1 297 ? 7.334 -0.662 11.376 1.00 72.50 297 THR A N 1
ATOM 2449 C CA . THR A 1 297 ? 8.710 -0.562 10.908 1.00 72.50 297 THR A CA 1
ATOM 2450 C C . THR A 1 297 ? 8.772 0.018 9.505 1.00 72.50 297 THR A C 1
ATOM 2452 O O . THR A 1 297 ? 9.809 0.517 9.110 1.00 72.50 297 THR A O 1
ATOM 2455 N N . LYS A 1 298 ? 7.679 0.037 8.744 1.00 71.00 298 LYS A N 1
ATOM 2456 C CA . LYS A 1 298 ? 7.709 0.562 7.373 1.00 71.00 298 LYS A CA 1
ATOM 2457 C C . LYS A 1 298 ? 7.794 2.083 7.328 1.00 71.00 298 LYS A C 1
ATOM 2459 O O . LYS A 1 298 ? 7.373 2.777 8.261 1.00 71.00 298 LYS A O 1
ATOM 2464 N N . ASP A 1 299 ? 8.302 2.607 6.211 1.00 66.62 299 ASP A N 1
ATOM 2465 C CA . ASP A 1 299 ? 8.317 4.047 5.971 1.00 66.62 299 ASP A CA 1
ATOM 2466 C C . ASP A 1 299 ? 6.889 4.582 5.936 1.00 66.62 299 ASP A C 1
ATOM 2468 O O . ASP A 1 299 ? 6.105 4.289 5.041 1.00 66.62 299 ASP A O 1
ATOM 2472 N N . VAL A 1 300 ? 6.569 5.412 6.914 1.00 63.12 300 VAL A N 1
ATOM 2473 C CA . VAL A 1 300 ? 5.231 5.957 7.117 1.00 63.12 300 VAL A CA 1
ATOM 2474 C C . VAL A 1 300 ? 4.856 7.016 6.085 1.00 63.12 300 VAL A C 1
ATOM 2476 O O . VAL A 1 300 ? 3.669 7.280 5.904 1.00 63.12 300 VAL A O 1
ATOM 2479 N N . SER A 1 301 ? 5.840 7.621 5.410 1.00 64.44 301 SER A N 1
ATOM 2480 C CA . SER A 1 301 ? 5.578 8.561 4.314 1.00 64.44 301 SER A CA 1
ATOM 2481 C C . SER A 1 301 ? 5.008 7.859 3.079 1.00 64.44 301 SER A C 1
ATOM 2483 O O . SER A 1 301 ? 4.147 8.418 2.406 1.00 64.44 301 SER A O 1
ATOM 2485 N N . MET A 1 302 ? 5.442 6.622 2.831 1.00 63.94 302 MET A N 1
ATOM 2486 C CA . MET A 1 302 ? 4.994 5.795 1.709 1.00 63.94 302 MET A CA 1
ATOM 2487 C C . MET A 1 302 ? 3.857 4.854 2.121 1.00 63.94 302 MET A C 1
ATOM 2489 O O . MET A 1 302 ? 2.947 4.582 1.340 1.00 63.94 302 MET A O 1
ATOM 2493 N N . HIS A 1 303 ? 3.895 4.380 3.366 1.00 69.56 303 HIS A N 1
ATOM 2494 C CA . HIS A 1 303 ? 3.021 3.344 3.902 1.00 69.56 303 HIS A CA 1
ATOM 2495 C C . HIS A 1 303 ? 2.477 3.777 5.268 1.00 69.56 303 HIS A C 1
ATOM 2497 O O . HIS A 1 303 ? 3.011 3.391 6.319 1.00 69.56 303 HIS A O 1
ATOM 2503 N N . PRO A 1 304 ? 1.445 4.643 5.278 1.00 74.06 304 PRO A N 1
ATOM 2504 C CA . PRO A 1 304 ? 0.833 5.096 6.513 1.00 74.06 304 PRO A CA 1
ATOM 2505 C C . PRO A 1 304 ? 0.228 3.918 7.282 1.00 74.06 304 PRO A C 1
ATOM 2507 O O . PRO A 1 304 ? -0.258 2.955 6.693 1.00 74.06 304 PRO A O 1
ATOM 2510 N N . VAL A 1 305 ? 0.225 4.003 8.616 1.00 81.12 305 VAL A N 1
ATOM 2511 C CA . VAL A 1 305 ? -0.362 2.945 9.443 1.00 81.12 305 VAL A CA 1
ATOM 2512 C C . VAL A 1 305 ? -1.859 2.860 9.195 1.00 81.12 305 VAL A C 1
ATOM 2514 O O . VAL A 1 305 ? -2.588 3.839 9.379 1.00 81.12 305 VAL A O 1
ATOM 2517 N N . SER A 1 306 ? -2.308 1.662 8.837 1.00 85.12 306 SER A N 1
ATOM 2518 C CA . SER A 1 306 ? -3.719 1.352 8.666 1.00 85.12 306 SER A CA 1
ATOM 2519 C C . SER A 1 306 ? -4.412 1.227 10.020 1.00 85.12 306 SER A C 1
ATOM 2521 O O . SER A 1 306 ? -4.053 0.386 10.852 1.00 85.12 306 SER A O 1
ATOM 2523 N N . GLY A 1 307 ? -5.454 2.033 10.238 1.00 88.50 307 GLY A N 1
ATOM 2524 C CA . GLY A 1 307 ? -6.344 1.869 11.384 1.00 88.50 307 GLY A CA 1
ATOM 2525 C C . GLY A 1 307 ? -7.003 0.488 11.396 1.00 88.50 307 GLY A C 1
ATOM 2526 O O . GLY A 1 307 ? -7.125 -0.120 12.459 1.00 88.50 307 GLY A O 1
ATOM 2527 N N . GLN A 1 308 ? -7.321 -0.054 10.215 1.00 86.44 308 GLN A N 1
ATOM 2528 C CA . GLN A 1 308 ? -7.892 -1.393 10.058 1.00 86.44 308 GLN A CA 1
ATOM 2529 C C . GLN A 1 308 ? -6.958 -2.481 10.592 1.00 86.44 308 GLN A C 1
ATOM 2531 O O . GLN A 1 308 ? -7.413 -3.369 11.309 1.00 86.44 308 GLN A O 1
ATOM 2536 N N . ALA A 1 309 ? -5.654 -2.401 10.312 1.00 85.94 309 ALA A N 1
ATOM 2537 C CA . ALA A 1 309 ? -4.690 -3.386 10.804 1.00 85.94 309 ALA A CA 1
ATOM 2538 C C . ALA A 1 309 ? -4.598 -3.389 12.342 1.00 85.94 309 ALA A C 1
ATOM 2540 O O . ALA A 1 309 ? -4.558 -4.452 12.965 1.00 85.94 309 ALA A O 1
ATOM 2541 N N . ILE A 1 310 ? -4.639 -2.206 12.969 1.00 90.50 310 ILE A N 1
ATOM 2542 C CA . ILE A 1 310 ? -4.672 -2.075 14.434 1.00 90.50 310 ILE A CA 1
ATOM 2543 C C . ILE A 1 310 ? -5.961 -2.683 15.000 1.00 90.50 310 ILE A C 1
ATOM 2545 O O . ILE A 1 310 ? -5.908 -3.439 15.973 1.00 90.50 310 ILE A O 1
ATOM 2549 N N . VAL A 1 311 ? -7.112 -2.361 14.404 1.00 90.62 311 VAL A N 1
ATOM 2550 C CA . VAL A 1 311 ? -8.421 -2.852 14.857 1.00 90.62 311 VAL A CA 1
ATOM 2551 C C . VAL A 1 311 ? -8.515 -4.366 14.728 1.00 90.62 311 VAL A C 1
ATOM 2553 O O . VAL A 1 311 ? -8.952 -5.003 15.678 1.00 90.62 311 VAL A O 1
ATOM 2556 N N . ILE A 1 312 ? -8.026 -4.956 13.632 1.00 87.75 312 ILE A N 1
ATOM 2557 C CA . ILE A 1 312 ? -7.980 -6.415 13.453 1.00 87.75 312 ILE A CA 1
ATOM 2558 C C . ILE A 1 312 ? -7.201 -7.075 14.594 1.00 87.75 312 ILE A C 1
ATOM 2560 O O . ILE A 1 312 ? -7.702 -8.012 15.207 1.00 87.75 312 ILE A O 1
ATOM 2564 N N . ILE A 1 313 ? -6.006 -6.579 14.932 1.00 89.12 313 ILE A N 1
ATOM 2565 C CA . ILE A 1 313 ? -5.222 -7.147 16.041 1.00 89.12 313 ILE A CA 1
ATOM 2566 C C . ILE A 1 313 ? -5.976 -7.009 17.366 1.00 89.12 313 ILE A C 1
ATOM 2568 O O . ILE A 1 313 ? -6.054 -7.963 18.138 1.00 89.12 313 ILE A O 1
ATOM 2572 N N . LEU A 1 314 ? -6.545 -5.836 17.643 1.00 91.69 314 LEU A N 1
ATOM 2573 C CA . LEU A 1 314 ? -7.296 -5.602 18.874 1.00 91.69 314 LEU A CA 1
ATOM 2574 C C . LEU A 1 314 ? -8.534 -6.495 18.984 1.00 91.69 314 LEU A C 1
ATOM 2576 O O . LEU A 1 314 ? -8.816 -6.988 20.073 1.00 91.69 314 LEU A O 1
ATOM 2580 N N . ASP A 1 315 ? -9.258 -6.693 17.891 1.00 89.75 315 ASP A N 1
ATOM 2581 C CA . ASP A 1 315 ? -10.465 -7.512 17.833 1.00 89.75 315 ASP A CA 1
ATOM 2582 C C . ASP A 1 315 ? -10.134 -8.998 18.011 1.00 89.75 315 ASP A C 1
ATOM 2584 O O . ASP A 1 315 ? -10.635 -9.643 18.931 1.00 89.75 315 ASP A O 1
ATOM 2588 N N . LYS A 1 316 ? -9.168 -9.515 17.238 1.00 88.88 316 LYS A N 1
ATOM 2589 C CA . LYS A 1 316 ? -8.702 -10.910 17.323 1.00 88.88 316 LYS A CA 1
ATOM 2590 C C . LYS A 1 316 ? -8.139 -11.281 18.697 1.00 88.88 316 LYS A C 1
ATOM 2592 O O . LYS A 1 316 ? -8.206 -12.439 19.103 1.00 88.88 316 LYS A O 1
ATOM 2597 N N . LEU A 1 317 ? -7.577 -10.311 19.418 1.00 88.94 317 LEU A N 1
ATOM 2598 C CA . LEU A 1 317 ? -7.080 -10.494 20.784 1.00 88.94 317 LEU A CA 1
ATOM 2599 C C . LEU A 1 317 ? -8.143 -10.217 21.865 1.00 88.94 317 LEU A C 1
ATOM 2601 O O . LEU A 1 317 ? -7.820 -10.298 23.051 1.00 88.94 317 LEU A O 1
ATOM 2605 N N . GLU A 1 318 ? -9.381 -9.874 21.494 1.00 90.69 318 GLU A N 1
ATOM 2606 C CA . GLU A 1 318 ? -10.473 -9.488 22.406 1.00 90.69 318 GLU A CA 1
ATOM 2607 C C . GLU A 1 318 ? -10.103 -8.300 23.326 1.00 90.69 318 GLU A C 1
ATOM 2609 O O . GLU A 1 318 ? -10.394 -8.238 24.531 1.00 90.69 318 GLU A O 1
ATOM 2614 N N . LEU A 1 319 ? -9.394 -7.329 22.750 1.00 90.56 319 LEU A N 1
ATOM 2615 C CA . LEU A 1 319 ? -8.901 -6.117 23.404 1.00 90.56 319 LEU A CA 1
ATOM 2616 C C . LEU A 1 319 ? -9.563 -4.839 22.868 1.00 90.56 319 LEU A C 1
ATOM 2618 O O . LEU A 1 319 ? -9.408 -3.794 23.502 1.00 90.56 319 LEU A O 1
ATOM 2622 N N . LEU A 1 320 ? -10.320 -4.907 21.766 1.00 91.94 320 LEU A N 1
ATOM 2623 C CA . LEU A 1 320 ? -10.949 -3.749 21.117 1.00 91.94 320 LEU A CA 1
ATOM 2624 C C . LEU A 1 320 ? -11.842 -2.948 22.073 1.00 91.94 320 LEU A C 1
ATOM 2626 O O . LEU A 1 320 ? -11.588 -1.769 22.302 1.00 91.94 320 LEU A O 1
ATOM 2630 N N . GLU A 1 321 ? -12.796 -3.596 22.742 1.00 91.19 321 GLU A N 1
ATOM 2631 C CA . GLU A 1 321 ? -13.686 -2.944 23.719 1.00 91.19 321 GLU A CA 1
ATOM 2632 C C . GLU A 1 321 ? -12.932 -2.262 24.865 1.00 91.19 321 GLU A C 1
ATOM 2634 O O . GLU A 1 321 ? -13.306 -1.203 25.383 1.00 91.19 321 GLU A O 1
ATOM 2639 N N . LYS A 1 322 ? -11.815 -2.863 25.276 1.00 90.88 322 LYS A N 1
ATOM 2640 C CA . LYS A 1 322 ? -10.970 -2.294 26.318 1.00 90.88 322 LYS A CA 1
ATOM 2641 C C . LYS A 1 322 ? -10.170 -1.097 25.789 1.00 90.88 322 LYS A C 1
ATOM 2643 O O . LYS A 1 322 ? -9.898 -0.170 26.559 1.00 90.88 322 LYS A O 1
ATOM 2648 N N . ALA A 1 323 ? -9.792 -1.109 24.509 1.00 91.81 323 ALA A N 1
ATOM 2649 C CA . ALA A 1 323 ? -9.098 -0.019 23.828 1.00 91.81 323 ALA A CA 1
ATOM 2650 C C . ALA A 1 323 ? -10.031 1.170 23.577 1.00 91.81 323 ALA A C 1
ATOM 2652 O O . ALA A 1 323 ? -9.626 2.296 23.851 1.00 91.81 323 ALA A O 1
ATOM 2653 N N . LEU A 1 324 ? -11.290 0.935 23.196 1.00 92.88 324 LEU A N 1
ATOM 2654 C CA . LEU A 1 324 ? -12.319 1.976 23.078 1.00 92.88 324 LEU A CA 1
ATOM 2655 C 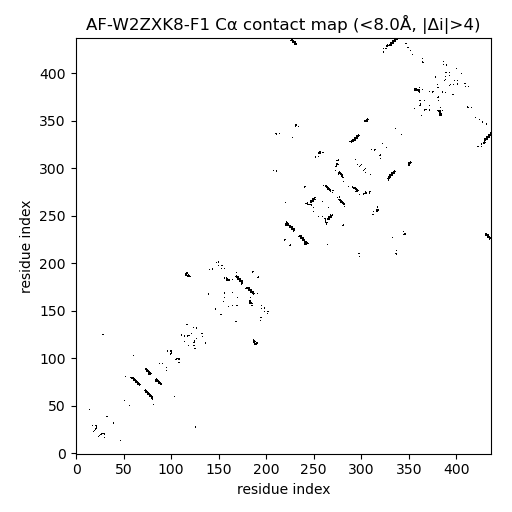C . LEU A 1 324 ? -12.482 2.757 24.392 1.00 92.88 324 LEU A C 1
ATOM 2657 O O . LEU A 1 324 ? -12.450 3.987 24.409 1.00 92.88 324 LEU A O 1
ATOM 2661 N N . LYS A 1 325 ? -12.545 2.046 25.527 1.00 92.06 325 LYS A N 1
ATOM 2662 C CA . LYS A 1 325 ? -12.643 2.657 26.868 1.00 92.06 325 LYS A CA 1
ATOM 2663 C C . LYS A 1 325 ? -11.340 3.303 27.341 1.00 92.06 325 LYS A C 1
ATOM 2665 O O . LYS A 1 325 ? -11.360 4.223 28.158 1.00 92.06 325 LYS A O 1
ATOM 2670 N N . SER A 1 326 ? -10.188 2.805 26.890 1.00 90.69 326 SER A N 1
ATOM 2671 C CA . SER A 1 326 ? -8.875 3.277 27.337 1.00 90.69 326 SER A CA 1
ATOM 2672 C C . SER A 1 326 ? -7.832 3.274 26.208 1.00 90.69 326 SER A C 1
ATOM 2674 O O . SER A 1 326 ? -6.891 2.472 26.244 1.00 90.69 326 SER A O 1
ATOM 2676 N N . PRO A 1 327 ? -7.916 4.220 25.248 1.00 91.19 327 PRO A N 1
ATOM 2677 C CA . PRO A 1 327 ? -7.057 4.219 24.056 1.00 91.19 327 PRO A CA 1
ATOM 2678 C C . PRO A 1 327 ? -5.561 4.308 24.384 1.00 91.19 327 PRO A C 1
ATOM 2680 O O . PRO A 1 327 ? -4.716 3.727 23.715 1.00 91.19 327 PRO A O 1
ATOM 2683 N N . ARG A 1 328 ? -5.219 4.966 25.502 1.00 89.62 328 ARG A N 1
ATOM 2684 C CA . ARG A 1 328 ? -3.840 5.118 26.010 1.00 89.62 328 ARG A CA 1
ATOM 2685 C C . ARG A 1 328 ? -3.185 3.807 26.472 1.00 89.62 328 ARG A C 1
ATOM 2687 O O . ARG A 1 328 ? -2.000 3.806 26.831 1.00 89.62 328 ARG A O 1
ATOM 2694 N N . SER A 1 329 ? -3.949 2.718 26.539 1.00 89.50 329 SER A N 1
ATOM 2695 C CA . SER A 1 329 ? -3.442 1.382 26.868 1.00 89.50 329 SER A CA 1
ATOM 2696 C C . SER A 1 329 ? -2.713 0.736 25.686 1.00 89.50 329 SER A C 1
ATOM 2698 O O . SER A 1 329 ? -1.785 -0.045 25.925 1.00 89.50 329 SER A O 1
ATOM 2700 N N . VAL A 1 330 ? -3.064 1.140 24.460 1.00 92.25 330 VAL A N 1
ATOM 2701 C CA . VAL A 1 330 ? -2.385 0.813 23.199 1.00 92.25 330 VAL A CA 1
ATOM 2702 C C . VAL A 1 330 ? -1.339 1.886 22.905 1.00 92.25 330 VAL A C 1
ATOM 2704 O O . VAL A 1 330 ? -1.561 3.062 23.188 1.00 92.25 330 VAL A O 1
ATOM 2707 N N . ARG A 1 331 ? -0.173 1.501 22.385 1.00 92.12 331 ARG A N 1
ATOM 2708 C CA . ARG A 1 331 ? 0.875 2.437 21.953 1.00 92.12 331 ARG A CA 1
ATOM 2709 C C . ARG A 1 331 ? 1.416 2.009 20.615 1.00 92.12 331 ARG A C 1
ATOM 2711 O O . ARG A 1 331 ? 1.795 0.854 20.466 1.00 92.12 331 ARG A O 1
ATOM 2718 N N . LEU A 1 332 ? 1.504 2.963 19.706 1.00 92.06 332 LEU A N 1
ATOM 2719 C CA . LEU A 1 332 ? 2.126 2.766 18.410 1.00 92.06 332 LEU A CA 1
ATOM 2720 C C . LEU A 1 332 ? 3.587 3.213 18.497 1.00 92.06 332 LEU A C 1
ATOM 2722 O O . LEU A 1 332 ? 3.866 4.351 18.882 1.00 92.06 332 LEU A O 1
ATOM 2726 N N . ILE A 1 333 ? 4.508 2.307 18.196 1.00 89.19 333 ILE A N 1
ATOM 2727 C CA . ILE A 1 333 ? 5.948 2.548 18.195 1.00 89.19 333 ILE A CA 1
ATOM 2728 C C . ILE A 1 333 ? 6.439 2.442 16.758 1.00 89.19 333 ILE A C 1
ATOM 2730 O O . ILE A 1 333 ? 6.392 1.380 16.147 1.00 89.19 333 ILE A O 1
ATOM 2734 N N . PHE A 1 334 ? 6.938 3.555 16.242 1.00 86.19 334 PHE A N 1
ATOM 2735 C CA . PHE A 1 334 ? 7.607 3.618 14.957 1.00 86.19 334 PHE A CA 1
ATOM 2736 C C . PHE A 1 334 ? 9.077 3.299 15.135 1.00 86.19 334 PHE A C 1
ATOM 2738 O O . PHE A 1 334 ? 9.780 4.025 15.841 1.00 86.19 334 PHE A O 1
ATOM 2745 N N . VAL A 1 335 ? 9.531 2.220 14.517 1.00 80.50 335 VAL A N 1
ATOM 2746 C CA . VAL A 1 335 ? 10.935 1.814 14.567 1.00 80.50 335 VAL A CA 1
ATOM 2747 C C . VAL A 1 335 ? 11.642 2.430 13.369 1.00 80.50 335 VAL A C 1
ATOM 2749 O O . VAL A 1 335 ? 11.175 2.253 12.251 1.00 80.50 335 VAL A O 1
ATOM 2752 N N . VAL A 1 336 ? 12.717 3.186 13.596 1.00 75.19 336 VAL A N 1
ATOM 2753 C CA . VAL A 1 336 ? 13.473 3.876 12.537 1.00 75.19 336 VAL A CA 1
ATOM 2754 C C . VAL A 1 336 ? 14.986 3.650 12.704 1.00 75.19 336 VAL A C 1
ATOM 2756 O O . VAL A 1 336 ? 15.453 3.601 13.845 1.00 75.19 336 VAL A O 1
ATOM 2759 N N . PRO A 1 337 ? 15.769 3.537 11.615 1.00 67.00 337 PRO A N 1
ATOM 2760 C CA . PRO A 1 337 ? 17.223 3.415 11.674 1.00 67.00 337 PRO A CA 1
ATOM 2761 C C . PRO A 1 337 ? 17.894 4.671 12.242 1.00 67.00 337 PRO A C 1
ATOM 2763 O O . PRO A 1 337 ? 17.418 5.792 12.052 1.00 67.00 337 PRO A O 1
ATOM 2766 N N . THR A 1 338 ? 19.040 4.491 12.901 1.00 63.22 338 THR A N 1
ATOM 2767 C CA . THR A 1 338 ? 19.856 5.587 13.454 1.00 63.22 338 THR A CA 1
ATOM 2768 C C . THR A 1 338 ? 20.620 6.374 12.381 1.00 63.22 338 THR A C 1
ATOM 2770 O O . THR A 1 338 ? 20.979 7.526 12.626 1.00 63.22 338 THR A O 1
ATOM 2773 N N . SER A 1 339 ? 20.849 5.800 11.192 1.00 51.88 339 SER A N 1
ATOM 2774 C CA . SER A 1 339 ? 21.589 6.451 10.101 1.00 51.88 339 SER A CA 1
ATOM 2775 C C . SER A 1 339 ? 20.743 7.509 9.366 1.00 51.88 339 SER A C 1
ATOM 2777 O O . SER A 1 339 ? 20.161 7.240 8.321 1.00 51.88 339 SER A O 1
ATOM 2779 N N . ASP A 1 340 ? 20.727 8.707 9.949 1.00 48.22 340 ASP A N 1
ATOM 2780 C CA . ASP A 1 340 ? 20.489 10.035 9.363 1.00 48.22 340 ASP A CA 1
ATOM 2781 C C . ASP A 1 340 ? 19.095 10.451 8.821 1.00 48.22 340 ASP A C 1
ATOM 2783 O O . ASP A 1 340 ? 18.258 9.679 8.366 1.00 48.22 340 ASP A O 1
ATOM 2787 N N . GLU A 1 341 ? 18.857 11.765 8.949 1.00 46.25 341 GLU A N 1
ATOM 2788 C CA . GLU A 1 341 ? 17.733 12.615 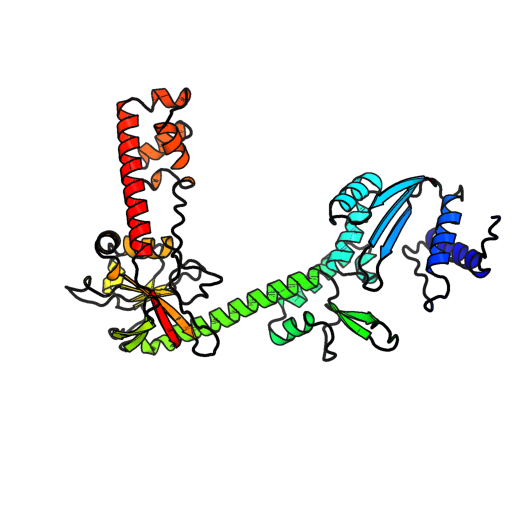8.495 1.00 46.25 341 GLU A CA 1
ATOM 2789 C C . GLU A 1 341 ? 16.290 12.335 8.954 1.00 46.25 341 GLU A C 1
ATOM 2791 O O . GLU A 1 341 ? 15.501 13.283 8.975 1.00 46.25 341 GLU A O 1
ATOM 2796 N N . TYR A 1 342 ? 15.920 11.142 9.437 1.00 51.19 342 TYR A N 1
ATOM 2797 C CA . TYR A 1 342 ? 14.557 10.912 9.958 1.00 51.19 342 TYR A CA 1
ATOM 2798 C C . TYR A 1 342 ? 14.336 11.570 11.337 1.00 51.19 342 TYR A C 1
ATOM 2800 O O . TYR A 1 342 ? 14.341 10.945 12.405 1.00 51.19 342 TYR A O 1
ATOM 2808 N N . LYS A 1 343 ? 14.097 12.883 11.326 1.00 53.97 343 LYS A N 1
ATOM 2809 C CA . LYS A 1 343 ? 13.499 13.630 12.436 1.00 53.97 343 LYS A CA 1
ATOM 2810 C C . LYS A 1 343 ? 11.985 13.562 12.303 1.00 53.97 343 LYS A C 1
ATOM 2812 O O . LYS A 1 343 ? 11.344 14.456 11.760 1.00 53.97 343 LYS A O 1
ATOM 2817 N N . ARG A 1 344 ? 11.384 12.477 12.793 1.00 62.84 344 ARG A N 1
ATOM 2818 C CA . ARG A 1 344 ? 9.932 12.479 12.966 1.00 62.84 344 ARG A CA 1
ATOM 2819 C C . ARG A 1 344 ? 9.594 13.284 14.215 1.00 62.84 344 ARG A C 1
ATOM 2821 O O . ARG A 1 344 ? 9.799 12.820 15.332 1.00 62.84 344 ARG A O 1
ATOM 2828 N N . GLU A 1 345 ? 9.104 14.494 13.989 1.00 60.41 345 GLU A N 1
ATOM 2829 C CA . GLU A 1 345 ? 8.791 15.469 15.042 1.00 60.41 345 GLU A CA 1
ATOM 2830 C C . GLU A 1 345 ? 7.287 15.546 15.351 1.00 60.41 345 GLU A C 1
ATOM 2832 O O . GLU A 1 345 ? 6.898 16.172 16.331 1.00 60.41 345 GLU A O 1
ATOM 2837 N N . HIS A 1 346 ? 6.437 14.876 14.560 1.00 72.50 346 HIS A N 1
ATOM 2838 C CA . HIS A 1 346 ? 4.984 15.038 14.635 1.00 72.50 346 HIS A CA 1
ATOM 2839 C C . HIS A 1 346 ? 4.223 13.710 14.638 1.00 72.50 346 HIS A C 1
ATOM 2841 O O . HIS A 1 346 ? 4.639 12.713 14.042 1.00 72.50 346 HIS A O 1
ATOM 2847 N N . LYS A 1 347 ? 3.070 13.729 15.312 1.00 82.25 347 LYS A N 1
ATOM 2848 C CA . LYS A 1 347 ? 2.092 12.641 15.361 1.00 82.25 347 LYS A CA 1
ATOM 2849 C C . LYS A 1 347 ? 1.445 12.421 13.989 1.00 82.25 347 LYS A C 1
ATOM 2851 O O . LYS A 1 347 ? 1.045 13.376 13.332 1.00 82.25 347 LYS A O 1
ATOM 2856 N N . GLN A 1 348 ? 1.280 11.162 13.597 1.00 80.56 348 GLN A N 1
ATOM 2857 C CA . GLN A 1 348 ? 0.598 10.778 12.367 1.00 80.56 348 GLN A CA 1
ATOM 2858 C C . GLN A 1 348 ? -0.922 10.690 12.572 1.00 80.56 348 GLN A C 1
ATOM 2860 O O . GLN A 1 348 ? -1.390 10.199 13.603 1.00 80.56 348 GLN A O 1
ATOM 2865 N N . LEU A 1 349 ? -1.701 11.093 11.569 1.00 84.75 349 LEU A N 1
ATOM 2866 C CA . LEU A 1 349 ? -3.103 10.695 11.472 1.00 84.75 349 LEU A CA 1
ATOM 2867 C C . LEU A 1 349 ? -3.174 9.212 11.075 1.00 84.75 349 LEU A C 1
ATOM 2869 O O . LEU A 1 349 ? -2.692 8.838 10.008 1.00 84.75 349 LEU A O 1
ATOM 2873 N N . ILE A 1 350 ? -3.741 8.371 11.940 1.00 87.50 350 ILE A N 1
ATOM 2874 C CA . ILE A 1 350 ? -3.999 6.964 11.611 1.00 87.50 350 ILE A CA 1
ATOM 2875 C C . ILE A 1 350 ? -5.228 6.952 10.712 1.00 87.50 350 ILE A C 1
ATOM 2877 O O . ILE A 1 350 ? -6.303 7.355 11.154 1.00 87.50 350 ILE A O 1
ATOM 2881 N N . GLN A 1 351 ? -5.056 6.536 9.459 1.00 80.19 351 GLN A N 1
ATOM 2882 C CA . GLN A 1 351 ? -6.158 6.519 8.509 1.00 80.19 351 GLN A CA 1
ATOM 2883 C C . GLN A 1 351 ? -7.173 5.458 8.929 1.00 80.19 351 GLN A C 1
ATOM 2885 O O . GLN A 1 351 ? -6.861 4.268 9.022 1.00 80.19 351 GLN A O 1
ATOM 2890 N N . TRP A 1 352 ? -8.387 5.922 9.198 1.00 85.75 352 TRP A N 1
ATOM 2891 C CA . TRP A 1 352 ? -9.571 5.104 9.392 1.00 85.75 352 TRP A CA 1
ATOM 2892 C C . TRP A 1 352 ? -10.501 5.368 8.217 1.00 85.75 352 TRP A C 1
ATOM 2894 O O . TRP A 1 352 ? -11.488 6.088 8.328 1.00 85.75 352 TRP A O 1
ATOM 2904 N N . ASP A 1 353 ? -10.136 4.835 7.053 1.00 66.31 353 ASP A N 1
ATOM 2905 C CA . ASP A 1 353 ? -11.077 4.812 5.945 1.00 66.31 353 ASP A CA 1
ATOM 2906 C C . ASP A 1 353 ? -12.075 3.706 6.238 1.00 66.31 353 ASP A C 1
ATOM 2908 O O . ASP A 1 353 ? -11.815 2.517 6.032 1.00 66.31 353 ASP A O 1
ATOM 2912 N N . SER A 1 354 ? -13.231 4.107 6.763 1.00 57.78 354 SER A N 1
ATOM 2913 C CA . SER A 1 354 ? -14.377 3.222 6.805 1.00 57.78 354 SER A CA 1
ATOM 2914 C C . SER A 1 354 ? -14.803 2.977 5.351 1.00 57.78 354 SER A C 1
ATOM 2916 O O . SER A 1 354 ? -15.698 3.614 4.797 1.00 57.78 354 SER A O 1
ATOM 2918 N N . LEU A 1 355 ? -14.190 1.975 4.716 1.00 57.50 355 LEU A N 1
ATOM 2919 C CA . LEU A 1 355 ? -14.732 1.340 3.514 1.00 57.50 355 LEU A CA 1
ATOM 2920 C C . LEU A 1 355 ? -16.161 0.819 3.756 1.00 57.50 355 LEU A C 1
ATOM 2922 O O . LEU A 1 355 ? -16.778 0.352 2.809 1.00 57.50 355 LEU A O 1
ATOM 2926 N N . SER A 1 356 ? -16.687 0.940 4.985 1.00 62.69 356 SER A N 1
ATOM 2927 C CA . SER A 1 356 ? -18.066 0.730 5.416 1.00 62.69 356 SER A CA 1
ATOM 2928 C C . SER A 1 356 ? -19.072 0.919 4.287 1.00 62.69 356 SER A C 1
ATOM 2930 O O . SER A 1 356 ? -19.713 -0.044 3.901 1.00 62.69 356 SER A O 1
ATOM 2932 N N . ASN A 1 357 ? -19.138 2.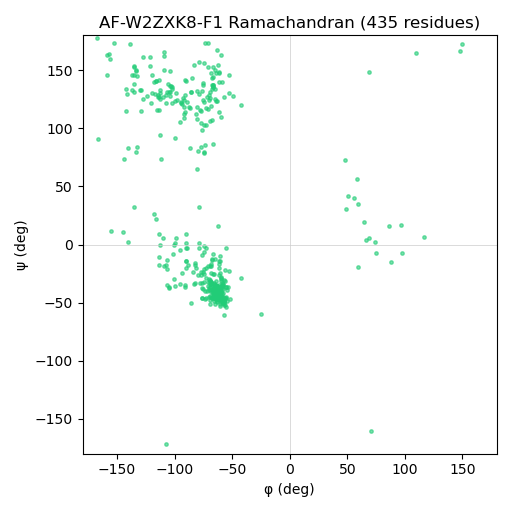099 3.664 1.00 79.19 357 ASN A N 1
ATOM 2933 C CA . ASN A 1 357 ? -20.102 2.383 2.597 1.00 79.19 357 ASN A CA 1
ATOM 2934 C C . ASN A 1 357 ? -20.014 1.445 1.385 1.00 79.19 357 ASN A C 1
ATOM 2936 O O . ASN A 1 357 ? -21.047 1.121 0.811 1.00 79.19 357 ASN A O 1
ATOM 2940 N N . ALA A 1 358 ? -18.808 1.050 0.979 1.00 81.56 358 ALA A N 1
ATOM 2941 C CA . ALA A 1 358 ? -18.577 0.158 -0.157 1.00 81.56 358 ALA A CA 1
ATOM 2942 C C . ALA A 1 358 ? -18.546 -1.326 0.247 1.00 81.56 358 ALA A C 1
ATOM 2944 O O . ALA A 1 358 ? -18.588 -2.203 -0.613 1.00 81.56 358 ALA A O 1
ATOM 2945 N N . GLN A 1 359 ? -18.440 -1.613 1.544 1.00 84.12 359 GLN A N 1
ATOM 2946 C CA . GLN A 1 359 ? -18.424 -2.964 2.080 1.00 84.12 359 GLN A CA 1
ATOM 2947 C C . GLN A 1 359 ? -19.832 -3.544 2.154 1.00 84.12 359 GLN A C 1
ATOM 2949 O O . GLN A 1 359 ? -20.831 -2.821 2.189 1.00 84.12 359 GLN A O 1
ATOM 2954 N N . SER A 1 360 ? -19.899 -4.875 2.163 1.00 87.69 360 SER A N 1
ATOM 2955 C CA . SER A 1 360 ? -21.173 -5.575 2.230 1.00 87.69 360 SER A CA 1
ATOM 2956 C C . SER A 1 360 ? -21.862 -5.350 3.576 1.00 87.69 360 SER A C 1
ATOM 2958 O O . SER A 1 360 ? -21.212 -5.120 4.590 1.00 87.69 360 SER A O 1
ATOM 2960 N N . VAL A 1 361 ? -23.193 -5.423 3.597 1.00 89.94 361 VAL A N 1
ATOM 2961 C CA . VAL A 1 361 ? -24.003 -5.261 4.818 1.00 89.94 361 VAL A CA 1
ATOM 2962 C C . VAL A 1 361 ? -23.721 -6.307 5.905 1.00 89.94 361 VAL A C 1
ATOM 2964 O O . VAL A 1 361 ? -24.127 -6.106 7.044 1.00 89.94 361 VAL A O 1
ATOM 2967 N N . ASP A 1 362 ? -23.032 -7.406 5.585 1.00 88.50 362 ASP A N 1
ATOM 2968 C CA . ASP A 1 362 ? -22.664 -8.463 6.540 1.00 88.50 362 ASP A CA 1
ATOM 2969 C C . ASP A 1 362 ? -21.628 -8.029 7.589 1.00 88.50 362 ASP A C 1
ATOM 2971 O O . ASP A 1 362 ? -21.504 -8.669 8.633 1.00 88.50 362 ASP A O 1
ATOM 2975 N N . ILE A 1 363 ? -20.917 -6.922 7.354 1.00 84.50 363 ILE A N 1
ATOM 2976 C CA . ILE A 1 363 ? -20.001 -6.349 8.344 1.00 84.50 363 ILE A CA 1
ATOM 2977 C C . ILE A 1 363 ? -20.745 -5.708 9.519 1.00 84.50 363 ILE A C 1
ATOM 2979 O O . ILE A 1 363 ? -20.130 -5.428 10.548 1.00 84.50 363 ILE A O 1
ATOM 2983 N N . ILE A 1 364 ? -22.035 -5.397 9.349 1.00 86.88 364 ILE A N 1
ATOM 2984 C CA . ILE A 1 364 ? -22.822 -4.672 10.340 1.00 86.88 364 ILE A CA 1
ATOM 2985 C C . ILE A 1 364 ? -23.274 -5.663 11.420 1.00 86.88 364 ILE A C 1
ATOM 2987 O O . ILE A 1 364 ? -24.048 -6.581 11.128 1.00 86.88 364 ILE A O 1
ATOM 2991 N N . PRO A 1 365 ? -22.868 -5.481 12.690 1.00 82.62 365 PRO A N 1
ATOM 2992 C CA . PRO A 1 365 ? -23.346 -6.324 13.775 1.00 82.62 365 PRO A CA 1
ATOM 2993 C C . PRO A 1 365 ? -24.877 -6.294 13.858 1.00 82.62 365 PRO A C 1
ATOM 2995 O O . PRO A 1 365 ? -25.488 -5.230 13.930 1.00 82.62 365 PRO A O 1
ATOM 2998 N N . GLY A 1 366 ? -25.500 -7.473 13.847 1.00 81.69 366 GLY A N 1
ATOM 2999 C CA . GLY A 1 366 ? -26.960 -7.618 13.821 1.00 81.69 366 GLY A CA 1
ATOM 3000 C C . GLY A 1 366 ? -27.555 -7.855 12.430 1.00 81.69 366 GLY A C 1
ATOM 3001 O O . GLY A 1 366 ? -28.734 -8.192 12.345 1.00 81.69 366 GLY A O 1
ATOM 3002 N N . VAL A 1 367 ? -26.759 -7.763 11.358 1.00 87.31 367 VAL A N 1
ATOM 3003 C CA . VAL A 1 367 ? -27.134 -8.231 10.016 1.00 87.31 367 VAL A CA 1
ATOM 3004 C C . VAL A 1 367 ? -26.495 -9.600 9.788 1.00 87.31 367 VAL A C 1
ATOM 3006 O O . VAL A 1 367 ? -25.344 -9.719 9.380 1.00 87.31 367 VAL A O 1
ATOM 3009 N N . GLY A 1 368 ? -27.232 -10.658 10.128 1.00 86.00 368 GLY A N 1
ATOM 3010 C CA . GLY A 1 368 ? -26.777 -12.032 9.951 1.00 86.00 368 GLY A CA 1
ATOM 3011 C C . GLY A 1 368 ? -26.799 -12.485 8.490 1.00 86.00 368 GLY A C 1
ATOM 3012 O O . GLY A 1 368 ? -27.320 -11.820 7.600 1.00 86.00 368 GLY A O 1
ATOM 3013 N N . ARG A 1 369 ? -26.264 -13.684 8.229 1.00 86.94 369 ARG A N 1
ATOM 3014 C CA . ARG A 1 369 ? -26.166 -14.249 6.870 1.00 86.94 369 ARG A CA 1
ATOM 3015 C C . ARG A 1 369 ? -27.526 -14.384 6.172 1.00 86.94 369 ARG A C 1
ATOM 3017 O O . ARG A 1 369 ? -27.598 -14.265 4.950 1.00 86.94 369 ARG A O 1
ATOM 3024 N N . MET A 1 370 ? -28.589 -14.678 6.924 1.00 87.56 370 MET A N 1
ATOM 3025 C CA . MET A 1 370 ? -29.940 -14.785 6.364 1.00 87.56 370 MET A CA 1
ATOM 3026 C C . MET A 1 370 ? -30.462 -13.409 5.947 1.00 87.56 370 MET A C 1
ATOM 3028 O O . MET A 1 370 ? -30.956 -13.263 4.830 1.00 87.56 370 MET A O 1
ATOM 3032 N N . GLU A 1 371 ? -30.279 -12.405 6.798 1.00 90.06 371 GLU A N 1
ATOM 3033 C CA . GLU A 1 371 ? -30.647 -11.014 6.557 1.00 90.06 371 GLU A CA 1
ATOM 3034 C C . GLU A 1 371 ? -29.855 -10.429 5.383 1.00 90.06 371 GLU A C 1
ATOM 3036 O O . GLU A 1 371 ? -30.446 -9.824 4.493 1.00 90.06 371 GLU A O 1
ATOM 3041 N N . THR A 1 372 ? -28.543 -10.680 5.306 1.00 91.69 372 THR A N 1
ATOM 3042 C CA . THR A 1 372 ? -27.705 -10.292 4.160 1.00 91.69 372 THR A CA 1
ATOM 3043 C C . THR A 1 372 ? -28.262 -10.847 2.852 1.00 91.69 372 THR A C 1
ATOM 3045 O O . THR A 1 372 ? -28.355 -10.126 1.863 1.00 91.69 372 THR A O 1
ATOM 3048 N N . ASN A 1 373 ? -28.653 -12.125 2.823 1.00 91.94 373 ASN A N 1
ATOM 3049 C CA . ASN A 1 373 ? -29.204 -12.733 1.614 1.00 91.94 373 ASN A CA 1
ATOM 3050 C C . ASN A 1 373 ? -30.555 -12.117 1.232 1.00 91.94 373 ASN A C 1
ATOM 3052 O O . ASN A 1 373 ? -30.803 -11.904 0.050 1.00 91.94 373 ASN A O 1
ATOM 3056 N N . GLN A 1 374 ? -31.410 -11.804 2.207 1.00 91.19 374 GLN A N 1
ATOM 3057 C CA . GLN A 1 374 ? -32.685 -11.130 1.950 1.00 91.19 374 GLN A CA 1
ATOM 3058 C C . GLN A 1 374 ? -32.480 -9.714 1.400 1.00 91.19 374 GLN A C 1
ATOM 3060 O O . GLN A 1 374 ? -33.106 -9.357 0.405 1.00 91.19 374 GLN A O 1
ATOM 3065 N N . LEU A 1 375 ? -31.561 -8.940 1.980 1.00 93.38 375 LEU A N 1
ATOM 3066 C CA . LEU A 1 375 ? -31.209 -7.602 1.498 1.00 93.38 375 LEU A CA 1
ATOM 3067 C C . LEU A 1 375 ? -30.677 -7.638 0.054 1.00 93.38 375 LEU A C 1
ATOM 3069 O O . LEU A 1 375 ? -31.097 -6.837 -0.779 1.00 93.38 375 LEU A O 1
ATOM 3073 N N . LYS A 1 376 ? -29.866 -8.642 -0.299 1.00 93.81 376 LYS A N 1
ATOM 3074 C CA . LYS A 1 376 ? -29.397 -8.834 -1.683 1.00 93.81 376 LYS A CA 1
ATOM 3075 C C . LYS A 1 376 ? -30.530 -9.078 -2.681 1.00 93.81 376 LYS A C 1
ATOM 3077 O O . LYS A 1 376 ? -30.452 -8.601 -3.803 1.00 93.81 376 LYS A O 1
ATOM 3082 N N . THR A 1 377 ? -31.608 -9.770 -2.293 1.00 92.88 377 THR A N 1
ATOM 3083 C CA . THR A 1 377 ? -32.756 -9.999 -3.202 1.00 92.88 377 THR A CA 1
ATOM 3084 C C . THR A 1 377 ? -33.539 -8.733 -3.559 1.00 92.88 377 THR A C 1
ATOM 3086 O O . THR A 1 377 ? -34.362 -8.763 -4.472 1.00 92.88 377 THR A O 1
ATOM 3089 N N . ILE A 1 378 ? -33.291 -7.632 -2.848 1.00 92.69 378 ILE A N 1
ATOM 3090 C CA . ILE A 1 378 ? -33.914 -6.322 -3.075 1.00 92.69 378 ILE A CA 1
ATOM 3091 C C . ILE A 1 378 ? -32.877 -5.248 -3.441 1.00 92.69 378 ILE A C 1
ATOM 3093 O O . ILE A 1 378 ? -33.097 -4.060 -3.182 1.00 92.69 378 ILE A O 1
ATOM 3097 N N . ASP A 1 379 ? -31.752 -5.678 -4.020 1.00 92.19 379 ASP A N 1
ATOM 3098 C CA . ASP A 1 379 ? -30.650 -4.833 -4.494 1.00 92.19 379 ASP A CA 1
ATOM 3099 C C . ASP A 1 379 ? -30.015 -3.966 -3.389 1.00 92.19 379 ASP A C 1
ATOM 3101 O O . ASP A 1 379 ? -29.610 -2.827 -3.615 1.00 92.19 379 ASP A O 1
ATOM 3105 N N . VAL A 1 380 ? -29.940 -4.501 -2.164 1.00 93.94 380 VAL A N 1
ATOM 3106 C CA . VAL A 1 380 ? -29.222 -3.895 -1.035 1.00 93.94 380 VAL A CA 1
ATOM 3107 C C . VAL A 1 380 ? -28.028 -4.778 -0.681 1.00 93.94 380 VAL A C 1
ATOM 3109 O O . VAL A 1 380 ? -28.153 -5.749 0.067 1.00 93.94 380 VAL A O 1
ATOM 3112 N N . GLU A 1 381 ? -26.857 -4.460 -1.234 1.00 93.38 381 GLU A N 1
ATOM 3113 C CA . GLU A 1 381 ? -25.653 -5.279 -1.046 1.00 93.38 381 GLU A CA 1
ATOM 3114 C C . GLU A 1 381 ? -24.636 -4.640 -0.103 1.00 93.38 381 GLU A C 1
ATOM 3116 O O . GLU A 1 381 ? -23.968 -5.356 0.655 1.00 93.38 381 GLU A O 1
ATOM 3121 N N . THR A 1 382 ? -24.533 -3.309 -0.140 1.00 93.31 382 THR A N 1
ATOM 3122 C CA . THR A 1 382 ? -23.549 -2.519 0.605 1.00 93.31 382 THR A CA 1
ATOM 3123 C C . THR A 1 382 ? -24.171 -1.709 1.739 1.00 93.31 382 THR A C 1
ATOM 3125 O O . THR A 1 382 ? -25.378 -1.451 1.761 1.00 93.31 382 THR A O 1
ATOM 3128 N N . VAL A 1 383 ? -23.349 -1.249 2.689 1.00 90.31 383 VAL A N 1
ATOM 3129 C CA . VAL A 1 383 ? -23.820 -0.353 3.763 1.00 90.31 383 VAL A CA 1
ATOM 3130 C C . VAL A 1 383 ? -24.412 0.938 3.186 1.00 90.31 383 VAL A C 1
ATOM 3132 O O . VAL A 1 383 ? -25.396 1.448 3.722 1.00 90.31 383 VAL A O 1
ATOM 3135 N N . LYS A 1 384 ? -23.874 1.452 2.070 1.00 91.56 384 LYS A N 1
ATOM 3136 C CA . LYS A 1 384 ? -24.440 2.620 1.380 1.00 91.56 384 LYS A CA 1
ATOM 3137 C C . LYS A 1 384 ? -25.838 2.337 0.833 1.00 91.56 384 LYS A C 1
ATOM 3139 O O . LYS A 1 384 ? -26.724 3.185 0.973 1.00 91.56 384 LYS A O 1
ATOM 3144 N N . ASP A 1 385 ? -26.042 1.169 0.231 1.00 93.31 385 ASP A N 1
ATOM 3145 C CA . ASP A 1 385 ? -27.356 0.777 -0.288 1.00 93.31 385 ASP A CA 1
ATOM 3146 C C . ASP A 1 385 ? -28.362 0.673 0.856 1.00 93.31 385 ASP A C 1
ATOM 3148 O O . ASP A 1 385 ? -29.480 1.172 0.743 1.00 93.31 385 ASP A O 1
ATOM 3152 N N . LEU A 1 386 ? -27.943 0.106 1.993 1.00 93.38 386 LEU A N 1
ATOM 3153 C CA . LEU A 1 386 ? -28.796 -0.025 3.170 1.00 93.38 386 LEU A CA 1
ATOM 3154 C C . LEU A 1 386 ? -29.159 1.340 3.766 1.00 93.38 386 LEU A C 1
ATOM 3156 O O . LEU A 1 386 ? -30.328 1.568 4.065 1.00 93.38 386 LEU A O 1
ATOM 3160 N N . ARG A 1 387 ? -28.199 2.267 3.880 1.00 93.62 387 ARG A N 1
ATOM 3161 C CA . ARG A 1 387 ? -28.464 3.660 4.292 1.00 93.62 387 ARG A CA 1
ATOM 3162 C C . ARG A 1 387 ? -29.483 4.323 3.363 1.00 93.62 387 ARG A C 1
ATOM 3164 O O . ARG A 1 387 ? -30.484 4.854 3.828 1.00 93.62 387 ARG A O 1
ATOM 3171 N N . THR A 1 388 ? -29.283 4.193 2.051 1.00 93.56 388 THR A N 1
ATOM 3172 C CA . THR A 1 388 ? -30.184 4.755 1.030 1.00 93.56 388 THR A CA 1
ATOM 3173 C C . THR A 1 388 ? -31.594 4.164 1.134 1.00 93.56 388 THR A C 1
ATOM 3175 O O . THR A 1 388 ? -32.583 4.893 1.077 1.00 93.56 388 THR A O 1
ATOM 3178 N N . ALA A 1 389 ? -31.699 2.847 1.320 1.00 93.31 389 ALA A N 1
ATOM 3179 C CA . ALA A 1 389 ? -32.977 2.155 1.433 1.00 93.31 389 ALA A CA 1
ATOM 3180 C C . ALA A 1 389 ? -33.724 2.488 2.736 1.00 93.31 389 ALA A C 1
ATOM 3182 O O . ALA A 1 389 ? -34.952 2.523 2.733 1.00 93.31 389 ALA A O 1
ATOM 3183 N N . VAL A 1 390 ? -33.005 2.756 3.832 1.00 93.00 390 VAL A N 1
ATOM 3184 C CA . VAL A 1 390 ? -33.592 3.199 5.106 1.00 93.00 390 VAL A CA 1
ATOM 3185 C C . VAL A 1 390 ? -34.061 4.655 5.035 1.00 93.00 390 VAL A C 1
ATOM 3187 O O . VAL A 1 390 ? -35.148 4.955 5.528 1.00 93.00 390 VAL A O 1
ATOM 3190 N N . ASP A 1 391 ? -33.298 5.539 4.389 1.00 92.25 391 ASP A N 1
ATOM 3191 C CA . ASP A 1 391 ? -33.670 6.950 4.211 1.00 92.25 391 ASP A CA 1
ATOM 3192 C C . ASP A 1 391 ? -34.880 7.118 3.278 1.00 92.25 391 ASP A C 1
ATOM 3194 O O . ASP A 1 391 ? -35.729 7.991 3.480 1.00 92.25 391 ASP A O 1
ATOM 3198 N N . GLY A 1 392 ? -34.979 6.275 2.248 1.00 91.31 392 GLY A N 1
ATOM 3199 C CA . GLY A 1 392 ? -36.059 6.337 1.272 1.00 91.31 392 GLY A CA 1
ATOM 3200 C C . GLY A 1 392 ? -36.129 5.089 0.396 1.00 91.31 392 GLY A C 1
ATOM 3201 O O . GLY A 1 392 ? -35.532 5.079 -0.682 1.00 91.31 392 GLY A O 1
ATOM 3202 N N . PRO A 1 393 ? -36.900 4.054 0.783 1.00 90.94 393 PRO A N 1
ATOM 3203 C CA . PRO A 1 393 ? -36.963 2.815 0.019 1.00 90.94 393 PRO A CA 1
ATOM 3204 C C . PRO A 1 393 ? -37.614 3.035 -1.351 1.00 90.94 393 PRO A C 1
ATOM 3206 O O . PRO A 1 393 ? -38.673 3.672 -1.483 1.00 90.94 393 PRO A O 1
ATOM 3209 N N . SER A 1 394 ? -37.001 2.451 -2.383 1.00 90.06 394 SER A N 1
ATOM 3210 C CA . SER A 1 394 ? -37.554 2.429 -3.740 1.00 90.06 394 SER A CA 1
ATOM 3211 C C . SER A 1 394 ? -38.882 1.660 -3.800 1.00 90.06 394 SER A C 1
ATOM 3213 O O . SER A 1 394 ? -39.250 0.929 -2.879 1.00 90.06 394 SER A O 1
ATOM 3215 N N . ALA A 1 395 ? -39.621 1.788 -4.907 1.00 86.50 395 ALA A N 1
ATOM 3216 C CA . ALA A 1 395 ? -40.913 1.115 -5.070 1.00 86.50 395 ALA A CA 1
ATOM 3217 C C . ALA A 1 395 ? -40.834 -0.414 -4.872 1.00 86.50 395 ALA A C 1
ATOM 3219 O O . ALA A 1 395 ? -41.735 -0.989 -4.268 1.00 86.50 395 ALA A O 1
ATOM 3220 N N . GLN A 1 396 ? -39.741 -1.043 -5.317 1.00 84.12 396 GLN A N 1
ATOM 3221 C CA . GLN A 1 396 ? -39.485 -2.483 -5.186 1.00 84.12 396 GLN A CA 1
ATOM 3222 C C . GLN A 1 396 ? -39.091 -2.895 -3.756 1.00 84.12 396 GLN A C 1
ATOM 3224 O O . GLN A 1 396 ? -39.322 -4.028 -3.351 1.00 84.12 396 GLN A O 1
ATOM 3229 N N . GLN A 1 397 ? -38.537 -1.968 -2.971 1.00 90.62 397 GLN A N 1
ATOM 3230 C CA . GLN A 1 397 ? -38.038 -2.212 -1.614 1.00 90.62 397 GLN A CA 1
ATOM 3231 C C . GLN A 1 397 ? -39.104 -1.997 -0.525 1.00 90.62 397 GLN A C 1
ATOM 3233 O O . GLN A 1 397 ? -38.984 -2.538 0.575 1.00 90.62 397 GLN A O 1
ATOM 3238 N N . ARG A 1 398 ? -40.175 -1.245 -0.814 1.00 87.75 398 ARG A N 1
ATOM 3239 C CA . ARG A 1 398 ? -41.235 -0.891 0.156 1.00 87.75 398 ARG A CA 1
ATOM 3240 C C . ARG A 1 398 ? -41.975 -2.083 0.761 1.00 87.75 398 ARG A C 1
ATOM 3242 O O . ARG A 1 398 ? -42.469 -1.970 1.878 1.00 87.75 398 ARG A O 1
ATOM 3249 N N . SER A 1 399 ? -42.072 -3.207 0.050 1.00 87.00 399 SER A N 1
ATOM 3250 C CA . SER A 1 399 ? -42.688 -4.427 0.589 1.00 87.00 399 SER A CA 1
ATOM 3251 C C . SER A 1 399 ? -41.833 -5.085 1.673 1.00 87.00 399 SER A C 1
ATOM 3253 O O . SER A 1 399 ? -42.378 -5.718 2.571 1.00 87.00 399 SER A O 1
ATOM 3255 N N . PHE A 1 400 ? -40.509 -4.927 1.598 1.00 90.81 400 PHE A N 1
ATOM 3256 C CA . PHE A 1 400 ? -39.566 -5.441 2.589 1.00 90.81 400 PHE A CA 1
ATOM 3257 C C . PHE A 1 400 ? -39.395 -4.459 3.755 1.00 90.81 400 PHE A C 1
ATOM 3259 O O . PHE A 1 400 ? -39.560 -4.822 4.921 1.00 90.81 400 PHE A O 1
ATOM 3266 N N . PHE A 1 401 ? -39.136 -3.187 3.445 1.00 90.19 401 PHE A N 1
ATOM 3267 C CA . PHE A 1 401 ? -38.950 -2.117 4.425 1.00 90.19 401 PHE A CA 1
ATOM 3268 C C . PHE A 1 401 ? -40.289 -1.580 4.952 1.00 90.19 401 PHE A C 1
ATOM 3270 O O . PHE A 1 401 ? -40.655 -0.422 4.754 1.00 90.19 401 PHE A O 1
ATOM 3277 N N . SER A 1 402 ? -41.026 -2.441 5.658 1.00 89.31 402 SER A N 1
ATOM 3278 C CA . SER A 1 402 ? -42.157 -2.019 6.492 1.00 89.31 402 SER A CA 1
ATOM 3279 C C . SER A 1 402 ? -41.703 -1.028 7.575 1.00 89.31 402 SER A C 1
ATOM 3281 O O . SER A 1 402 ? -40.522 -0.968 7.915 1.00 89.31 402 SER A O 1
ATOM 3283 N N . ALA A 1 403 ? -42.633 -0.284 8.183 1.00 88.75 403 ALA A N 1
ATOM 3284 C CA . ALA A 1 403 ? -42.301 0.681 9.239 1.00 88.75 403 ALA A CA 1
ATOM 3285 C C . ALA A 1 403 ? -41.484 0.063 10.397 1.00 88.75 403 ALA A C 1
ATOM 3287 O O . ALA A 1 403 ? -40.575 0.701 10.924 1.00 88.75 403 ALA A O 1
ATOM 3288 N N . GLY A 1 404 ? -41.767 -1.196 10.759 1.00 90.31 404 GLY A N 1
ATOM 3289 C CA . GLY A 1 404 ? -41.000 -1.927 11.771 1.00 90.31 404 GLY A CA 1
ATOM 3290 C C . GLY A 1 404 ? -39.574 -2.253 11.318 1.00 90.31 404 GLY A C 1
ATOM 3291 O O . GLY A 1 404 ? -38.628 -2.019 12.067 1.00 90.31 404 GLY A O 1
ATOM 3292 N N . ALA A 1 405 ? -39.412 -2.727 10.079 1.00 90.00 405 ALA A N 1
ATOM 3293 C CA . ALA A 1 405 ? -38.103 -3.042 9.506 1.00 90.00 405 ALA A CA 1
ATOM 3294 C C . ALA A 1 405 ? -37.241 -1.782 9.313 1.00 90.00 405 ALA A C 1
ATOM 3296 O O . ALA A 1 405 ? -36.060 -1.796 9.648 1.00 90.00 405 ALA A O 1
ATOM 3297 N N . LEU A 1 406 ? -37.831 -0.675 8.845 1.00 92.25 406 LEU A N 1
ATOM 3298 C CA . LEU A 1 406 ? -37.149 0.620 8.736 1.00 92.25 406 LEU A CA 1
ATOM 3299 C C . LEU A 1 406 ? -36.595 1.073 10.086 1.00 92.25 406 LEU A C 1
ATOM 3301 O O . LEU A 1 406 ? -35.426 1.436 10.178 1.00 92.25 406 LEU A O 1
ATOM 3305 N N . ASN A 1 407 ? -37.407 0.996 11.142 1.00 93.12 407 ASN A N 1
ATOM 3306 C CA . ASN A 1 407 ? -36.961 1.361 12.482 1.00 93.12 407 ASN A CA 1
ATOM 3307 C C . ASN A 1 407 ? -35.823 0.446 12.972 1.00 93.12 407 ASN A C 1
ATOM 3309 O O . ASN A 1 407 ? -34.827 0.929 13.503 1.00 93.12 407 ASN A O 1
ATOM 3313 N N . GLN A 1 408 ? -35.928 -0.867 12.740 1.00 92.94 408 GLN A N 1
ATOM 3314 C CA . GLN A 1 408 ? -34.882 -1.825 13.102 1.00 92.94 408 GLN A CA 1
ATOM 3315 C C . GLN A 1 408 ? -33.551 -1.521 12.397 1.00 92.94 408 GLN A C 1
ATOM 3317 O O . GLN A 1 408 ? -32.527 -1.382 13.065 1.00 92.94 408 GLN A O 1
ATOM 3322 N N . TYR A 1 409 ? -33.550 -1.392 11.067 1.00 93.00 409 TYR A N 1
ATOM 3323 C CA . TYR A 1 409 ? -32.323 -1.127 10.311 1.00 93.00 409 TYR A CA 1
ATOM 3324 C C . TYR A 1 409 ? -31.766 0.275 10.571 1.00 93.00 409 TYR A C 1
ATOM 3326 O O . TYR A 1 409 ? -30.549 0.434 10.615 1.00 93.00 409 TYR A O 1
ATOM 3334 N N . SER A 1 410 ? -32.622 1.267 10.834 1.00 93.50 410 SER A N 1
ATOM 3335 C CA . SER A 1 410 ? -32.192 2.596 11.281 1.00 93.50 410 SER A CA 1
ATOM 3336 C C . SER A 1 410 ? -31.446 2.531 12.619 1.00 93.50 410 SER A C 1
ATOM 3338 O O . SER A 1 410 ? -30.363 3.100 12.746 1.00 93.50 410 SER A O 1
ATOM 3340 N N . MET A 1 411 ? -31.957 1.777 13.602 1.00 93.19 411 MET A N 1
ATOM 3341 C CA . MET A 1 411 ? -31.269 1.581 14.885 1.00 93.19 411 MET A CA 1
ATOM 3342 C C . MET A 1 411 ? -29.946 0.819 14.735 1.00 93.19 411 MET A C 1
ATOM 3344 O O . MET A 1 411 ? -28.965 1.175 15.386 1.00 93.19 411 MET A O 1
ATOM 3348 N N . ILE A 1 412 ? -29.909 -0.204 13.876 1.00 92.19 412 ILE A N 1
ATOM 3349 C CA . ILE A 1 412 ? -28.697 -0.982 13.588 1.00 92.19 412 ILE A CA 1
ATOM 3350 C C . ILE A 1 412 ? -27.623 -0.096 12.941 1.00 92.19 412 ILE A C 1
ATOM 3352 O O . ILE A 1 412 ? -26.489 -0.073 13.416 1.00 92.19 412 ILE A O 1
ATOM 3356 N N . LEU A 1 413 ? -27.980 0.664 11.899 1.00 91.69 413 LEU A N 1
ATOM 3357 C CA . LEU A 1 413 ? -27.068 1.592 11.226 1.00 91.69 413 LEU A CA 1
ATOM 3358 C C . LEU A 1 413 ? -26.548 2.655 12.189 1.00 91.69 413 LEU A C 1
ATOM 3360 O O . LEU A 1 413 ? -25.348 2.898 12.236 1.00 91.69 413 LEU A O 1
ATOM 3364 N N . LYS A 1 414 ? -27.429 3.226 13.016 1.00 91.69 414 LYS A N 1
ATOM 3365 C CA . LYS A 1 414 ? -27.030 4.201 14.031 1.00 91.69 414 LYS A CA 1
ATOM 3366 C C . LYS A 1 414 ? -26.005 3.618 15.009 1.00 91.69 414 LYS A C 1
ATOM 3368 O O . LYS A 1 414 ? -24.980 4.244 15.248 1.00 91.69 414 LYS A O 1
ATOM 3373 N N . GLY A 1 415 ? -26.252 2.421 15.545 1.00 90.81 415 GLY A N 1
ATOM 3374 C CA . GLY A 1 415 ? -25.308 1.765 16.456 1.00 90.81 415 GLY A CA 1
ATOM 3375 C C . GLY A 1 415 ? -23.976 1.416 15.784 1.00 90.81 415 GLY A C 1
ATOM 3376 O O . GLY A 1 415 ? -22.918 1.531 16.401 1.00 90.81 415 GLY A O 1
ATOM 3377 N N . PHE A 1 416 ? -24.013 1.030 14.508 1.00 90.06 416 PHE A N 1
ATOM 3378 C CA . PHE A 1 416 ? -22.813 0.797 13.712 1.00 90.06 416 PHE A CA 1
ATOM 3379 C C . PHE A 1 416 ? -22.008 2.085 13.510 1.00 90.06 416 PHE A C 1
ATOM 3381 O O . PHE A 1 416 ? -20.801 2.081 13.741 1.00 90.06 416 PHE A O 1
ATOM 3388 N N . ASP A 1 417 ? -22.663 3.191 13.163 1.00 88.62 417 ASP A N 1
ATOM 3389 C CA . ASP A 1 417 ? -22.021 4.489 12.940 1.00 88.62 417 ASP A CA 1
ATOM 3390 C C . ASP A 1 417 ? -21.402 5.044 14.230 1.00 88.62 417 ASP A C 1
ATOM 3392 O O . ASP A 1 417 ? -20.241 5.452 14.232 1.00 88.62 417 ASP A O 1
ATOM 3396 N N . GLU A 1 418 ? -22.122 4.954 15.352 1.00 90.75 418 GLU A N 1
ATOM 3397 C CA . GLU A 1 418 ? -21.608 5.305 16.684 1.00 90.75 418 GLU A CA 1
ATOM 3398 C C . GLU A 1 418 ? -20.375 4.461 17.061 1.00 90.75 418 GLU A C 1
ATOM 3400 O O . GLU A 1 418 ? -19.421 4.957 17.676 1.00 90.75 418 GLU A O 1
ATOM 3405 N N . HIS A 1 419 ? -20.360 3.179 16.679 1.00 89.06 419 HIS A N 1
ATOM 3406 C CA . HIS A 1 419 ? -19.201 2.315 16.882 1.00 89.06 419 HIS A CA 1
ATOM 3407 C C . HIS A 1 419 ? -18.019 2.724 15.992 1.00 89.06 419 HIS A C 1
ATOM 3409 O O . HIS A 1 419 ? -16.896 2.823 16.489 1.00 89.06 419 HIS A O 1
ATOM 3415 N N . GLN A 1 420 ? -18.250 3.013 14.707 1.00 88.44 420 GLN A N 1
ATOM 3416 C CA . GLN A 1 420 ? -17.212 3.494 13.786 1.00 88.44 420 GLN A CA 1
ATOM 3417 C C . GLN A 1 420 ? -16.584 4.804 14.284 1.00 88.44 420 GLN A C 1
ATOM 3419 O O . GLN A 1 420 ? -15.358 4.910 14.335 1.00 88.44 420 GLN A O 1
ATOM 3424 N N . GLU A 1 421 ? -17.398 5.760 14.739 1.00 89.62 421 GLU A N 1
ATOM 3425 C CA . GLU A 1 421 ? -16.931 7.026 15.321 1.00 89.62 421 GLU A CA 1
ATOM 3426 C C . GLU A 1 421 ? -16.126 6.793 16.611 1.00 89.62 421 GLU A C 1
ATOM 3428 O O . GLU A 1 421 ? -15.093 7.430 16.857 1.00 89.62 421 GLU A O 1
ATOM 3433 N N . SER A 1 422 ? -16.558 5.833 17.434 1.00 92.19 422 SER A N 1
ATOM 3434 C CA . SER A 1 422 ? -15.834 5.434 18.644 1.00 92.19 422 SER A CA 1
ATOM 3435 C C . SER A 1 422 ? -14.461 4.839 18.318 1.00 92.19 422 SER A C 1
ATOM 3437 O O . SER A 1 422 ? -13.481 5.145 19.008 1.00 92.19 422 SER A O 1
ATOM 3439 N N . VAL A 1 423 ? -14.364 4.022 17.264 1.00 92.62 423 VAL A N 1
ATOM 3440 C CA . VAL A 1 423 ? -13.102 3.453 16.771 1.00 92.62 423 VAL A CA 1
ATOM 3441 C C . VAL A 1 423 ? -12.188 4.547 16.226 1.00 92.62 423 VAL A C 1
ATOM 3443 O O . VAL A 1 423 ? -11.031 4.623 16.640 1.00 92.62 423 VAL A O 1
ATOM 3446 N N . GLU A 1 424 ? -12.698 5.437 15.376 1.00 91.94 424 GLU A N 1
ATOM 3447 C CA . GLU A 1 424 ? -11.939 6.572 14.839 1.00 91.94 424 GLU A CA 1
ATOM 3448 C C . GLU A 1 424 ? -11.388 7.455 15.971 1.00 91.94 424 GLU A C 1
ATOM 3450 O O . GLU A 1 424 ? -10.189 7.750 16.043 1.00 91.94 424 GLU A O 1
ATOM 3455 N N . THR A 1 425 ? -12.242 7.780 16.944 1.00 93.00 425 THR A N 1
ATOM 3456 C CA . THR A 1 425 ? -11.873 8.531 18.148 1.00 93.00 425 THR A CA 1
ATOM 3457 C C . THR A 1 425 ? -10.814 7.806 18.981 1.00 93.00 425 THR A C 1
ATOM 3459 O O . THR A 1 425 ? -9.915 8.442 19.547 1.00 93.00 425 THR A O 1
ATOM 3462 N N . MET A 1 426 ? -10.907 6.479 19.099 1.00 94.31 426 MET A N 1
ATOM 3463 C CA . MET A 1 426 ? -9.928 5.652 19.802 1.00 94.31 426 MET A CA 1
ATOM 3464 C C . MET A 1 426 ? -8.572 5.704 19.098 1.00 94.31 426 MET A C 1
ATOM 3466 O O . MET A 1 426 ? -7.581 6.047 19.749 1.00 94.31 426 MET A O 1
ATOM 3470 N N . LEU A 1 427 ? -8.530 5.467 17.783 1.00 93.69 427 LEU A N 1
ATOM 3471 C CA . LEU A 1 427 ? -7.312 5.519 16.968 1.00 93.69 427 LEU A CA 1
ATOM 3472 C C . LEU A 1 427 ? -6.642 6.895 17.067 1.00 93.69 427 LEU A C 1
ATOM 3474 O O . LEU A 1 427 ? -5.446 6.990 17.360 1.00 93.69 427 LEU A O 1
ATOM 3478 N N . ALA A 1 428 ? -7.423 7.973 16.963 1.00 92.44 428 ALA A N 1
ATOM 3479 C CA . ALA A 1 428 ? -6.938 9.340 17.128 1.00 92.44 428 ALA A CA 1
ATOM 3480 C C . ALA A 1 428 ? -6.333 9.603 18.519 1.00 92.44 428 ALA A C 1
ATOM 3482 O O . ALA A 1 428 ? -5.485 10.484 18.671 1.00 92.44 428 ALA A O 1
ATOM 3483 N N . LYS A 1 429 ? -6.716 8.848 19.555 1.00 93.12 429 LYS A N 1
ATOM 3484 C CA . LYS A 1 429 ? -6.210 8.991 20.931 1.00 93.12 429 LYS A CA 1
ATOM 3485 C C . LYS A 1 429 ? -5.054 8.046 21.271 1.00 93.12 429 LYS A C 1
ATOM 3487 O O . LYS A 1 429 ? -4.496 8.189 22.366 1.00 93.12 429 LYS A O 1
ATOM 3492 N N . ILE A 1 430 ? -4.659 7.134 20.376 1.00 93.31 430 ILE A N 1
ATOM 3493 C CA . ILE A 1 430 ? -3.495 6.260 20.581 1.00 93.31 430 ILE A CA 1
ATOM 3494 C C . ILE A 1 430 ? -2.217 7.119 20.677 1.00 93.31 430 ILE A C 1
ATOM 3496 O O . ILE A 1 430 ? -1.912 7.894 19.764 1.00 93.31 430 ILE A O 1
ATOM 3500 N N . PRO A 1 431 ? -1.442 7.012 21.774 1.00 93.00 431 PRO A N 1
ATOM 3501 C CA . PRO A 1 431 ? -0.133 7.642 21.883 1.00 93.00 431 PRO A CA 1
ATOM 3502 C C . PRO A 1 431 ? 0.872 7.020 20.910 1.00 93.00 431 PRO A C 1
ATOM 3504 O O . PRO A 1 431 ? 0.978 5.794 20.817 1.00 93.00 431 PRO A O 1
ATOM 3507 N N . GLN A 1 432 ? 1.644 7.875 20.242 1.00 92.38 432 GLN A N 1
ATOM 3508 C CA . GLN A 1 432 ? 2.627 7.475 19.241 1.00 92.38 432 GLN A CA 1
ATOM 3509 C C . GLN A 1 432 ? 4.042 7.828 19.692 1.00 92.38 432 GLN A C 1
ATOM 3511 O O . GLN A 1 432 ? 4.275 8.886 20.284 1.00 92.38 432 GLN A O 1
ATOM 3516 N N . TYR A 1 433 ? 4.977 6.932 19.404 1.00 90.44 433 TYR A N 1
ATOM 3517 C CA . TYR A 1 433 ? 6.367 7.019 19.823 1.00 90.44 433 TYR A CA 1
ATOM 3518 C C . TYR A 1 433 ? 7.295 6.678 18.667 1.00 90.44 433 TYR A C 1
ATOM 3520 O O . TYR A 1 433 ? 6.930 5.902 17.790 1.00 90.44 433 TYR A O 1
ATOM 3528 N N . VAL A 1 434 ? 8.511 7.208 18.704 1.00 87.81 434 VAL A N 1
ATOM 3529 C CA . VAL A 1 434 ? 9.594 6.826 17.795 1.00 87.81 434 VAL A CA 1
ATOM 3530 C C . VAL A 1 434 ? 10.678 6.131 18.589 1.00 87.81 434 VAL A C 1
ATOM 3532 O O . VAL A 1 434 ? 11.100 6.625 19.634 1.00 87.81 434 VAL A O 1
ATOM 3535 N N . TRP A 1 435 ? 11.141 5.002 18.079 1.00 84.25 435 TRP A N 1
ATOM 3536 C CA . TRP A 1 435 ? 12.302 4.285 18.566 1.00 84.25 435 TRP A CA 1
ATOM 3537 C C . TRP A 1 435 ? 13.377 4.295 17.484 1.00 84.25 435 TRP A C 1
ATOM 3539 O O . TRP A 1 435 ? 13.169 3.753 16.403 1.00 84.25 435 TRP A O 1
ATOM 3549 N N . LYS A 1 436 ? 14.508 4.939 17.780 1.00 77.81 436 LYS A N 1
ATOM 3550 C CA . LYS A 1 436 ? 15.691 4.942 16.914 1.00 77.81 436 LYS A CA 1
ATOM 3551 C C . LYS A 1 436 ? 16.572 3.747 17.291 1.00 77.81 436 LYS A C 1
ATOM 3553 O O . LYS A 1 436 ? 16.919 3.645 18.472 1.00 77.81 436 LYS A O 1
ATOM 3558 N N . MET A 1 437 ? 16.867 2.858 16.340 1.00 65.62 437 MET A N 1
ATOM 3559 C CA . MET A 1 437 ? 17.732 1.678 16.532 1.00 65.62 437 MET A CA 1
ATOM 3560 C C . MET A 1 437 ? 19.019 1.762 15.734 1.00 65.62 437 MET A C 1
ATOM 3562 O O . MET A 1 437 ? 18.989 2.296 14.598 1.00 65.62 437 MET A O 1
#

Mean predicted aligned error: 19.0 Å

InterPro domains:
  IPR052980 Crinkler effector [PTHR33129] (5-64)

Secondary structure (DSSP, 8-state):
--------HHHHHHHHHHHIIIIIS--S-------TTSSHHHHHHHHHHHHHH-GGGTT-EEEEEEE-TT--EEEEEEEETTEEEEEEES--HHHHHHHHHHHH-THHHHHHHHHHHHTT-HHHHS---HHHHHHHHHHHHHHHHT---HHHHHHHHSTT--S---TTTEEEEEETTEEEEEEEEES-HHHHHHHHHHHHHHHHHHHHHHHHHHHHTGGGTTT-EEEEEETTT--EEEEE-PPPSS-EEE-TTT--TTHHHH-SEEEES---TTS--EEE---STT-GGG-EEEEE-S-TTTSPPBHHHHHHHHHHTT-HHHHHH-GGGEEEEEEE-SSS-----SPPP-B---GGGGSBGGGSTT--HHHHHHHHTTT--BHHHHHHHHHS--TTTTTTS-HHHHHHHHHHHHHHHHHHHHHHHHHHH--EEEEE-

Radius of gyration: 33.87 Å; Cα contacts (8 Å, |Δi|>4): 565; chains: 1; bounding box: 76×60×97 Å

pLDDT: mean 75.8, std 13.38, range [33.91, 94.31]

Solvent-accessible surface area (backbone atoms only — not comparable to full-atom values): 25057 Å² total; per-residue (Å²): 132,92,74,81,77,88,73,62,80,62,50,62,58,52,45,53,50,49,47,44,39,41,75,72,66,67,37,90,74,82,85,89,83,80,67,86,90,75,43,67,70,58,45,53,54,48,43,52,61,52,50,53,68,37,77,91,50,59,82,50,74,48,78,49,76,43,60,47,98,85,70,44,84,54,37,42,39,32,31,43,71,75,38,78,76,48,78,44,72,81,67,69,78,61,68,61,48,55,53,42,28,76,73,78,33,64,68,57,49,57,38,53,54,28,33,42,56,52,12,92,40,61,74,64,37,70,53,79,54,62,67,58,45,52,52,50,51,51,51,52,52,49,54,59,70,72,60,85,51,63,73,59,53,51,50,58,72,49,66,65,72,89,78,86,74,61,72,88,55,31,42,77,40,76,38,89,99,36,86,92,41,68,35,52,34,58,37,18,67,47,50,52,53,54,49,51,54,50,47,53,50,50,50,52,50,53,49,51,48,56,46,53,48,50,59,68,59,40,63,52,55,48,47,28,70,49,62,28,33,30,29,86,76,68,48,78,44,76,48,80,38,68,66,47,97,67,86,40,72,38,45,85,88,76,48,40,56,69,56,62,72,77,44,34,47,37,36,41,73,62,82,58,71,49,5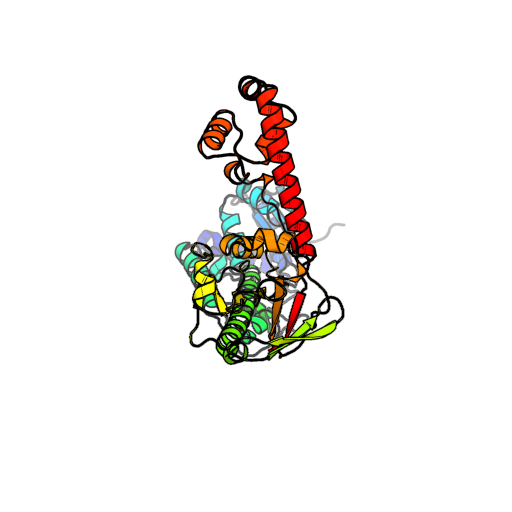2,57,45,29,39,33,42,69,79,68,99,76,49,71,84,66,41,44,37,37,33,39,59,67,62,52,92,87,32,52,61,35,36,62,43,55,49,49,54,27,48,39,49,75,37,39,74,58,30,58,78,36,25,69,23,37,33,42,36,37,47,42,74,64,84,68,89,84,76,81,75,64,69,78,84,59,49,65,79,71,55,53,48,80,32,51,40,61,78,42,81,91,35,47,78,68,53,40,54,55,36,43,77,61,75,28,54,23,37,44,41,45,52,48,41,58,78,56,52,50,86,85,34,44,82,69,53,35,77,68,47,35,52,52,53,46,53,43,50,49,54,49,50,56,47,52,51,42,49,49,55,21,58,74,50,40,47,44,31,40,28,70,88

Sequence (437 aa):
MNGKSYVRECYSRYYELALHDRFTRDKRCVTATGSPGIGKSMFYGYFFNRFQRDKNYRGFAIITASFSNDSELKNVVAFKDGKKIANFSELIPYAFLEWLSATVGPEVFIYMNRIYNFGHVDRECLELDRYFVEKQLETLVQTIKSMDSLPELRRLVKEGEESSMNLRLCHYGPVQDKAWLSKAKIVSDFVRLRVQEKIEILRFEEHNRQYRQLIRDQSQIRGGKIHTISLADGQSKTFRCQESQEFDFFDPGSLSTAALQTGPLHISLDSRDDSIDSFYYPKGKLVWKKRLLVFHTKDVSMHPVSGQAIVIILDKLELLEKALKSPRSVRLIFVVPTSDEYKREHKQLIQWDSLSNAQSVDIIPGVGRMETNQLKTIDVETVKDLRTAVDGPSAQQRSFFSAGALNQYSMILKGFDEHQESVETMLAKIPQYVWKM

Nearest PDB structures (foldseek):
  8yt8-assembly1_D  TM=4.711E-01  e=3.508E+00  Mus musculus
  9c3c-assembly1_g  TM=4.907E-01  e=5.448E+00  Oryctolagus cuniculus
  9c3c-assembly1_d  TM=4.496E-01  e=8.941E+00  Oryctolagus cuniculus

Foldseek 3Di:
DPDPDDDDPCLVVVLVVVCCCVPVVVNPDDDDDDDPPPCPVVSVVVSVVVQLVDPVNAPDKDKDWDADLVRHTAWIWIDHSNDTPDIDGPDDPPPVLVVCCVPVNNVVVLLVVQCQQQNPPCPLNVDDPPVVNVVLSVVLLVVLVPDLDLVLLVVQLVKADDPDDDCRQWDWRADPPHRPDTITHGRHPNSNVSSVVSSVVSVQVVLVVVLVVVVVVVPQLQQHWFWWAWLVPRDIDIDGHYHWPDEAEDELVPFALVSLVRTQKYAYPDPDLQAFGIWGFHDDDPGQPAGIETEDAHDCVVRPHALVNVCSNCVRSVNNVVLLVPLQSYAYEYEDEPPDDPPSNHDDQHDDPCCQQVAFPCVQPPCHPVNSVVCVVQVRGGNVSLVVCLVPNDPSCPVVPDVVNSVVSVVSNVVRVVVSVSSSVSSVPHTYIYGYD